Protein AF-A0A952UGC4-F1 (afdb_monomer)

Nearest PDB structures (foldseek):
  3nmz-assembly3_B  TM=2.327E-01  e=3.200E+00  Homo sapiens
  3sf4-assembly1_A  TM=1.596E-01  e=3.804E+00  Homo sapiens
  5a7d-assembly4_D  TM=1.580E-01  e=5.862E+00  Drosophila melanogaster

Radius of gyration: 26.34 Å; Cα contacts (8 Å, |Δi|>4): 628; chains: 1; bounding box: 95×44×67 Å

Mean predicted aligned error: 10.03 Å

Secondary structure (DSSP, 8-state):
---HHHHHHHHHHHHHHHHHHHHHHHHHHHHHHHHHHHTTHHHHHHHS--TTS--SGGGGS-SSPPPTT-BHHHHHHHHHHHHTTS-HHHHHHHHHHHHHHHSSSSS--HHHHHHHHHHHHHHHHHHHHHTSSB------TTS-SS-----HHHHHHHHHHHHHHHHHHHHTT-HHHHHHHHHHHHHHHHHHTTS-SHHHHHHHHHHHHHHHHHHHHHHHHHTTSTTHHHHHHHHHHT------HHHHHHHHHHHHHHHHHSTTGGGSGGG-SS------HHHHHHHHHHHHHHHHHHHHHHHHTTT-HHHHHHHHHHHHHHHHT---GGGHHHHHHHHHHHHHHHHHHHHHHHHHHHHHHHHHHHHHTTTSS--S--TT--PBPTTTSSBPEEEE-SSSEEEE---TT----SS---S---EEEEETTEEEEE--

Solvent-accessible surface area (backbone atoms only — not comparable to full-atom values): 23491 Å² total; per-residue (Å²): 135,84,59,72,69,60,58,52,52,54,50,53,48,49,67,54,46,52,57,50,51,49,52,50,51,50,49,52,52,41,51,52,47,20,50,65,39,23,72,40,25,69,60,34,56,62,58,38,43,41,101,71,28,52,80,51,53,65,78,73,48,75,93,69,78,54,57,92,93,25,38,20,38,64,45,44,55,50,44,49,59,61,54,63,72,46,55,68,71,54,50,54,47,38,43,51,32,22,38,60,45,20,53,93,70,78,84,61,58,69,68,23,52,52,35,36,58,70,47,43,66,50,50,51,40,46,50,55,23,33,69,34,88,38,40,68,40,55,70,67,63,87,59,64,90,72,66,77,68,87,42,70,70,58,48,56,51,49,41,50,42,40,37,19,51,18,39,35,29,40,72,74,66,37,50,72,59,13,55,49,38,35,52,30,43,40,41,45,19,54,37,41,45,58,21,35,31,50,67,22,45,47,50,22,46,48,31,42,49,49,33,49,33,45,47,49,26,48,34,69,74,42,33,92,43,91,66,34,49,58,50,44,50,48,54,65,72,60,57,88,70,78,82,58,62,68,55,15,49,30,37,39,41,26,50,54,34,51,43,36,66,41,84,72,45,41,68,48,77,85,85,45,104,61,79,55,77,66,90,45,68,49,53,36,29,12,24,20,32,44,35,28,58,48,40,50,55,26,50,55,48,24,58,77,43,52,93,39,43,56,54,26,32,53,35,39,54,46,42,49,55,57,58,71,66,52,94,54,68,44,40,57,64,36,47,53,54,51,60,64,42,50,60,55,52,31,35,57,28,39,47,54,50,51,53,51,51,53,52,52,48,54,53,40,53,58,74,15,68,90,68,88,44,77,56,88,63,61,87,88,57,85,61,55,19,90,76,68,72,41,73,53,48,69,46,65,52,99,59,42,37,37,39,33,38,53,34,99,78,72,68,96,59,88,86,72,95,71,95,51,49,44,31,41,39,34,48,83,73,43,46,46,76,46,59,102

Sequence (436 aa):
MITPKKSVLVMVYAVAIVPLVAVVGGSVWLYSDLYATGERFGQAVENGSSDLVPTEPQAFERSDPPEPGQDAAVLFEKAAAEWEQFPEEERTRLVAESRLYALPGDKPDGRFGESFAKCRPFVQSLGQAASLSDSRFQRQWSGDTELLEPHYHTTIQFGRLMTAFALADARDGRFDQAFNRLGQLRRIGWHISRDSGLDGLVTHVNLETQALAAAVEIAFNYGDRPGTIDRYRAFLAERGTRPDLFRNMQGEAMRTIHVLSRPDSFNDRMFSGSRLSINNPMFQRAAAVRMAEFWSSALESSQEDGNDPFASADSYRSAVRDFARLKSPSRIVPLAIADWNLARVGLAASLEARYLLASALAGALEGSHGTASLPESLGTIRELDPYTGEALAYSKTAEGCAIWCAGSDRRMGSGSGDPADVSLSIAGGTASFEGQ

Structure (mmCIF, N/CA/C/O backbone):
data_AF-A0A952UGC4-F1
#
_entry.id   AF-A0A952UGC4-F1
#
loop_
_atom_site.group_PDB
_atom_site.id
_atom_site.type_symbol
_atom_site.label_atom_id
_atom_site.label_alt_id
_atom_site.label_comp_id
_atom_site.label_asym_id
_atom_site.label_entity_id
_atom_site.label_seq_id
_atom_site.pdbx_PDB_ins_code
_atom_site.Cartn_x
_atom_site.Cartn_y
_atom_site.Cartn_z
_atom_site.occupancy
_atom_site.B_iso_or_equiv
_atom_site.auth_seq_id
_atom_site.auth_comp_id
_atom_site.auth_asym_id
_atom_site.auth_atom_id
_atom_site.pdbx_PDB_model_num
ATOM 1 N N . MET A 1 1 ? 71.652 13.538 -15.227 1.00 45.81 1 MET A N 1
ATOM 2 C CA . MET A 1 1 ? 70.879 14.799 -15.174 1.00 45.81 1 MET A CA 1
ATOM 3 C C . MET A 1 1 ? 69.743 14.726 -16.185 1.00 45.81 1 MET A C 1
ATOM 5 O O . MET A 1 1 ? 69.970 14.945 -17.367 1.00 45.81 1 MET A O 1
ATOM 9 N N . ILE A 1 2 ? 68.537 14.355 -15.747 1.00 46.50 2 ILE A N 1
ATOM 10 C CA . ILE A 1 2 ? 67.326 14.502 -16.567 1.00 46.50 2 ILE A CA 1
ATOM 11 C C . ILE A 1 2 ? 66.935 15.974 -16.458 1.00 46.50 2 ILE A C 1
ATOM 13 O O . ILE A 1 2 ? 66.701 16.474 -15.361 1.00 46.50 2 ILE A O 1
ATOM 17 N N . THR A 1 3 ? 66.969 16.699 -17.572 1.00 44.62 3 THR A N 1
ATOM 18 C CA . THR A 1 3 ? 66.657 18.128 -17.597 1.00 44.62 3 THR A CA 1
ATOM 19 C C . THR A 1 3 ? 65.193 18.360 -17.194 1.00 44.62 3 THR A C 1
ATOM 21 O O . THR A 1 3 ? 64.308 17.704 -17.747 1.00 44.62 3 THR A O 1
ATOM 24 N N . PRO A 1 4 ? 64.900 19.320 -16.292 1.00 55.12 4 PRO A N 1
ATOM 25 C CA . PRO A 1 4 ? 63.560 19.542 -15.727 1.00 55.12 4 PRO A CA 1
ATOM 26 C C . PRO A 1 4 ? 62.472 19.843 -16.775 1.00 55.12 4 PRO A C 1
ATOM 28 O O . PRO A 1 4 ? 61.291 19.632 -16.523 1.00 55.12 4 PRO A O 1
ATOM 31 N N . LYS A 1 5 ? 62.854 20.251 -17.994 1.00 49.91 5 LYS A N 1
ATOM 32 C CA . LYS A 1 5 ? 61.929 20.450 -19.123 1.00 49.91 5 LYS A CA 1
ATOM 33 C C . LYS A 1 5 ? 61.316 19.151 -19.671 1.00 49.91 5 LYS A C 1
ATOM 35 O O . LYS A 1 5 ? 60.186 19.191 -20.145 1.00 49.91 5 LYS A O 1
ATOM 40 N N . LYS A 1 6 ? 62.012 18.006 -19.606 1.00 47.84 6 LYS A N 1
ATOM 41 C CA . LYS A 1 6 ? 61.460 16.717 -20.075 1.00 47.84 6 LYS A CA 1
ATOM 42 C C . LYS A 1 6 ? 60.422 16.155 -19.101 1.00 47.84 6 LYS A C 1
ATOM 44 O O . LYS A 1 6 ? 59.421 15.603 -19.541 1.00 47.84 6 LYS A O 1
ATOM 49 N N . SER A 1 7 ? 60.622 16.360 -17.801 1.00 47.56 7 SER A N 1
ATOM 50 C CA . SER A 1 7 ? 59.714 15.905 -16.741 1.00 47.56 7 SER A CA 1
ATOM 51 C C . SER A 1 7 ? 58.361 16.626 -16.788 1.00 47.56 7 SER A C 1
ATOM 53 O O . SER A 1 7 ? 57.321 15.989 -16.664 1.00 47.56 7 SER A O 1
ATOM 55 N N . VAL A 1 8 ? 58.369 17.940 -17.046 1.00 54.09 8 VAL A N 1
ATOM 56 C CA . VAL A 1 8 ? 57.145 18.751 -17.179 1.00 54.09 8 VAL A CA 1
ATOM 57 C C . VAL A 1 8 ? 56.364 18.386 -18.444 1.00 54.09 8 VAL A C 1
ATOM 59 O O . VAL A 1 8 ? 55.145 18.266 -18.390 1.00 54.09 8 VAL A O 1
ATOM 62 N N . LEU A 1 9 ? 57.044 18.135 -19.569 1.00 49.28 9 LEU A N 1
ATOM 63 C CA . LEU A 1 9 ? 56.383 17.738 -20.817 1.00 49.28 9 LEU A CA 1
ATOM 64 C C . LEU A 1 9 ? 55.681 16.374 -20.678 1.00 49.28 9 LEU A C 1
ATOM 66 O O . LEU A 1 9 ? 54.537 16.232 -21.091 1.00 49.28 9 LEU A O 1
ATOM 70 N N . VAL A 1 10 ? 56.337 15.391 -20.049 1.00 56.31 10 VAL A N 1
ATOM 71 C CA . VAL A 1 10 ? 55.753 14.062 -19.788 1.00 56.31 10 VAL A CA 1
ATOM 72 C C . VAL A 1 10 ? 54.563 14.153 -18.831 1.00 56.31 10 VAL A C 1
ATOM 74 O O . VAL A 1 10 ? 53.567 13.469 -19.041 1.00 56.31 10 VAL A O 1
ATOM 77 N N . MET A 1 11 ? 54.623 15.028 -17.825 1.00 47.12 11 MET A N 1
ATOM 78 C CA . MET A 1 11 ? 53.519 15.241 -16.887 1.00 47.12 11 MET A CA 1
ATOM 79 C C . MET A 1 11 ? 52.318 15.931 -17.555 1.00 47.12 11 MET A C 1
ATOM 81 O O . MET A 1 11 ? 51.189 15.506 -17.344 1.00 47.12 11 MET A O 1
ATOM 85 N N . VAL A 1 12 ? 52.539 16.923 -18.426 1.00 56.19 12 VAL A N 1
ATOM 86 C CA . VAL A 1 12 ? 51.468 17.567 -19.214 1.00 56.19 12 VAL A CA 1
ATOM 87 C C . VAL A 1 12 ? 50.839 16.584 -20.208 1.00 56.19 12 VAL A C 1
ATOM 89 O O . VAL A 1 12 ? 49.616 16.529 -20.318 1.00 56.19 12 VAL A O 1
ATOM 92 N N . TYR A 1 13 ? 51.645 15.752 -20.876 1.00 54.03 13 TYR A N 1
ATOM 93 C CA . TYR A 1 13 ? 51.131 14.693 -21.745 1.00 54.03 13 TYR A CA 1
ATOM 94 C C . TYR A 1 13 ? 50.365 13.624 -20.961 1.00 54.03 13 TYR A C 1
ATOM 96 O O . TYR A 1 13 ? 49.295 13.231 -21.399 1.00 54.03 13 TYR A O 1
ATOM 104 N N . ALA A 1 14 ? 50.834 13.190 -19.789 1.00 56.75 14 ALA A N 1
ATOM 105 C CA . ALA A 1 14 ? 50.105 12.234 -18.956 1.00 56.75 14 ALA A CA 1
ATOM 106 C C . ALA A 1 14 ? 48.774 12.813 -18.441 1.00 56.75 14 ALA A C 1
ATOM 108 O O . ALA A 1 14 ? 47.754 12.133 -18.490 1.00 56.75 14 ALA A O 1
ATOM 109 N N . VAL A 1 15 ? 48.754 14.083 -18.021 1.00 56.94 15 VAL A N 1
ATOM 110 C CA . VAL A 1 15 ? 47.544 14.763 -17.526 1.00 56.94 15 VAL A CA 1
ATOM 111 C C . VAL A 1 15 ? 46.524 15.027 -18.640 1.00 56.94 15 VAL A C 1
ATOM 113 O O . VAL A 1 15 ? 45.332 15.017 -18.363 1.00 56.94 15 VAL A O 1
ATOM 116 N N . ALA A 1 16 ? 46.949 15.214 -19.893 1.00 58.03 16 ALA A N 1
ATOM 117 C CA . ALA A 1 16 ? 46.036 15.426 -21.023 1.00 58.03 16 ALA A CA 1
ATOM 118 C C . ALA A 1 16 ? 45.632 14.125 -21.746 1.00 58.03 16 ALA A C 1
ATOM 120 O O . ALA A 1 16 ? 44.479 13.970 -22.146 1.00 58.03 16 ALA A O 1
ATOM 121 N N . ILE A 1 17 ? 46.558 13.172 -21.907 1.00 67.31 17 ILE A N 1
ATOM 122 C CA . ILE A 1 17 ? 46.328 11.920 -22.643 1.00 67.31 17 ILE A CA 1
ATOM 123 C C . ILE A 1 17 ? 45.524 10.928 -21.807 1.00 67.31 17 ILE A C 1
ATOM 125 O O . ILE A 1 17 ? 44.652 10.270 -22.361 1.00 67.31 17 ILE A O 1
ATOM 129 N N . VAL A 1 18 ? 45.770 10.807 -20.497 1.00 66.06 18 VAL A N 1
ATOM 130 C CA . VAL A 1 18 ? 45.056 9.818 -19.669 1.00 66.06 18 VAL A CA 1
ATOM 131 C C . VAL A 1 18 ? 43.544 10.083 -19.641 1.00 66.06 18 VAL A C 1
ATOM 133 O O . VAL A 1 18 ? 42.797 9.142 -19.908 1.00 66.06 18 VAL A O 1
ATOM 136 N N . PRO A 1 19 ? 43.053 11.323 -19.431 1.00 69.31 19 PRO A N 1
ATOM 137 C CA . PRO A 1 19 ? 41.625 11.613 -19.539 1.00 69.31 19 PRO A CA 1
ATOM 138 C C . PRO A 1 19 ? 41.081 11.394 -20.952 1.00 69.31 19 PRO A C 1
ATOM 140 O O . PRO A 1 19 ? 39.993 10.851 -21.098 1.00 69.31 19 PRO A O 1
ATOM 143 N N . LEU A 1 20 ? 41.834 11.756 -21.998 1.00 68.06 20 LEU A N 1
ATOM 144 C CA . LEU A 1 20 ? 41.403 11.562 -23.385 1.00 68.06 20 LEU A CA 1
ATOM 145 C C . LEU A 1 20 ? 41.257 10.072 -23.730 1.00 68.06 20 LEU A C 1
ATOM 147 O O . LEU A 1 20 ? 40.239 9.662 -24.277 1.00 68.06 20 LEU A O 1
ATOM 151 N N . VAL A 1 21 ? 42.245 9.249 -23.373 1.00 68.94 21 VAL A N 1
ATOM 152 C CA . VAL A 1 21 ? 42.217 7.792 -23.568 1.00 68.94 21 VAL A CA 1
ATOM 153 C C . VAL A 1 21 ? 41.118 7.156 -22.721 1.00 68.94 21 VAL A C 1
ATOM 155 O O . VAL A 1 21 ? 40.449 6.247 -23.201 1.00 68.94 21 VAL A O 1
ATOM 158 N N . ALA A 1 22 ? 40.871 7.651 -21.506 1.00 66.88 22 ALA A N 1
ATOM 159 C CA . ALA A 1 22 ? 39.760 7.193 -20.676 1.00 66.88 22 ALA A CA 1
ATOM 160 C C . ALA A 1 22 ? 38.392 7.541 -21.292 1.00 66.88 22 ALA A C 1
ATOM 162 O O . ALA A 1 22 ? 37.509 6.689 -21.328 1.00 66.88 22 ALA A O 1
ATOM 163 N N . VAL A 1 23 ? 38.224 8.751 -21.837 1.00 71.00 23 VAL A N 1
ATOM 164 C CA . VAL A 1 23 ? 36.990 9.180 -22.518 1.00 71.00 23 VAL A CA 1
ATOM 165 C C . VAL A 1 23 ? 36.768 8.387 -23.805 1.00 71.00 23 VAL A C 1
ATOM 167 O O . VAL A 1 23 ? 35.664 7.898 -24.036 1.00 71.00 23 VAL A O 1
ATOM 170 N N . VAL A 1 24 ? 37.803 8.213 -24.631 1.00 74.44 24 VAL A N 1
ATOM 171 C CA . VAL A 1 24 ? 37.716 7.439 -25.878 1.00 74.44 24 VAL A CA 1
ATOM 172 C C . VAL A 1 24 ? 37.474 5.962 -25.576 1.00 74.44 24 VAL A C 1
ATOM 174 O O . VAL A 1 24 ? 36.564 5.373 -26.150 1.00 74.44 24 VAL A O 1
ATOM 177 N N . GLY A 1 25 ? 38.223 5.373 -24.641 1.00 73.50 25 GLY A N 1
ATOM 178 C CA . GLY A 1 25 ? 38.041 3.986 -24.214 1.00 73.50 25 GLY A CA 1
ATOM 179 C C . GLY A 1 25 ? 36.653 3.737 -23.624 1.00 73.50 25 GLY A C 1
ATOM 180 O O . GLY A 1 25 ? 35.993 2.773 -24.003 1.00 73.50 25 GLY A O 1
ATOM 181 N N . GLY A 1 26 ? 36.167 4.646 -22.774 1.00 75.12 26 GLY A N 1
ATOM 182 C CA . GLY A 1 26 ? 34.812 4.602 -22.227 1.00 75.12 26 GLY A CA 1
ATOM 183 C C . GLY A 1 26 ? 33.733 4.753 -23.300 1.00 75.12 26 GLY A C 1
ATOM 184 O O . GLY A 1 26 ? 32.744 4.029 -23.273 1.00 75.12 26 GLY A O 1
ATOM 185 N N . SER A 1 27 ? 33.948 5.625 -24.288 1.00 74.94 27 SER A N 1
ATOM 186 C CA . SER A 1 27 ? 33.024 5.805 -25.414 1.00 74.94 27 SER A CA 1
ATOM 187 C C . SER A 1 27 ? 32.979 4.565 -26.307 1.00 74.94 27 SER A C 1
ATOM 189 O O . SER A 1 27 ? 31.898 4.102 -26.648 1.00 74.94 27 SER A O 1
ATOM 191 N N . VAL A 1 28 ? 34.130 3.982 -26.656 1.00 80.19 28 VAL A N 1
ATOM 192 C CA . VAL A 1 28 ? 34.200 2.744 -27.453 1.00 80.19 28 VAL A CA 1
ATOM 193 C C . VAL A 1 28 ? 33.540 1.585 -26.710 1.00 80.19 28 VAL A C 1
ATOM 195 O O . VAL A 1 28 ? 32.773 0.833 -27.307 1.00 80.19 28 VAL A O 1
ATOM 198 N N . TRP A 1 29 ? 33.784 1.458 -25.405 1.00 82.25 29 TRP A N 1
ATOM 199 C CA . TRP A 1 29 ? 33.130 0.452 -24.571 1.00 82.25 29 TRP A CA 1
ATOM 200 C C . TRP A 1 29 ? 31.607 0.644 -24.519 1.00 82.25 29 TRP A C 1
ATOM 202 O O . TRP A 1 29 ? 30.870 -0.312 -24.738 1.00 82.25 29 TRP A O 1
ATOM 212 N N . LEU A 1 30 ? 31.135 1.880 -24.332 1.00 81.06 30 LEU A N 1
ATOM 213 C CA . LEU A 1 30 ? 29.714 2.230 -24.386 1.00 81.06 30 LEU A CA 1
ATOM 214 C C . LEU A 1 30 ? 29.095 1.859 -25.735 1.00 81.06 30 LEU A C 1
ATOM 216 O O . LEU A 1 30 ? 28.133 1.103 -25.771 1.00 81.06 30 LEU A O 1
ATOM 220 N N . TYR A 1 31 ? 29.648 2.344 -26.846 1.00 80.75 31 TYR A N 1
ATOM 221 C CA . TYR A 1 31 ? 29.088 2.061 -28.165 1.00 80.75 31 TYR A CA 1
ATOM 222 C C . TYR A 1 31 ? 29.130 0.564 -28.492 1.00 80.75 31 TYR A C 1
ATOM 224 O O . TYR A 1 31 ? 28.123 0.028 -28.939 1.00 80.75 31 TYR A O 1
ATOM 232 N N . SER A 1 32 ? 30.238 -0.133 -28.228 1.00 84.31 32 SER A N 1
ATOM 233 C CA . SER A 1 32 ? 30.325 -1.578 -28.496 1.00 84.31 32 SER A CA 1
ATOM 234 C C . SER A 1 32 ? 29.301 -2.393 -27.700 1.00 84.31 32 SER A C 1
ATOM 236 O O . SER A 1 32 ? 28.643 -3.248 -28.287 1.00 84.31 32 SER A O 1
ATOM 238 N N . ASP A 1 33 ? 29.094 -2.094 -26.412 1.00 87.25 33 ASP A N 1
ATOM 239 C CA . ASP A 1 33 ? 28.050 -2.740 -25.605 1.00 87.25 33 ASP A CA 1
ATOM 240 C C . ASP A 1 33 ? 26.639 -2.421 -26.117 1.00 87.25 33 ASP A C 1
ATOM 242 O O . ASP A 1 33 ? 25.814 -3.329 -26.227 1.00 87.25 33 ASP A O 1
ATOM 246 N N . LEU A 1 34 ? 26.365 -1.160 -26.469 1.00 85.44 34 LEU A N 1
ATOM 247 C CA . LEU A 1 34 ? 25.059 -0.737 -26.981 1.00 85.44 34 LEU A CA 1
ATOM 248 C C . LEU A 1 34 ? 24.711 -1.421 -28.303 1.00 85.44 34 LEU A C 1
ATOM 250 O O . LEU A 1 34 ? 23.587 -1.892 -28.460 1.00 85.44 34 LEU A O 1
ATOM 254 N N . TYR A 1 35 ? 25.657 -1.499 -29.242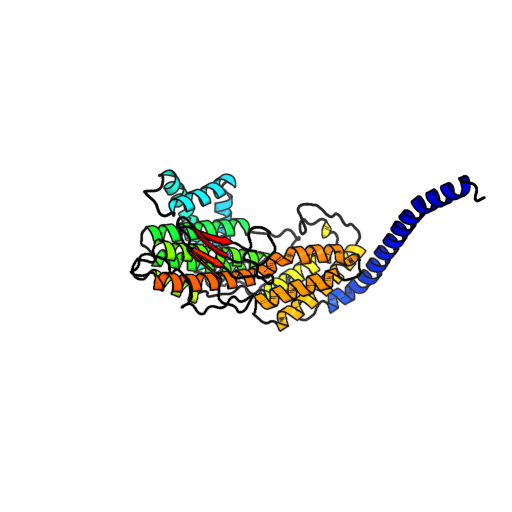 1.00 84.94 35 TYR A N 1
ATOM 255 C CA . TYR A 1 35 ? 25.427 -2.163 -30.524 1.00 84.94 35 TYR A CA 1
ATOM 256 C C . TYR A 1 35 ? 25.281 -3.676 -30.347 1.00 84.94 35 TYR A C 1
ATOM 258 O O . TYR A 1 35 ? 24.265 -4.225 -30.763 1.00 84.94 35 TYR A O 1
ATOM 266 N N . ALA A 1 36 ? 26.206 -4.332 -29.639 1.00 86.50 36 ALA A N 1
ATOM 267 C CA . ALA A 1 36 ? 26.137 -5.776 -29.405 1.00 86.50 36 ALA A CA 1
ATOM 268 C C . ALA A 1 36 ? 24.870 -6.195 -28.635 1.00 86.50 36 ALA A C 1
ATOM 270 O O . ALA A 1 36 ? 24.303 -7.260 -28.872 1.00 86.50 36 ALA A O 1
ATOM 271 N N . THR A 1 37 ? 24.401 -5.363 -27.701 1.00 84.56 37 THR A N 1
ATOM 272 C CA . THR A 1 37 ? 23.166 -5.627 -26.951 1.00 84.56 37 THR A CA 1
ATOM 273 C C . THR A 1 37 ? 21.929 -5.309 -27.786 1.00 84.56 37 THR A C 1
ATOM 275 O O . THR A 1 37 ? 21.011 -6.120 -27.836 1.00 84.56 37 THR A O 1
ATOM 278 N N . GLY A 1 38 ? 21.900 -4.165 -28.471 1.00 78.31 38 GLY A N 1
ATOM 279 C CA . GLY A 1 38 ? 20.756 -3.743 -29.278 1.00 78.31 38 GLY A CA 1
ATOM 280 C C . GLY A 1 38 ? 20.536 -4.584 -30.540 1.00 78.31 38 GLY A C 1
ATOM 281 O O . GLY A 1 38 ? 19.402 -4.696 -30.992 1.00 78.31 38 GLY A O 1
ATOM 282 N N . GLU A 1 39 ? 21.572 -5.224 -31.090 1.00 84.44 39 GLU A N 1
ATOM 283 C CA . GLU A 1 39 ? 21.432 -6.201 -32.183 1.00 84.44 39 GLU A CA 1
ATOM 284 C C . GLU A 1 39 ? 20.640 -7.443 -31.758 1.00 84.44 39 GLU A C 1
ATOM 286 O O . GLU A 1 39 ? 19.928 -8.029 -32.572 1.00 84.44 39 GLU A O 1
ATOM 291 N N . ARG A 1 40 ? 20.681 -7.798 -30.466 1.00 81.38 40 ARG A N 1
ATOM 292 C CA . ARG A 1 40 ? 19.885 -8.896 -29.902 1.00 81.38 40 ARG A CA 1
ATOM 293 C C . ARG A 1 40 ? 18.417 -8.526 -29.707 1.00 81.38 40 ARG A C 1
ATOM 295 O O . ARG A 1 40 ? 17.655 -9.390 -29.309 1.00 81.38 40 ARG A O 1
ATOM 302 N N . PHE A 1 41 ? 18.001 -7.287 -29.975 1.00 75.12 41 PHE A N 1
ATOM 303 C CA . PHE A 1 41 ? 16.673 -6.785 -29.613 1.00 75.12 41 PHE A CA 1
ATOM 304 C C . PHE A 1 41 ? 15.513 -7.638 -30.125 1.00 75.12 41 PHE A C 1
ATOM 306 O O . PHE A 1 41 ? 14.685 -8.026 -29.315 1.00 75.12 41 PHE A O 1
ATOM 313 N N . GLY A 1 42 ? 15.475 -7.982 -31.418 1.00 69.00 42 GLY A N 1
ATOM 314 C CA . GLY A 1 42 ? 14.395 -8.823 -31.957 1.00 69.00 42 GLY A CA 1
ATOM 315 C C . GLY A 1 42 ? 14.315 -10.168 -31.232 1.00 69.00 42 GLY A C 1
ATOM 316 O O . GLY A 1 42 ? 13.295 -10.496 -30.642 1.00 69.00 42 GLY A O 1
ATOM 317 N N . GLN A 1 43 ? 15.449 -10.868 -31.152 1.00 69.75 43 GLN A N 1
ATOM 318 C CA . GLN A 1 43 ? 15.546 -12.164 -30.487 1.00 69.75 43 GLN A CA 1
ATOM 319 C C . GLN A 1 43 ? 15.317 -12.088 -28.972 1.00 69.75 43 GLN A C 1
ATOM 321 O O . GLN A 1 43 ? 14.803 -13.029 -28.402 1.00 69.75 43 GLN A O 1
ATOM 326 N N . ALA A 1 44 ? 15.715 -11.021 -28.284 1.00 66.31 44 ALA A N 1
ATOM 327 C CA . ALA A 1 44 ? 15.603 -10.903 -26.831 1.00 66.31 44 ALA A CA 1
ATOM 328 C C . ALA A 1 44 ? 14.245 -10.357 -26.382 1.00 66.31 44 ALA A C 1
ATOM 330 O O . ALA A 1 44 ? 13.827 -10.662 -25.274 1.00 66.31 44 ALA A O 1
ATOM 331 N N . VAL A 1 45 ? 13.538 -9.601 -27.223 1.00 64.19 45 VAL A N 1
ATOM 332 C CA . VAL A 1 45 ? 12.118 -9.310 -26.998 1.00 64.19 45 VAL A CA 1
ATOM 333 C C . VAL A 1 45 ? 11.300 -10.579 -27.251 1.00 64.19 45 VAL A C 1
ATOM 335 O O . VAL A 1 45 ? 10.473 -10.914 -26.415 1.00 64.19 45 VAL A O 1
ATOM 338 N N . GLU A 1 46 ? 11.608 -11.348 -28.304 1.00 60.69 46 GLU A N 1
ATOM 339 C CA . GLU A 1 46 ? 10.973 -12.647 -28.603 1.00 60.69 46 GLU A CA 1
ATOM 340 C C . GLU A 1 46 ? 11.364 -13.786 -27.631 1.00 60.69 46 GLU A C 1
ATOM 342 O O . GLU A 1 46 ? 10.550 -14.656 -27.363 1.00 60.69 46 GLU A O 1
ATOM 347 N N . ASN A 1 47 ? 12.578 -13.801 -27.067 1.00 54.44 47 ASN A N 1
ATOM 348 C CA . ASN A 1 47 ? 13.040 -14.838 -26.121 1.00 54.44 47 ASN A CA 1
ATOM 349 C C . ASN A 1 47 ? 12.886 -14.426 -24.653 1.00 54.44 47 ASN A C 1
ATOM 351 O O . ASN A 1 47 ? 12.746 -15.283 -23.790 1.00 54.44 47 ASN A O 1
ATOM 355 N N . GLY A 1 48 ? 12.930 -13.123 -24.361 1.00 49.31 48 GLY A N 1
ATOM 356 C CA . GLY A 1 48 ? 12.460 -12.554 -23.097 1.00 49.31 48 GLY A CA 1
ATOM 357 C C . GLY A 1 48 ? 10.935 -12.610 -22.983 1.00 49.31 48 GLY A C 1
ATOM 358 O O . GLY A 1 48 ? 10.409 -12.322 -21.918 1.00 49.31 48 GLY A O 1
ATOM 359 N N . SER A 1 49 ? 10.249 -13.044 -24.050 1.00 51.91 49 SER A N 1
ATOM 360 C CA . SER A 1 49 ? 8.911 -13.645 -24.013 1.00 51.91 49 SER A CA 1
ATOM 361 C C . SER A 1 49 ? 8.968 -15.043 -23.378 1.00 51.91 49 SER A C 1
ATOM 363 O O . SER A 1 49 ? 8.561 -16.034 -23.986 1.00 51.91 49 SER A O 1
ATOM 365 N N . SER A 1 50 ? 9.530 -15.176 -22.177 1.00 53.97 50 SER A N 1
ATOM 366 C CA . SER A 1 50 ? 9.278 -16.398 -21.414 1.00 53.97 50 SER A CA 1
ATOM 367 C C . SER A 1 50 ? 7.778 -16.469 -21.103 1.00 53.97 50 SER A C 1
ATOM 369 O O . SER A 1 50 ? 7.098 -15.439 -21.098 1.00 53.97 50 SER A O 1
ATOM 371 N N . ASP A 1 51 ? 7.251 -17.652 -20.773 1.00 58.28 51 ASP A N 1
ATOM 372 C CA . ASP A 1 51 ? 5.859 -17.800 -20.304 1.00 58.28 51 ASP A CA 1
ATOM 373 C C . ASP A 1 51 ? 5.525 -16.860 -19.115 1.00 58.28 51 ASP A C 1
ATOM 375 O O . ASP A 1 51 ? 4.358 -16.656 -18.779 1.00 58.28 51 ASP A O 1
ATOM 379 N N . LEU A 1 52 ? 6.545 -16.275 -18.469 1.00 61.84 52 LEU A N 1
ATOM 380 C CA . LEU A 1 52 ? 6.439 -15.428 -17.285 1.00 61.84 52 LEU A CA 1
ATOM 381 C C . LEU A 1 52 ? 6.377 -13.925 -17.585 1.00 61.84 52 LEU A C 1
ATOM 383 O O . LEU A 1 52 ? 5.853 -13.189 -16.749 1.00 61.84 52 LEU A O 1
ATOM 387 N N . VAL A 1 53 ? 6.882 -13.457 -18.731 1.00 67.88 53 VAL A N 1
ATOM 388 C CA . VAL A 1 53 ? 6.892 -12.033 -19.111 1.00 67.88 53 VAL A CA 1
ATOM 389 C C . VAL A 1 53 ? 6.045 -11.849 -20.367 1.00 67.88 53 VAL A C 1
ATOM 391 O O . VAL A 1 53 ? 6.527 -12.065 -21.481 1.00 67.88 53 VAL A O 1
ATOM 394 N N . PRO A 1 54 ? 4.779 -11.425 -20.231 1.00 65.31 54 PRO A N 1
ATOM 395 C CA . PRO A 1 54 ? 3.955 -11.204 -21.404 1.00 65.31 54 PRO A CA 1
ATOM 396 C C . PRO A 1 54 ? 4.487 -10.020 -22.213 1.00 65.31 54 PRO A C 1
ATOM 398 O O . PRO A 1 54 ? 4.887 -8.998 -21.654 1.00 65.31 54 PRO A O 1
ATOM 401 N N . THR A 1 55 ? 4.488 -10.152 -23.535 1.00 60.78 55 THR A N 1
ATOM 402 C CA . THR A 1 55 ? 5.021 -9.134 -24.455 1.00 60.78 55 THR A CA 1
ATOM 403 C C . THR A 1 55 ? 3.966 -8.200 -25.020 1.00 60.78 55 THR A C 1
ATOM 405 O O . THR A 1 55 ? 4.298 -7.122 -25.516 1.00 60.78 55 THR A O 1
ATOM 408 N N . GLU A 1 56 ? 2.697 -8.583 -24.908 1.00 65.50 56 GLU A N 1
ATOM 409 C CA . GLU A 1 56 ? 1.577 -7.816 -25.425 1.00 65.50 56 GLU A CA 1
ATOM 410 C C . GLU A 1 56 ? 0.726 -7.225 -24.287 1.00 65.50 56 GLU A C 1
ATOM 412 O O . GLU A 1 56 ? 0.330 -7.958 -23.375 1.00 65.50 56 GLU A O 1
ATOM 417 N N . PRO A 1 57 ? 0.392 -5.919 -24.352 1.00 64.62 57 PRO A N 1
ATOM 418 C CA . PRO A 1 57 ? -0.646 -5.271 -23.546 1.00 64.62 57 PRO A CA 1
ATOM 419 C C . PRO A 1 57 ? -1.896 -6.127 -23.301 1.00 64.62 57 PRO A C 1
ATOM 421 O O . PRO A 1 57 ? -2.399 -6.209 -22.179 1.00 64.62 57 PRO A O 1
ATOM 424 N N . GLN A 1 58 ? -2.351 -6.814 -24.349 1.00 66.62 58 GLN A N 1
ATOM 425 C CA . GLN A 1 58 ? -3.556 -7.635 -24.383 1.00 66.62 58 GLN A CA 1
ATOM 426 C C . GLN A 1 58 ? -3.497 -8.833 -23.430 1.00 66.62 58 GLN A C 1
ATOM 428 O O . GLN A 1 58 ? -4.537 -9.291 -22.971 1.00 66.62 58 GLN A O 1
ATOM 433 N N . ALA A 1 59 ? -2.304 -9.314 -23.064 1.00 63.09 59 ALA A N 1
ATOM 434 C CA . ALA A 1 59 ? -2.157 -10.397 -22.092 1.00 63.09 59 ALA A CA 1
ATOM 435 C C . ALA A 1 59 ? -2.616 -10.001 -20.674 1.00 63.09 59 ALA A C 1
ATOM 437 O O . ALA A 1 59 ? -2.892 -10.869 -19.846 1.00 63.09 59 ALA A O 1
ATOM 438 N N . PHE A 1 60 ? -2.719 -8.697 -20.400 1.00 64.94 60 PHE A N 1
ATOM 439 C CA . PHE A 1 60 ? -3.262 -8.150 -19.156 1.00 64.94 60 PHE A CA 1
ATOM 440 C C . PHE A 1 60 ? -4.611 -7.450 -19.343 1.00 64.94 60 PHE A C 1
ATOM 442 O O . PHE A 1 60 ? -5.198 -6.997 -18.357 1.00 64.94 60 PHE A O 1
ATOM 449 N N . GLU A 1 61 ? -5.122 -7.365 -20.575 1.00 63.38 61 GLU A N 1
ATOM 450 C CA . GLU A 1 61 ? -6.500 -6.953 -20.814 1.00 63.38 61 GLU A CA 1
ATOM 451 C C . GLU A 1 61 ? -7.438 -8.062 -20.329 1.00 63.38 61 GLU A C 1
ATOM 453 O O . GLU A 1 61 ? -7.256 -9.244 -20.625 1.00 63.38 61 GLU A O 1
ATOM 458 N N . ARG A 1 62 ? -8.463 -7.698 -19.551 1.00 59.12 62 ARG A N 1
ATOM 459 C CA . ARG A 1 62 ? -9.516 -8.655 -19.204 1.00 59.12 62 ARG A CA 1
ATOM 460 C C . ARG A 1 62 ? -10.202 -9.153 -20.477 1.00 59.12 62 ARG A C 1
ATOM 462 O O . ARG A 1 62 ? -10.709 -8.349 -21.254 1.00 59.12 62 ARG A O 1
ATOM 469 N N . SER A 1 63 ? -10.301 -10.474 -20.616 1.00 52.81 63 SER A N 1
ATOM 470 C CA . SER A 1 63 ? -11.093 -11.124 -21.664 1.00 52.81 63 SER A CA 1
ATOM 471 C C . SER A 1 63 ? -12.590 -10.845 -21.520 1.00 52.81 63 SER A C 1
ATOM 473 O O . SER A 1 63 ? -13.285 -10.734 -22.527 1.00 52.81 63 SER A O 1
ATOM 475 N N . ASP A 1 64 ? -13.072 -10.681 -20.280 1.00 63.47 64 ASP A N 1
ATOM 476 C CA . ASP A 1 64 ? -14.500 -10.568 -19.982 1.00 63.47 64 ASP A CA 1
ATOM 477 C C . ASP A 1 64 ? -14.821 -9.290 -19.183 1.00 63.47 64 ASP A C 1
ATOM 479 O O . ASP A 1 64 ? -14.305 -9.108 -18.063 1.00 63.47 64 ASP A O 1
ATOM 483 N N . PRO A 1 65 ? -15.668 -8.392 -19.730 1.00 71.38 65 PRO A N 1
ATOM 484 C CA . PRO A 1 65 ? -16.139 -7.222 -19.004 1.00 71.38 65 PRO A CA 1
ATOM 485 C C . PRO A 1 65 ? -17.034 -7.649 -17.829 1.00 71.38 65 PRO A C 1
ATOM 487 O O . PRO A 1 65 ? -17.732 -8.662 -17.932 1.00 71.38 65 PRO A O 1
ATOM 490 N N . PRO A 1 66 ? -17.060 -6.883 -16.721 1.00 80.12 66 PRO A N 1
ATOM 491 C CA . PRO A 1 66 ? -18.024 -7.116 -15.653 1.00 80.12 66 PRO A CA 1
ATOM 492 C C . PRO A 1 66 ? -19.462 -7.121 -16.186 1.00 80.12 66 PRO A C 1
ATOM 494 O O . PRO A 1 66 ? -19.797 -6.371 -17.109 1.00 80.12 66 PRO A O 1
ATOM 497 N N . GLU A 1 67 ? -20.331 -7.927 -15.574 1.00 85.06 67 GLU A N 1
ATOM 498 C CA . GLU A 1 67 ? -21.756 -7.919 -15.907 1.00 85.06 67 GLU A CA 1
ATOM 499 C C . GLU A 1 67 ? -22.369 -6.515 -15.714 1.00 85.06 67 GLU A C 1
ATOM 501 O O . GLU A 1 67 ? -21.941 -5.758 -14.830 1.00 85.06 67 GLU A O 1
ATOM 506 N N . PRO A 1 68 ? -23.403 -6.140 -16.495 1.00 81.56 68 PRO A N 1
ATOM 507 C CA . PRO A 1 68 ? -24.081 -4.860 -16.326 1.00 81.56 68 PRO A CA 1
ATOM 508 C C . PRO A 1 68 ? -24.537 -4.634 -14.878 1.00 81.56 68 PRO A C 1
ATOM 510 O O . PRO A 1 68 ? -25.274 -5.434 -14.306 1.00 81.56 68 PRO A O 1
ATOM 513 N N . GLY A 1 69 ? -24.107 -3.520 -14.283 1.00 84.50 69 GLY A 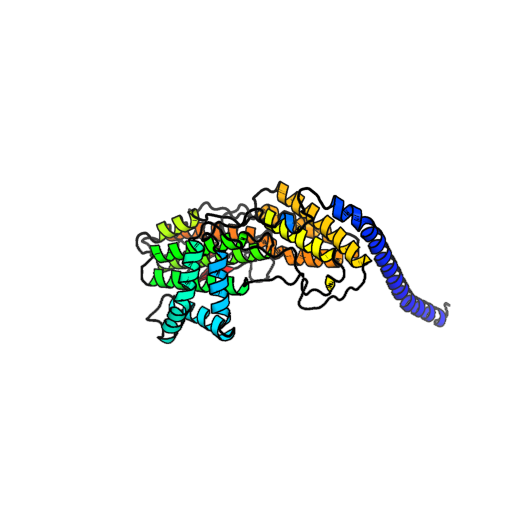N 1
ATOM 514 C CA . GLY A 1 69 ? -24.440 -3.166 -12.899 1.00 84.50 69 GLY A CA 1
ATOM 515 C C . GLY A 1 69 ? -23.590 -3.853 -11.823 1.00 84.50 69 GLY A C 1
ATOM 516 O O . GLY A 1 69 ? -23.793 -3.561 -10.651 1.00 84.50 69 GLY A O 1
ATOM 517 N N . GLN A 1 70 ? -22.632 -4.709 -12.195 1.00 88.75 70 GLN A N 1
ATOM 518 C CA . GLN A 1 70 ? -21.667 -5.331 -11.276 1.00 88.75 70 GLN A CA 1
ATOM 519 C C . GLN A 1 70 ? -20.301 -4.638 -11.266 1.00 88.75 70 GLN A C 1
ATOM 521 O O . GLN A 1 70 ? -19.397 -5.078 -10.564 1.00 88.75 70 GLN A O 1
ATOM 526 N N . ASP A 1 71 ? -20.143 -3.565 -12.040 1.00 88.12 71 ASP A N 1
ATOM 527 C CA . ASP A 1 71 ? -18.872 -2.873 -12.216 1.00 88.12 71 ASP A CA 1
ATOM 528 C C . ASP A 1 71 ? -18.654 -1.762 -11.177 1.00 88.12 71 ASP A C 1
ATOM 530 O O . ASP A 1 71 ? -19.199 -0.659 -11.295 1.00 88.12 71 ASP A O 1
ATOM 534 N N . ALA A 1 72 ? -17.817 -2.035 -10.170 1.00 88.50 72 ALA A N 1
ATOM 535 C CA . ALA A 1 72 ? -17.445 -1.056 -9.148 1.00 88.50 72 ALA A CA 1
ATOM 536 C C . ALA A 1 72 ? -16.740 0.188 -9.704 1.00 88.50 72 ALA A C 1
ATOM 538 O O . ALA A 1 72 ? -16.848 1.258 -9.094 1.00 88.50 72 ALA A O 1
ATOM 539 N N . ALA A 1 73 ? -16.068 0.087 -10.858 1.00 85.06 73 ALA A N 1
ATOM 540 C CA . ALA A 1 73 ? -15.355 1.220 -11.438 1.00 85.06 73 ALA A CA 1
ATOM 541 C C . ALA A 1 73 ? -16.306 2.372 -11.778 1.00 85.06 73 ALA A C 1
ATOM 543 O O . ALA A 1 73 ? -15.969 3.520 -11.528 1.00 85.06 73 ALA A O 1
ATOM 544 N N . VAL A 1 74 ? -17.524 2.087 -12.253 1.00 85.56 74 VAL A N 1
ATOM 545 C CA . VAL A 1 74 ? -18.500 3.124 -12.640 1.00 85.56 74 VAL A CA 1
ATOM 546 C C . VAL A 1 74 ? -18.860 4.032 -11.460 1.00 85.56 74 VAL A C 1
ATOM 548 O O . VAL A 1 74 ? -18.902 5.257 -11.592 1.00 85.56 74 VAL A O 1
ATOM 551 N N . LEU A 1 75 ? -19.119 3.444 -10.290 1.00 88.69 75 LEU A N 1
ATOM 552 C CA . LEU A 1 75 ? -19.474 4.199 -9.083 1.00 88.69 75 LEU A CA 1
ATOM 553 C C . LEU A 1 75 ? -18.284 4.982 -8.530 1.00 88.69 75 LEU A C 1
ATOM 555 O O . LEU A 1 75 ? -18.446 6.094 -8.019 1.00 88.69 75 LEU A O 1
ATOM 559 N N . PHE A 1 76 ? -17.091 4.410 -8.646 1.00 85.88 76 PHE A N 1
ATOM 560 C CA . PHE A 1 76 ? -15.876 5.059 -8.200 1.00 85.88 76 PHE A CA 1
ATOM 561 C C . PHE A 1 76 ? -15.448 6.207 -9.115 1.00 85.88 76 PHE A C 1
ATOM 563 O O . PHE A 1 76 ? -15.176 7.290 -8.612 1.00 85.88 76 PHE A O 1
ATOM 570 N N . GLU A 1 77 ? -15.423 6.007 -10.435 1.00 84.88 77 GLU A N 1
ATOM 571 C CA . GLU A 1 77 ? -15.103 7.035 -11.437 1.00 84.88 77 GLU A CA 1
ATOM 572 C C . GLU A 1 77 ? -16.031 8.240 -11.269 1.00 84.88 77 GLU A C 1
ATOM 574 O O . GLU A 1 77 ? -15.581 9.384 -11.267 1.00 84.88 77 GLU A O 1
ATOM 579 N N . LYS A 1 78 ? -17.323 7.989 -11.019 1.00 88.00 78 LYS A N 1
ATOM 580 C CA . LYS A 1 78 ? -18.283 9.042 -10.686 1.00 88.00 78 LYS A CA 1
ATOM 581 C C . LYS A 1 78 ? -17.910 9.781 -9.396 1.00 88.00 78 LYS A C 1
ATOM 583 O O . LYS A 1 78 ? -17.869 11.009 -9.394 1.00 88.00 78 LYS A O 1
ATOM 588 N N . ALA A 1 79 ? -17.642 9.054 -8.309 1.00 90.31 79 ALA A N 1
ATOM 589 C CA . ALA A 1 79 ? -17.274 9.661 -7.030 1.00 90.31 79 ALA A CA 1
ATOM 590 C C . ALA A 1 79 ? -15.976 10.476 -7.139 1.00 90.31 79 ALA A C 1
ATOM 592 O O . ALA A 1 79 ? -15.883 11.561 -6.573 1.00 90.31 79 ALA A O 1
ATOM 593 N N . ALA A 1 80 ? -14.992 9.976 -7.884 1.00 88.44 80 ALA A N 1
ATOM 594 C CA . ALA A 1 80 ? -13.729 10.652 -8.120 1.00 88.44 80 ALA A CA 1
ATOM 595 C C . ALA A 1 80 ? -13.908 11.916 -8.969 1.00 88.44 80 ALA A C 1
ATOM 597 O O . ALA A 1 80 ? -13.417 12.971 -8.579 1.00 88.44 80 ALA A O 1
ATOM 598 N N . ALA A 1 81 ? -14.691 11.856 -10.049 1.00 88.56 81 ALA A N 1
ATOM 599 C CA . ALA A 1 81 ? -14.998 13.026 -10.869 1.00 88.56 81 ALA A CA 1
ATOM 600 C C . ALA A 1 81 ? -15.722 14.127 -10.074 1.00 88.56 81 ALA A C 1
ATOM 602 O O . ALA A 1 81 ? -15.443 15.308 -10.257 1.00 88.56 81 ALA A O 1
ATOM 603 N N . GLU A 1 82 ? -16.638 13.760 -9.174 1.00 92.31 82 GLU A N 1
ATOM 604 C CA . GLU A 1 82 ? -17.296 14.707 -8.264 1.00 92.31 82 GLU A CA 1
ATOM 605 C C . GLU A 1 82 ? -16.322 15.261 -7.210 1.00 92.31 82 GLU A C 1
ATOM 607 O O . GLU A 1 82 ? -16.355 16.450 -6.896 1.00 92.31 82 GLU A O 1
ATOM 612 N N . TRP A 1 83 ? -15.426 14.424 -6.682 1.00 92.12 83 TRP A N 1
ATOM 613 C CA . TRP A 1 83 ? -14.424 14.822 -5.692 1.00 92.12 83 TRP A CA 1
ATOM 614 C C . TRP A 1 83 ? -13.405 15.804 -6.274 1.00 92.12 83 TRP A C 1
ATOM 616 O O . TRP A 1 83 ? -13.017 16.771 -5.622 1.00 92.12 83 TRP A O 1
ATOM 626 N N . GLU A 1 84 ? -13.007 15.603 -7.526 1.00 90.06 84 GLU A N 1
ATOM 627 C CA . GLU A 1 84 ? -12.010 16.431 -8.201 1.00 90.06 84 GLU A CA 1
ATOM 628 C C . GLU A 1 84 ? -12.516 17.810 -8.624 1.00 90.06 84 GLU A C 1
ATOM 630 O O . GLU A 1 84 ? -11.703 18.681 -8.932 1.00 90.06 84 GLU A O 1
ATOM 635 N N . GLN A 1 85 ? -13.827 18.059 -8.538 1.00 92.12 85 GLN A N 1
ATOM 636 C CA . GLN A 1 85 ? -14.392 19.405 -8.680 1.00 92.12 85 GLN A CA 1
ATOM 637 C C . GLN A 1 85 ? -13.972 20.339 -7.536 1.00 92.12 85 GLN A C 1
ATOM 639 O O . GLN A 1 85 ? -13.969 21.558 -7.713 1.00 92.12 85 GLN A O 1
ATOM 644 N N . PHE A 1 86 ? -13.606 19.796 -6.369 1.00 92.31 86 PHE A N 1
ATOM 645 C CA . PHE A 1 86 ? -13.034 20.593 -5.286 1.00 92.31 86 PHE A CA 1
ATOM 646 C C . PHE A 1 86 ? -11.563 20.915 -5.568 1.00 92.31 86 PHE A C 1
ATOM 648 O O . PHE A 1 86 ? -10.830 20.021 -5.991 1.00 92.31 86 PHE A O 1
ATOM 655 N N . PRO A 1 87 ? -11.074 22.131 -5.264 1.00 93.44 87 PRO A N 1
ATOM 656 C CA . PRO A 1 87 ? -9.643 22.432 -5.270 1.00 93.44 87 PRO A CA 1
ATOM 657 C C . PRO A 1 87 ? -8.845 21.471 -4.375 1.00 93.44 87 PRO A C 1
ATOM 659 O O . PRO A 1 87 ? -9.336 21.024 -3.339 1.00 93.44 87 PRO A O 1
ATOM 662 N N . GLU A 1 88 ? -7.590 21.182 -4.729 1.00 89.38 88 GLU A N 1
ATOM 663 C CA . GLU A 1 88 ? -6.744 20.233 -3.982 1.00 89.38 88 GLU A CA 1
ATOM 664 C C . GLU A 1 88 ? -6.573 20.599 -2.499 1.00 89.38 88 GLU A C 1
ATOM 666 O O . GLU A 1 88 ? -6.648 19.728 -1.626 1.00 89.38 88 GLU A O 1
ATOM 671 N N . GLU A 1 89 ? -6.418 21.892 -2.205 1.00 93.38 89 GLU A N 1
ATOM 672 C CA . GLU A 1 89 ? -6.360 22.415 -0.836 1.00 93.38 89 GLU A CA 1
ATOM 673 C C . GLU A 1 89 ? -7.645 22.104 -0.058 1.00 93.38 89 GLU A C 1
ATOM 675 O O . GLU A 1 89 ? -7.597 21.704 1.108 1.00 93.38 89 GLU A O 1
ATOM 680 N N . GLU A 1 90 ? -8.804 22.224 -0.712 1.00 94.81 90 GLU A N 1
ATOM 681 C CA . GLU A 1 90 ? -10.090 21.911 -0.102 1.00 94.81 90 GLU A CA 1
ATOM 682 C C . GLU A 1 90 ? -10.231 20.409 0.153 1.00 94.81 90 GLU A C 1
ATOM 684 O O . GLU A 1 90 ? -10.614 20.024 1.255 1.00 94.81 90 GLU A O 1
ATOM 689 N N . ARG A 1 91 ? -9.859 19.553 -0.807 1.00 93.69 91 ARG A N 1
ATOM 690 C CA . ARG A 1 91 ? -9.875 18.087 -0.636 1.00 93.69 91 ARG A CA 1
ATOM 691 C C . ARG A 1 91 ? -9.008 17.654 0.544 1.00 93.69 91 ARG A C 1
ATOM 693 O O . ARG A 1 91 ? -9.455 16.896 1.404 1.00 93.69 91 ARG A O 1
ATOM 700 N N . THR A 1 92 ? -7.794 18.195 0.628 1.00 92.31 92 THR A N 1
ATOM 701 C CA . THR A 1 92 ? -6.855 17.919 1.725 1.00 92.31 92 THR A CA 1
ATOM 702 C C . THR A 1 92 ? -7.431 18.357 3.071 1.00 92.31 92 THR A C 1
ATOM 704 O O . THR A 1 92 ? -7.399 17.593 4.040 1.00 92.31 92 THR A O 1
ATOM 707 N N . ARG A 1 93 ? -8.021 19.558 3.126 1.00 94.69 93 ARG A N 1
ATOM 708 C CA . ARG A 1 93 ? -8.688 20.079 4.324 1.00 94.69 93 ARG A CA 1
ATOM 709 C C . ARG A 1 93 ? -9.871 19.208 4.745 1.00 94.69 93 ARG A C 1
ATOM 711 O O . ARG A 1 93 ? -9.975 18.875 5.920 1.00 94.69 93 ARG A O 1
ATOM 718 N N . LEU A 1 94 ? -10.728 18.801 3.808 1.00 95.62 94 LEU A N 1
ATOM 719 C CA . LEU A 1 94 ? -11.891 17.949 4.078 1.00 95.62 94 LEU A CA 1
ATOM 720 C C . LEU A 1 94 ? -11.487 16.599 4.679 1.00 95.62 94 LEU A C 1
ATOM 722 O O . LEU A 1 94 ? -12.112 16.148 5.640 1.00 95.62 94 LEU A O 1
ATOM 726 N N . VAL A 1 95 ? -10.422 15.979 4.161 1.00 93.75 95 VAL A N 1
ATOM 727 C CA . VAL A 1 95 ? -9.867 14.733 4.713 1.00 93.75 95 VAL A CA 1
ATOM 728 C C . VAL A 1 95 ? -9.351 14.946 6.138 1.00 93.75 95 VAL A C 1
ATOM 730 O O . VAL A 1 95 ? -9.704 14.182 7.038 1.00 93.75 95 VAL A O 1
ATOM 733 N N . ALA A 1 96 ? -8.554 15.994 6.364 1.00 93.06 96 ALA A N 1
ATOM 734 C CA . ALA A 1 96 ? -7.984 16.294 7.677 1.00 93.06 96 ALA A CA 1
ATOM 735 C C . ALA A 1 96 ? -9.064 16.620 8.724 1.00 93.06 96 ALA A C 1
ATOM 737 O O . ALA A 1 96 ? -9.060 16.062 9.819 1.00 93.06 96 ALA A O 1
ATOM 738 N N . GLU A 1 97 ? -10.029 17.474 8.384 1.00 94.56 97 GLU A N 1
ATOM 739 C CA . GLU A 1 97 ? -11.126 17.856 9.279 1.00 94.56 97 GLU A CA 1
ATOM 740 C C . GLU A 1 97 ? -12.076 16.683 9.559 1.00 94.56 97 GLU A C 1
ATOM 742 O O . GLU A 1 97 ? -12.526 16.524 10.694 1.00 94.56 97 GLU A O 1
ATOM 747 N N . SER A 1 98 ? -12.325 15.807 8.576 1.00 94.19 98 SER A N 1
ATOM 748 C CA . SER A 1 98 ? -13.088 14.568 8.797 1.00 94.19 98 SER A CA 1
ATOM 749 C C . SER A 1 98 ? -12.372 13.630 9.766 1.00 94.19 98 SER A C 1
ATOM 751 O O . SER A 1 98 ? -13.017 12.999 10.603 1.00 94.19 98 SER A O 1
ATOM 753 N N . ARG A 1 99 ? -11.037 13.556 9.692 1.00 92.44 99 ARG A N 1
ATOM 754 C CA . ARG A 1 99 ? -10.237 12.784 10.645 1.00 92.44 99 ARG A CA 1
ATOM 755 C C . ARG A 1 99 ? -10.299 13.384 12.049 1.00 92.44 99 ARG A C 1
ATOM 757 O O . ARG A 1 99 ? -10.526 12.639 12.995 1.00 92.44 99 ARG A O 1
ATOM 764 N N . LEU A 1 100 ? -10.163 14.704 12.188 1.00 90.94 100 LEU A N 1
ATOM 765 C CA . LEU A 1 100 ? -10.290 15.398 13.479 1.00 90.94 100 LEU A CA 1
ATOM 766 C C . LEU A 1 100 ? -11.677 15.210 14.100 1.00 90.94 100 LEU A C 1
ATOM 768 O O . LEU A 1 100 ? -11.783 15.019 15.308 1.00 90.94 100 LEU A O 1
ATOM 772 N N . TYR A 1 101 ? -12.734 15.201 13.281 1.00 91.25 101 TYR A N 1
ATOM 773 C CA . TYR A 1 101 ? -14.081 14.878 13.746 1.00 91.25 101 TYR A CA 1
ATOM 774 C C . TYR A 1 101 ? -14.166 13.478 14.363 1.00 91.25 101 TYR A C 1
ATOM 776 O O . TYR A 1 101 ? -14.981 13.272 15.255 1.00 91.25 101 TYR A O 1
ATOM 784 N N . ALA A 1 102 ? -13.371 12.519 13.889 1.00 88.81 102 ALA A N 1
ATOM 785 C CA . ALA A 1 102 ? -13.451 11.118 14.284 1.00 88.81 102 ALA A CA 1
ATOM 786 C C . ALA A 1 102 ? -12.624 10.755 15.530 1.00 88.81 102 ALA A C 1
ATOM 788 O O . ALA A 1 102 ? -12.843 9.685 16.096 1.00 88.81 102 ALA A O 1
ATOM 789 N N . LEU A 1 103 ? -11.693 11.619 15.955 1.00 83.94 103 LEU A N 1
ATOM 790 C CA . LEU A 1 103 ? -10.806 11.339 17.085 1.00 83.94 103 LEU A CA 1
ATOM 791 C C . LEU A 1 103 ? -11.572 11.228 18.423 1.00 83.94 103 LEU A C 1
ATOM 793 O O . LEU A 1 103 ? -12.611 11.879 18.604 1.00 83.94 103 LEU A O 1
ATOM 797 N N . PRO A 1 104 ? -11.057 10.439 19.387 1.00 70.38 104 PRO A N 1
ATOM 798 C CA . PRO A 1 104 ? -11.575 10.414 20.751 1.00 70.38 104 PRO A CA 1
ATOM 799 C C . PRO A 1 104 ? -11.365 11.780 21.432 1.00 70.38 104 PRO A C 1
ATOM 801 O O . PRO A 1 104 ? -10.242 12.270 21.508 1.00 70.38 104 PRO A O 1
ATOM 804 N N . GLY A 1 105 ? -12.431 12.412 21.932 1.00 70.06 105 GLY A N 1
ATOM 805 C CA . GLY A 1 105 ? -12.351 13.708 22.619 1.00 70.06 105 GLY A CA 1
ATOM 806 C C . GLY A 1 105 ? -13.716 14.362 22.852 1.00 70.06 105 GLY A C 1
ATOM 807 O O . GLY A 1 105 ? -14.740 13.861 22.375 1.00 70.06 105 GLY A O 1
ATOM 808 N N . ASP A 1 106 ? -13.733 15.477 23.593 1.00 55.97 106 ASP A N 1
ATOM 809 C CA . ASP A 1 106 ? -14.934 16.306 23.765 1.00 55.97 106 ASP A CA 1
ATOM 810 C C . ASP A 1 106 ? -15.425 16.853 22.416 1.00 55.97 106 ASP A C 1
ATOM 812 O O . ASP A 1 106 ? -14.645 17.008 21.476 1.00 55.97 106 ASP A O 1
ATOM 816 N N . LYS A 1 107 ? -16.743 17.100 22.326 1.00 58.91 107 LYS A N 1
ATOM 817 C CA . LYS A 1 107 ? -17.495 17.369 21.085 1.00 58.91 107 LYS A CA 1
ATOM 818 C C . LYS A 1 107 ? -16.669 18.128 20.030 1.00 58.91 107 LYS A C 1
ATOM 820 O O . LYS A 1 107 ? -16.237 19.248 20.306 1.00 58.91 107 LYS A O 1
ATOM 825 N N . PRO A 1 108 ? -16.512 17.569 18.817 1.00 66.94 108 PRO A N 1
ATOM 826 C CA . PRO A 1 108 ? -15.724 18.206 17.775 1.00 66.94 108 PRO A CA 1
ATOM 827 C C . PRO A 1 108 ? -16.328 19.562 17.400 1.00 66.94 108 PRO A C 1
ATOM 829 O O . PRO A 1 108 ? -17.550 19.730 17.384 1.00 66.94 108 PRO A O 1
ATOM 832 N N . ASP A 1 109 ? -15.451 20.516 17.091 1.00 74.50 109 ASP A N 1
ATOM 833 C CA . ASP A 1 109 ? -15.795 21.829 16.548 1.00 74.50 109 ASP A CA 1
ATOM 834 C C . ASP A 1 109 ? -16.837 21.691 15.418 1.00 74.50 109 ASP A C 1
ATOM 836 O O . ASP A 1 109 ? -16.731 20.795 14.573 1.00 74.50 109 ASP A O 1
ATOM 840 N N . GLY A 1 110 ? -17.848 22.567 15.397 1.00 79.88 110 GLY A N 1
ATOM 841 C CA . GLY A 1 110 ? -18.955 22.511 14.436 1.00 79.88 110 GLY A CA 1
ATOM 842 C C . GLY A 1 110 ? -18.477 22.450 12.983 1.00 79.88 110 GLY A C 1
ATOM 843 O O . GLY A 1 110 ? -19.038 21.693 12.189 1.00 79.88 110 GLY A O 1
ATOM 844 N N . ARG A 1 111 ? -17.362 23.127 12.667 1.00 84.44 111 ARG A N 1
ATOM 845 C CA . ARG A 1 111 ? -16.743 23.090 11.330 1.00 84.44 111 ARG A CA 1
ATOM 846 C C . ARG A 1 111 ? -16.278 21.689 10.914 1.00 84.44 111 ARG A C 1
ATOM 848 O O . ARG A 1 111 ? -16.398 21.324 9.749 1.00 84.44 111 ARG A O 1
ATOM 855 N N . PHE A 1 112 ? -15.782 20.874 11.851 1.00 89.88 112 PHE A N 1
ATOM 856 C CA . PHE A 1 112 ? -15.348 19.506 11.550 1.00 89.88 112 PHE A CA 1
ATOM 857 C C . PHE A 1 112 ? -16.553 18.620 11.224 1.00 89.88 112 PHE A C 1
ATOM 859 O O . PHE A 1 112 ? -16.486 17.787 10.322 1.00 89.88 112 PHE A O 1
ATOM 866 N N . GLY A 1 113 ? -17.679 18.843 11.912 1.00 88.88 113 GLY A N 1
ATOM 867 C CA . GLY A 1 113 ? -18.946 18.176 11.617 1.00 88.88 113 GLY A CA 1
ATOM 868 C C . GLY A 1 113 ? -19.498 18.519 10.231 1.00 88.88 113 GLY A C 1
ATOM 869 O O . GLY A 1 113 ? -19.995 17.629 9.542 1.00 88.88 113 GLY A O 1
ATOM 870 N N . GLU A 1 114 ? -19.370 19.773 9.793 1.00 92.44 114 GLU A N 1
ATOM 871 C CA . GLU A 1 114 ? -19.769 20.208 8.446 1.00 92.44 114 GLU A CA 1
ATOM 872 C C . GLU A 1 114 ? -18.931 19.534 7.353 1.00 92.44 114 GLU A C 1
ATOM 874 O O . GLU A 1 114 ? -19.488 18.964 6.412 1.00 92.44 114 GLU A O 1
ATOM 879 N N . SER A 1 115 ? -17.603 19.524 7.499 1.00 93.94 115 SER A N 1
ATOM 880 C CA . SER A 1 115 ? -16.701 18.848 6.556 1.00 93.94 115 SER A CA 1
ATOM 881 C C . SER A 1 115 ? -16.931 17.339 6.512 1.00 93.94 115 SER A C 1
ATOM 883 O O . SER A 1 115 ? -17.012 16.757 5.427 1.00 93.94 115 SER A O 1
ATOM 885 N N . PHE A 1 116 ? -17.143 16.712 7.673 1.00 94.12 116 PHE A N 1
ATOM 886 C CA . PHE A 1 116 ? -17.516 15.302 7.757 1.00 94.12 116 PHE A CA 1
ATOM 887 C C . PHE A 1 116 ? -18.855 15.034 7.050 1.00 94.12 116 PHE A C 1
ATOM 889 O O . PHE A 1 116 ? -18.977 14.090 6.271 1.00 94.12 116 PHE A O 1
ATOM 896 N N . ALA A 1 117 ? -19.867 15.885 7.247 1.00 94.50 117 ALA A N 1
ATOM 897 C CA . ALA A 1 117 ? -21.149 15.762 6.555 1.00 94.50 117 ALA A CA 1
ATOM 898 C C . ALA A 1 117 ? -21.007 15.922 5.032 1.00 94.50 117 ALA A C 1
ATOM 900 O O . ALA A 1 117 ? -21.604 15.142 4.287 1.00 94.50 117 ALA A O 1
ATOM 901 N N . LYS A 1 118 ? -20.172 16.862 4.572 1.00 95.94 118 LYS A N 1
ATOM 902 C CA . LYS A 1 118 ? -19.883 17.093 3.149 1.00 95.94 118 LYS A CA 1
ATOM 903 C C . LYS A 1 118 ? -19.222 15.887 2.475 1.00 95.94 118 LYS A C 1
ATOM 905 O O . LYS A 1 118 ? -19.491 15.624 1.309 1.00 95.94 118 LYS A O 1
ATOM 910 N N . CYS A 1 119 ? -18.419 15.116 3.210 1.00 96.31 119 CYS A N 1
ATOM 911 C CA . CYS A 1 119 ? -17.759 13.911 2.695 1.00 96.31 119 CYS A CA 1
ATOM 912 C C . CYS A 1 119 ? -18.671 12.670 2.638 1.00 96.31 119 CYS A C 1
ATOM 914 O O . CYS A 1 119 ? -18.334 11.675 1.994 1.00 96.31 119 CYS A O 1
ATOM 916 N N . ARG A 1 120 ? -19.837 12.701 3.297 1.00 95.44 120 ARG A N 1
ATOM 917 C CA . ARG A 1 120 ? -20.734 11.541 3.432 1.00 95.44 120 ARG A CA 1
ATOM 918 C C . ARG A 1 120 ? -21.207 10.940 2.099 1.00 95.44 120 ARG A C 1
ATOM 920 O O . ARG A 1 120 ? -21.212 9.710 2.020 1.00 95.44 120 ARG A O 1
ATOM 927 N N . PRO A 1 121 ? -21.584 11.721 1.067 1.00 95.56 121 PRO A N 1
ATOM 928 C CA . PRO A 1 121 ? -22.024 11.156 -0.210 1.00 95.56 121 PRO A CA 1
ATOM 929 C C . PRO A 1 121 ? -20.940 10.310 -0.892 1.00 95.56 121 PRO A C 1
ATOM 931 O O . PRO A 1 121 ? -21.238 9.238 -1.415 1.00 95.56 121 PRO A O 1
ATOM 934 N N . PHE A 1 122 ? -19.673 10.728 -0.804 1.00 94.62 122 PHE A N 1
ATOM 935 C CA . PHE A 1 122 ? -18.537 9.983 -1.358 1.00 94.62 122 PHE A CA 1
ATOM 936 C C . PHE A 1 122 ? -18.365 8.638 -0.657 1.00 94.62 122 PHE A C 1
ATOM 938 O O . PHE A 1 122 ? -18.306 7.601 -1.310 1.00 94.62 122 PHE A O 1
ATOM 945 N N . VAL A 1 123 ? -18.387 8.628 0.680 1.00 95.06 123 VAL A N 1
ATOM 946 C CA . VAL A 1 123 ? -18.289 7.390 1.474 1.00 95.06 123 VAL A CA 1
ATOM 947 C C . VAL A 1 123 ? -19.463 6.445 1.199 1.00 95.06 123 VAL A C 1
ATOM 949 O O . VAL A 1 123 ? -19.278 5.230 1.171 1.00 95.06 123 VAL A O 1
ATOM 952 N N . GLN A 1 124 ? -20.666 6.973 0.955 1.00 94.94 124 GLN A N 1
ATOM 953 C CA . GLN A 1 124 ? -21.817 6.159 0.553 1.00 94.94 124 GLN A CA 1
ATOM 954 C C . GLN A 1 124 ? -21.632 5.539 -0.836 1.00 94.94 124 GLN A C 1
ATOM 956 O O . GLN A 1 124 ? -21.878 4.344 -0.987 1.00 94.94 124 GLN A O 1
ATOM 961 N N . SER A 1 125 ? -21.163 6.315 -1.819 1.00 93.94 125 SER A N 1
ATOM 962 C CA . SER A 1 125 ? -20.865 5.805 -3.166 1.00 93.94 125 SER A CA 1
ATOM 963 C C . SER A 1 125 ? -19.794 4.711 -3.127 1.00 93.94 125 SER A C 1
ATOM 965 O O . SER A 1 125 ? -19.958 3.652 -3.727 1.00 93.94 125 SER A O 1
ATOM 967 N N . LEU A 1 126 ? -18.735 4.909 -2.336 1.00 93.44 126 LEU A N 1
ATOM 968 C CA . LEU A 1 126 ? -17.675 3.916 -2.140 1.00 93.44 126 LEU A CA 1
ATOM 969 C C . LEU A 1 126 ? -18.190 2.650 -1.447 1.00 93.44 126 LEU A C 1
ATOM 971 O O . LEU A 1 126 ? -17.822 1.547 -1.835 1.00 93.44 126 LEU A O 1
ATOM 975 N N . GLY A 1 127 ? -19.084 2.784 -0.465 1.00 94.50 127 GLY A N 1
ATOM 976 C CA . GLY A 1 127 ? -19.739 1.637 0.165 1.00 94.50 127 GLY A CA 1
ATOM 977 C C . GLY A 1 127 ? -20.604 0.831 -0.812 1.00 94.50 127 GLY A C 1
ATOM 978 O O . GLY A 1 127 ? -20.637 -0.395 -0.727 1.00 94.50 127 GLY A O 1
ATOM 979 N N . GLN A 1 128 ? -21.266 1.499 -1.764 1.00 94.75 128 GLN A N 1
ATOM 980 C CA . GLN A 1 128 ? -21.995 0.835 -2.850 1.00 94.75 128 GLN A CA 1
ATOM 981 C C . GLN A 1 128 ? -21.034 0.151 -3.827 1.00 94.75 128 GLN A C 1
ATOM 983 O O . GLN A 1 128 ? -21.243 -1.015 -4.148 1.00 94.75 128 GLN A O 1
ATOM 988 N N . ALA A 1 129 ? -19.954 0.823 -4.235 1.00 91.88 129 ALA A N 1
ATOM 989 C CA . ALA A 1 129 ? -18.923 0.242 -5.094 1.00 91.88 129 ALA A CA 1
ATOM 990 C C . ALA A 1 129 ? -18.315 -1.024 -4.472 1.00 91.88 129 ALA A C 1
ATOM 992 O O . ALA A 1 129 ? -18.231 -2.051 -5.134 1.00 91.88 129 ALA A O 1
ATOM 993 N N . ALA A 1 130 ? -17.999 -0.989 -3.176 1.00 92.88 130 ALA A N 1
ATOM 994 C CA . ALA A 1 130 ? -17.486 -2.136 -2.431 1.00 92.88 130 ALA A CA 1
ATOM 995 C C . ALA A 1 130 ? -18.471 -3.316 -2.361 1.00 92.88 130 ALA A C 1
ATOM 997 O O . ALA A 1 130 ? -18.053 -4.450 -2.153 1.00 92.88 130 ALA A O 1
ATOM 998 N N . SER A 1 131 ? -19.777 -3.077 -2.502 1.00 92.88 131 SER A N 1
ATOM 999 C CA . SER A 1 131 ? -20.777 -4.153 -2.494 1.00 92.88 131 SER A CA 1
ATOM 1000 C C . SER A 1 131 ? -20.897 -4.891 -3.830 1.00 92.88 131 SER A C 1
ATOM 1002 O O . SER A 1 131 ? -21.553 -5.930 -3.892 1.00 92.88 131 SER A O 1
ATOM 1004 N N . LEU A 1 132 ? -20.277 -4.370 -4.892 1.00 92.69 132 LEU A N 1
ATOM 1005 C CA . LEU A 1 132 ? -20.319 -4.986 -6.208 1.00 92.69 132 LEU A CA 1
ATOM 1006 C C . LEU A 1 132 ? -19.344 -6.165 -6.299 1.00 92.69 132 LEU A C 1
ATOM 1008 O O . LEU A 1 132 ? -18.315 -6.245 -5.618 1.00 92.69 132 LEU A O 1
ATOM 1012 N N . SER A 1 133 ? -19.706 -7.144 -7.124 1.00 88.12 133 SER A N 1
ATOM 1013 C CA . SER A 1 133 ? -18.951 -8.395 -7.212 1.00 88.12 133 SER A CA 1
ATOM 1014 C C . SER A 1 133 ? -17.628 -8.237 -7.962 1.00 88.12 133 SER A C 1
ATOM 1016 O O . SER A 1 133 ? -16.694 -8.999 -7.697 1.00 88.12 133 SER A O 1
ATOM 1018 N N . ASP A 1 134 ? -17.511 -7.231 -8.833 1.00 85.44 134 ASP A N 1
ATOM 1019 C CA . ASP A 1 134 ? -16.391 -7.098 -9.754 1.00 85.44 134 ASP A CA 1
ATOM 1020 C C . ASP A 1 134 ? -16.030 -5.633 -10.073 1.00 85.44 134 ASP A C 1
ATOM 1022 O O . ASP A 1 134 ? -16.676 -4.693 -9.618 1.00 85.44 134 ASP A O 1
ATOM 1026 N N . SER A 1 135 ? -14.933 -5.418 -10.800 1.00 82.25 135 SER A N 1
ATOM 1027 C CA . SER A 1 135 ? -14.532 -4.093 -11.279 1.00 82.25 135 SER A CA 1
ATOM 1028 C C . SER A 1 135 ? -13.701 -4.166 -12.552 1.00 82.25 135 SER A C 1
ATOM 1030 O O . SER A 1 135 ? -12.805 -5.008 -12.663 1.00 82.25 135 SER A O 1
ATOM 1032 N N . ARG A 1 136 ? -13.936 -3.236 -13.482 1.00 79.19 136 ARG A N 1
ATOM 1033 C CA . ARG A 1 136 ? -13.077 -3.034 -14.656 1.00 79.19 136 ARG A CA 1
ATOM 1034 C C . ARG A 1 136 ? -11.854 -2.155 -14.389 1.00 79.19 136 ARG A C 1
ATOM 1036 O O . ARG A 1 136 ? -11.244 -1.733 -15.363 1.00 79.19 136 ARG A O 1
ATOM 1043 N N . PHE A 1 137 ? -11.510 -1.834 -13.135 1.00 71.44 137 PHE A N 1
ATOM 1044 C CA . PHE A 1 137 ? -10.274 -1.099 -12.839 1.00 71.44 137 PHE A CA 1
ATOM 1045 C C . PHE A 1 137 ? -9.079 -1.808 -13.463 1.00 71.44 137 PHE A C 1
ATOM 1047 O O . PHE A 1 137 ? -8.578 -2.804 -12.947 1.00 71.44 137 PHE A O 1
ATOM 1054 N N . GLN A 1 138 ? -8.645 -1.290 -14.597 1.00 64.50 138 GLN A N 1
ATOM 1055 C CA . GLN A 1 138 ? -7.490 -1.771 -15.309 1.00 64.50 138 GLN A CA 1
ATOM 1056 C C . GLN A 1 138 ? -6.891 -0.596 -16.053 1.00 64.50 138 GLN A C 1
ATOM 1058 O O . GLN A 1 138 ? -7.588 0.301 -16.538 1.00 64.50 138 GLN A O 1
ATOM 1063 N N . ARG A 1 139 ? -5.571 -0.619 -16.139 1.00 64.25 139 ARG A N 1
ATOM 1064 C CA . ARG A 1 139 ? -4.818 0.302 -16.967 1.00 64.25 139 ARG A CA 1
ATOM 1065 C C . ARG A 1 139 ? -5.213 0.117 -18.434 1.00 64.25 139 ARG A C 1
ATOM 1067 O O . ARG A 1 139 ? -5.412 -1.007 -18.890 1.00 64.25 139 ARG A O 1
ATOM 1074 N N . GLN A 1 140 ? -5.293 1.214 -19.186 1.00 62.22 140 GLN A N 1
ATOM 1075 C CA . GLN A 1 140 ? -5.332 1.129 -20.646 1.00 62.22 140 GLN A CA 1
ATOM 1076 C C . GLN A 1 140 ? -3.922 0.837 -21.155 1.00 62.22 140 GLN A C 1
ATOM 1078 O O . GLN A 1 140 ? -3.073 1.723 -21.211 1.00 62.22 140 GLN A O 1
ATOM 1083 N N . TRP A 1 141 ? -3.663 -0.427 -21.477 1.00 60.53 141 TRP A N 1
ATOM 1084 C CA . TRP A 1 141 ? -2.338 -0.892 -21.880 1.00 60.53 141 TRP A CA 1
ATOM 1085 C C . TRP A 1 141 ? -1.984 -0.543 -23.337 1.00 60.53 141 TRP A C 1
ATOM 1087 O O . TRP A 1 141 ? -0.808 -0.516 -23.688 1.00 60.53 141 TRP A O 1
ATOM 1097 N N . SER A 1 142 ? -2.984 -0.239 -24.173 1.00 54.62 142 SER A N 1
ATOM 1098 C CA . SER A 1 142 ? -2.840 0.039 -25.610 1.00 54.62 142 SER A CA 1
ATOM 1099 C C . SER A 1 142 ? -2.649 1.525 -25.978 1.00 54.62 142 SER A C 1
ATOM 1101 O O . SER A 1 142 ? -2.549 1.843 -27.163 1.00 54.62 142 SER A O 1
ATOM 1103 N N . GLY A 1 143 ? -2.670 2.444 -25.004 1.00 52.41 143 GLY A N 1
ATOM 1104 C CA . GLY A 1 143 ? -2.619 3.899 -25.223 1.00 52.41 143 GLY A CA 1
ATOM 1105 C C . GLY A 1 143 ? -1.208 4.492 -25.351 1.00 52.41 143 GLY A C 1
ATOM 1106 O O . GLY A 1 143 ? -0.199 3.778 -25.348 1.00 52.41 143 GLY A O 1
ATOM 1107 N N . ASP A 1 144 ? -1.126 5.823 -25.460 1.00 47.56 144 ASP A N 1
ATOM 1108 C CA . ASP A 1 144 ? 0.103 6.548 -25.115 1.00 47.56 144 ASP A CA 1
ATOM 1109 C C . ASP A 1 144 ? 0.426 6.275 -23.638 1.00 47.56 144 ASP A C 1
ATOM 1111 O O . ASP A 1 144 ? -0.456 5.994 -22.831 1.00 47.56 144 ASP A O 1
ATOM 1115 N N . THR A 1 145 ? 1.704 6.303 -23.274 1.00 41.28 145 THR A N 1
ATOM 1116 C CA . THR A 1 145 ? 2.179 5.968 -21.917 1.00 41.28 145 THR A CA 1
ATOM 1117 C C . THR A 1 145 ? 1.670 6.927 -20.834 1.00 41.28 145 THR A C 1
ATOM 1119 O O . THR A 1 145 ? 1.878 6.674 -19.642 1.00 41.28 145 THR A O 1
ATOM 1122 N N . GLU A 1 146 ? 0.967 7.995 -21.235 1.00 39.78 146 GLU A N 1
ATOM 1123 C CA . GLU A 1 146 ? -0.050 8.647 -20.420 1.00 39.78 146 GLU A CA 1
ATOM 1124 C C . GLU A 1 146 ? -1.139 7.629 -20.085 1.00 39.78 146 GLU A C 1
ATOM 1126 O O . GLU A 1 146 ? -2.178 7.505 -20.728 1.00 39.78 146 GLU A O 1
ATOM 1131 N N . LEU A 1 147 ? -0.858 6.892 -19.015 1.00 41.81 147 LEU A N 1
ATOM 1132 C CA . LEU A 1 147 ? -1.824 6.534 -18.001 1.00 41.81 147 LEU A CA 1
ATOM 1133 C C . LEU A 1 147 ? -3.044 7.462 -18.082 1.00 41.81 147 LEU A C 1
ATOM 1135 O O . LEU A 1 147 ? -3.034 8.576 -17.559 1.00 41.81 147 LEU A O 1
ATOM 1139 N N . LEU A 1 148 ? -4.123 6.985 -18.702 1.00 38.53 148 LEU A N 1
ATOM 1140 C CA . LEU A 1 148 ? -5.456 7.344 -18.247 1.00 38.53 148 LEU A CA 1
ATOM 1141 C C . LEU A 1 148 ? -5.516 6.778 -16.832 1.00 38.53 148 LEU A C 1
ATOM 1143 O O . LEU A 1 148 ? -5.842 5.614 -16.638 1.00 38.53 148 LEU A O 1
ATOM 1147 N N . GLU A 1 149 ? -4.998 7.570 -15.896 1.00 53.06 149 GLU A N 1
ATOM 1148 C CA . GLU A 1 149 ? -4.838 7.329 -14.471 1.00 53.06 149 GLU A CA 1
ATOM 1149 C C . GLU A 1 149 ? -6.068 7.951 -13.815 1.00 53.06 149 GLU A C 1
ATOM 1151 O O . GLU A 1 149 ? -6.044 9.136 -13.469 1.00 53.06 149 GLU A O 1
ATOM 1156 N N . PRO A 1 150 ? -7.194 7.242 -13.639 1.00 48.53 150 PRO A N 1
ATOM 1157 C CA . PRO A 1 150 ? -8.226 7.778 -12.801 1.00 48.53 150 PRO A CA 1
ATOM 1158 C C . PRO A 1 150 ? -7.784 7.399 -11.385 1.00 48.53 150 PRO A C 1
ATOM 1160 O O . PRO A 1 150 ? -8.092 6.325 -10.874 1.00 48.53 150 PRO A O 1
ATOM 1163 N N . HIS A 1 151 ? -7.078 8.326 -10.732 1.00 63.31 151 HIS A N 1
ATOM 1164 C CA . HIS A 1 151 ? -7.328 8.609 -9.319 1.00 63.31 151 HIS A CA 1
ATOM 1165 C C . HIS A 1 151 ? -6.613 7.733 -8.268 1.00 63.31 151 HIS A C 1
ATOM 1167 O O . HIS A 1 151 ? -7.163 7.600 -7.182 1.00 63.31 151 HIS A O 1
ATOM 1173 N N . TYR A 1 152 ? -5.391 7.202 -8.455 1.00 76.94 152 TYR A N 1
ATOM 1174 C CA . TYR A 1 152 ? -4.670 6.530 -7.340 1.00 76.94 152 TYR A CA 1
ATOM 1175 C C . TYR A 1 152 ? -4.516 7.434 -6.110 1.00 76.94 152 TYR A C 1
ATOM 1177 O O . TYR A 1 152 ? -4.840 7.046 -4.986 1.00 76.94 152 TYR A O 1
ATOM 1185 N N . HIS A 1 153 ? -4.123 8.690 -6.329 1.00 78.19 153 HIS A N 1
ATOM 1186 C CA . HIS A 1 153 ? -4.053 9.689 -5.265 1.00 78.19 153 HIS A CA 1
ATOM 1187 C C . HIS A 1 153 ? -5.421 9.937 -4.609 1.00 78.19 153 HIS A C 1
ATOM 1189 O O . HIS A 1 153 ? -5.556 9.899 -3.386 1.00 78.19 153 HIS A O 1
ATOM 1195 N N . THR A 1 154 ? -6.455 10.142 -5.421 1.00 86.31 154 THR A N 1
ATOM 1196 C CA . THR A 1 154 ? -7.836 10.343 -4.962 1.00 86.31 154 THR A CA 1
ATOM 1197 C C . THR A 1 154 ? -8.378 9.098 -4.237 1.00 86.31 154 THR A C 1
ATOM 1199 O O . THR A 1 154 ? -9.057 9.227 -3.223 1.00 86.31 154 THR A O 1
ATOM 1202 N N . THR A 1 155 ? -7.984 7.890 -4.641 1.00 87.94 155 THR A N 1
ATOM 1203 C CA . THR A 1 155 ? -8.297 6.638 -3.943 1.00 87.94 155 THR A CA 1
ATOM 1204 C C . THR A 1 155 ? -7.692 6.635 -2.546 1.00 87.94 155 THR A C 1
ATOM 1206 O O . THR A 1 155 ? -8.366 6.317 -1.569 1.00 87.94 155 THR A O 1
ATOM 1209 N N . ILE A 1 156 ? -6.419 7.013 -2.424 1.00 89.69 156 ILE A N 1
ATOM 1210 C CA . ILE A 1 156 ? -5.745 7.096 -1.126 1.00 89.69 156 ILE A CA 1
ATOM 1211 C C . ILE A 1 156 ? -6.479 8.092 -0.216 1.00 89.69 156 ILE A C 1
ATOM 1213 O O . ILE A 1 156 ? -6.654 7.816 0.973 1.00 89.69 156 ILE A O 1
ATOM 1217 N N . GLN A 1 157 ? -6.960 9.218 -0.759 1.00 91.62 157 GLN A N 1
ATOM 1218 C CA . GLN A 1 157 ? -7.799 10.167 -0.017 1.00 91.62 157 GLN A CA 1
ATOM 1219 C C . GLN A 1 157 ? -9.142 9.550 0.400 1.00 91.62 157 GLN A C 1
ATOM 1221 O O . GLN A 1 157 ? -9.560 9.712 1.546 1.00 91.62 157 GLN A O 1
ATOM 1226 N N . PHE A 1 158 ? -9.792 8.791 -0.480 1.00 93.31 158 PHE 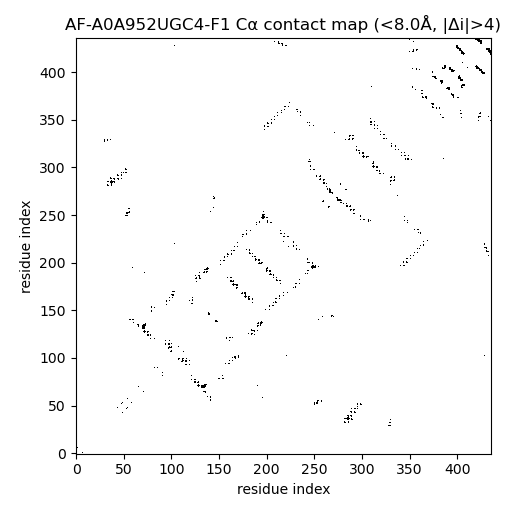A N 1
ATOM 1227 C CA . PHE A 1 158 ? -11.014 8.054 -0.164 1.00 93.31 158 PHE A CA 1
ATOM 1228 C C . PHE A 1 158 ? -10.817 7.011 0.934 1.00 93.31 158 PHE A C 1
ATOM 1230 O O . PHE A 1 158 ? -11.660 6.920 1.826 1.00 93.31 158 PHE A O 1
ATOM 1237 N N . GLY A 1 159 ? -9.684 6.306 0.958 1.00 94.81 159 GLY A N 1
ATOM 1238 C CA . GLY A 1 159 ? -9.323 5.444 2.083 1.00 94.81 159 GLY A CA 1
ATOM 1239 C C . GLY A 1 159 ? -9.282 6.207 3.407 1.00 94.81 159 GLY A C 1
ATOM 1240 O O . GLY A 1 159 ? -9.859 5.768 4.407 1.00 94.81 159 GLY A O 1
ATOM 1241 N N . ARG A 1 160 ? -8.694 7.410 3.401 1.00 95.38 160 ARG A N 1
ATOM 1242 C CA . ARG A 1 160 ? -8.598 8.255 4.602 1.00 95.38 160 ARG A CA 1
ATOM 1243 C C . ARG A 1 160 ? -9.976 8.722 5.067 1.00 95.38 160 ARG A C 1
ATOM 1245 O O . ARG A 1 160 ? -10.234 8.786 6.266 1.00 95.38 160 ARG A O 1
ATOM 1252 N N . LEU A 1 161 ? -10.886 9.005 4.135 1.00 95.94 161 LEU A N 1
ATOM 1253 C CA . LEU A 1 161 ? -12.276 9.322 4.466 1.00 95.94 161 LEU A CA 1
ATOM 1254 C C . LEU A 1 161 ? -13.012 8.108 5.038 1.00 95.94 161 LEU A C 1
ATOM 1256 O O . LEU A 1 161 ? -13.654 8.224 6.079 1.00 95.94 161 LEU A O 1
ATOM 1260 N N . MET A 1 162 ? -12.907 6.934 4.411 1.00 96.69 162 MET A N 1
ATOM 1261 C CA . MET A 1 162 ? -13.578 5.724 4.896 1.00 96.69 162 MET A CA 1
ATOM 1262 C C . MET A 1 162 ? -13.106 5.327 6.299 1.00 96.69 162 MET A C 1
ATOM 1264 O O . MET A 1 162 ? -13.936 4.986 7.144 1.00 96.69 162 MET A O 1
ATOM 1268 N N . THR A 1 163 ? -11.805 5.441 6.582 1.00 97.06 163 THR A N 1
ATOM 1269 C CA . THR A 1 163 ? -11.258 5.203 7.928 1.00 97.06 163 THR A CA 1
ATOM 1270 C C . THR A 1 163 ? -11.725 6.242 8.943 1.00 97.06 163 THR A C 1
ATOM 1272 O O . THR A 1 163 ? -12.123 5.864 10.043 1.00 97.06 163 THR A O 1
ATOM 1275 N N . ALA A 1 164 ? -11.767 7.531 8.588 1.00 96.12 164 ALA A N 1
ATOM 1276 C CA . ALA A 1 164 ? -12.335 8.563 9.458 1.00 96.12 164 ALA A CA 1
ATOM 1277 C C . ALA A 1 164 ? -13.812 8.280 9.796 1.00 96.12 164 ALA A C 1
ATOM 1279 O O . ALA A 1 164 ? -14.226 8.407 10.946 1.00 96.12 164 ALA A O 1
ATOM 1280 N N . PHE A 1 165 ? -14.610 7.829 8.826 1.00 97.25 165 PHE A N 1
ATOM 1281 C CA . PHE A 1 165 ? -16.003 7.448 9.074 1.00 97.25 165 PHE A CA 1
ATOM 1282 C C . PHE A 1 165 ? -16.138 6.197 9.947 1.00 97.25 165 PHE A C 1
ATOM 1284 O O . PHE A 1 165 ? -17.026 6.152 10.796 1.00 97.25 165 PHE A O 1
ATOM 1291 N N . ALA A 1 166 ? -15.264 5.203 9.774 1.00 97.56 166 ALA A N 1
ATOM 1292 C CA . ALA A 1 166 ? -15.235 4.027 10.639 1.00 97.56 166 ALA A CA 1
ATOM 1293 C C . ALA A 1 166 ? -14.895 4.399 12.092 1.00 97.56 166 ALA A C 1
ATOM 1295 O O . ALA A 1 166 ? -15.563 3.948 13.019 1.00 97.56 166 ALA A O 1
ATOM 1296 N N . LEU A 1 167 ? -13.912 5.279 12.295 1.00 96.00 167 LEU A N 1
ATOM 1297 C CA . LEU A 1 167 ? -13.547 5.777 13.623 1.00 96.00 167 LEU A CA 1
ATOM 1298 C C . LEU A 1 167 ? -14.672 6.594 14.266 1.00 96.00 167 LEU A C 1
ATOM 1300 O O . LEU A 1 167 ? -14.973 6.397 15.441 1.00 96.00 167 LEU A O 1
ATOM 1304 N N . ALA A 1 168 ? -15.358 7.441 13.495 1.00 94.88 168 ALA A N 1
ATOM 1305 C CA . ALA A 1 168 ? -16.525 8.171 13.983 1.00 94.88 168 ALA A CA 1
ATOM 1306 C C . ALA A 1 168 ? -17.669 7.223 14.395 1.00 94.88 168 ALA A C 1
ATOM 1308 O O . ALA A 1 168 ? -18.301 7.438 15.429 1.00 94.88 168 ALA A O 1
ATOM 1309 N N . ASP A 1 169 ? -17.911 6.148 13.635 1.00 95.88 169 ASP A N 1
ATOM 1310 C CA . ASP A 1 169 ? -18.879 5.112 14.013 1.00 95.88 169 ASP A CA 1
ATOM 1311 C C . ASP A 1 169 ? -18.475 4.390 15.305 1.00 95.88 169 ASP A C 1
ATOM 1313 O O . ASP A 1 169 ? -19.319 4.196 16.179 1.00 95.88 169 ASP A O 1
ATOM 1317 N N . ALA A 1 170 ? -17.197 4.039 15.467 1.00 95.06 170 ALA A N 1
ATOM 1318 C CA . ALA A 1 170 ? -16.689 3.411 16.685 1.00 95.06 170 ALA A CA 1
ATOM 1319 C C . ALA A 1 170 ? -16.811 4.335 17.908 1.00 95.06 170 ALA A C 1
ATOM 1321 O O . ALA A 1 170 ? -17.275 3.903 18.969 1.00 95.06 170 ALA A O 1
ATOM 1322 N N . ARG A 1 171 ? -16.489 5.624 17.746 1.00 92.19 171 ARG A N 1
ATOM 1323 C CA . ARG A 1 171 ? -16.676 6.651 18.779 1.00 92.19 171 ARG A CA 1
ATOM 1324 C C . ARG A 1 171 ? -18.127 6.713 19.251 1.00 92.19 171 ARG A C 1
ATOM 1326 O O . ARG A 1 171 ? -18.380 6.715 20.456 1.00 92.19 171 ARG A O 1
ATOM 1333 N N . ASP A 1 172 ? -19.065 6.684 18.308 1.00 91.94 172 ASP A N 1
ATOM 1334 C CA . ASP A 1 172 ? -20.509 6.679 18.565 1.00 91.94 172 ASP A CA 1
ATOM 1335 C C . ASP A 1 172 ? -21.033 5.313 19.080 1.00 91.94 172 ASP A C 1
ATOM 1337 O O . ASP A 1 172 ? -22.237 5.145 19.278 1.00 91.94 172 ASP A O 1
ATOM 1341 N N . GLY A 1 173 ? -20.160 4.317 19.289 1.00 92.31 173 GLY A N 1
ATOM 1342 C CA . GLY A 1 173 ? -20.511 2.980 19.783 1.00 92.31 173 GLY A CA 1
ATOM 1343 C C . GLY A 1 173 ? -21.090 2.030 18.728 1.00 92.31 173 GLY A C 1
ATOM 1344 O O . GLY A 1 173 ? -21.561 0.947 19.070 1.00 92.31 173 GLY A O 1
ATOM 1345 N N . ARG A 1 174 ? -21.053 2.398 17.442 1.00 95.94 174 ARG A N 1
ATOM 1346 C CA . ARG A 1 174 ? -21.559 1.603 16.310 1.00 95.94 174 ARG A CA 1
ATOM 1347 C C . ARG A 1 174 ? -20.468 0.689 15.735 1.00 95.94 174 ARG A C 1
ATOM 1349 O O . ARG A 1 174 ? -20.114 0.798 14.563 1.00 95.94 174 ARG A O 1
ATOM 1356 N N . PHE A 1 175 ? -19.939 -0.229 16.546 1.00 95.81 175 PHE A N 1
ATOM 1357 C CA . PHE A 1 175 ? -18.791 -1.070 16.163 1.00 95.81 175 PHE A CA 1
ATOM 1358 C C . PHE A 1 175 ? -19.033 -1.947 14.930 1.00 95.81 175 PHE A C 1
ATOM 1360 O O . PHE A 1 175 ? -18.145 -2.054 14.090 1.00 95.81 175 PHE A O 1
ATOM 1367 N N . ASP A 1 176 ? -20.232 -2.512 14.767 1.00 96.31 176 ASP A N 1
ATOM 1368 C CA . ASP A 1 176 ? -20.567 -3.294 13.566 1.00 96.31 176 ASP A CA 1
ATOM 1369 C C . ASP A 1 176 ? -20.450 -2.449 12.290 1.00 96.31 176 ASP A C 1
ATOM 1371 O O . ASP A 1 176 ? -19.903 -2.896 11.285 1.00 96.31 176 ASP A O 1
ATOM 1375 N N . GLN A 1 177 ? -20.907 -1.192 12.338 1.00 96.38 177 GLN A N 1
ATOM 1376 C CA . GLN A 1 177 ? -20.805 -0.276 11.200 1.00 96.38 177 GLN A CA 1
ATOM 1377 C C . GLN A 1 177 ? -19.355 0.130 10.940 1.00 96.38 177 GLN A C 1
ATOM 1379 O O . GLN A 1 177 ? -18.941 0.173 9.782 1.00 96.38 177 GLN A O 1
ATOM 1384 N N . ALA A 1 178 ? -18.580 0.371 12.002 1.00 97.31 178 ALA A N 1
ATOM 1385 C CA . ALA A 1 178 ? -17.167 0.708 11.902 1.00 97.31 178 ALA A CA 1
ATOM 1386 C C . ALA A 1 178 ? -16.377 -0.394 11.181 1.00 97.31 178 ALA A C 1
ATOM 1388 O O . ALA A 1 178 ? -15.773 -0.134 10.141 1.00 97.31 178 ALA A O 1
ATOM 1389 N N . PHE A 1 179 ? -16.442 -1.637 11.668 1.00 96.75 179 PHE A N 1
ATOM 1390 C CA . PHE A 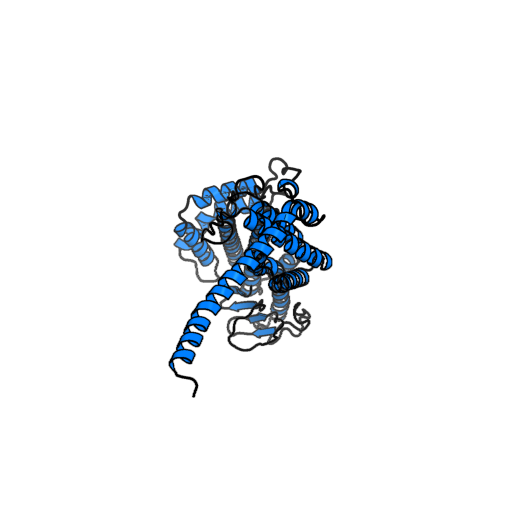1 179 ? -15.724 -2.757 11.052 1.00 96.75 179 PHE A CA 1
ATOM 1391 C C . PHE A 1 179 ? -16.267 -3.114 9.664 1.00 96.75 179 PHE A C 1
ATOM 1393 O O . PHE A 1 179 ? -15.475 -3.406 8.770 1.00 96.75 179 PHE A O 1
ATOM 1400 N N . ASN A 1 180 ? -17.578 -2.982 9.423 1.00 95.88 180 ASN A N 1
ATOM 1401 C CA . ASN A 1 180 ? -18.136 -3.138 8.079 1.00 95.88 180 ASN A CA 1
ATOM 1402 C C . ASN A 1 180 ? -17.561 -2.108 7.089 1.00 95.88 180 ASN A C 1
ATOM 1404 O O . ASN A 1 180 ? -17.229 -2.468 5.963 1.00 95.88 180 ASN A O 1
ATOM 1408 N N . ARG A 1 181 ? -17.377 -0.838 7.487 1.00 96.19 181 ARG A N 1
ATOM 1409 C CA . ARG A 1 181 ? -16.722 0.164 6.621 1.00 96.19 181 ARG A CA 1
ATOM 1410 C C . ARG A 1 181 ? -15.263 -0.165 6.342 1.00 96.19 181 ARG A C 1
ATOM 1412 O O . ARG A 1 181 ? -14.810 0.037 5.218 1.00 96.19 181 ARG A O 1
ATOM 1419 N N . LEU A 1 182 ? -14.530 -0.666 7.335 1.00 96.69 182 LEU A N 1
ATOM 1420 C CA . LEU A 1 182 ? -13.150 -1.106 7.122 1.00 96.69 182 LEU A CA 1
ATOM 1421 C C . LEU A 1 182 ? -13.100 -2.302 6.158 1.00 96.69 182 LEU A C 1
ATOM 1423 O O . LEU A 1 182 ? -12.252 -2.328 5.270 1.00 96.69 182 LEU A O 1
ATOM 1427 N N . GLY A 1 183 ? -14.051 -3.236 6.255 1.00 95.12 183 GLY A N 1
ATOM 1428 C CA . GLY A 1 183 ? -14.224 -4.319 5.282 1.00 95.12 183 GLY A CA 1
ATOM 1429 C C . GLY A 1 183 ? -14.552 -3.813 3.871 1.00 95.12 183 GLY A C 1
ATOM 1430 O O . GLY A 1 183 ? -13.958 -4.268 2.895 1.00 95.12 183 GLY A O 1
ATOM 1431 N N . GLN A 1 184 ? -15.426 -2.809 3.746 1.00 94.50 184 GLN A N 1
ATOM 1432 C CA . GLN A 1 184 ? -15.704 -2.150 2.464 1.00 94.50 184 GLN A CA 1
ATOM 1433 C C . GLN A 1 184 ? -14.442 -1.507 1.872 1.00 94.50 184 GLN A C 1
ATOM 1435 O O . GLN A 1 184 ? -14.201 -1.630 0.674 1.00 94.50 184 GLN A O 1
ATOM 1440 N N . LEU A 1 185 ? -13.610 -0.863 2.697 1.00 94.88 185 LEU A N 1
ATOM 1441 C CA . LEU A 1 185 ? -12.352 -0.266 2.247 1.00 94.88 185 LEU A CA 1
ATOM 1442 C C . LEU A 1 185 ? -11.382 -1.317 1.685 1.00 94.88 185 LEU A C 1
ATOM 1444 O O . LEU A 1 185 ? -10.824 -1.116 0.606 1.00 94.88 185 LEU A O 1
ATOM 1448 N N . ARG A 1 186 ? -11.230 -2.460 2.362 1.00 92.88 186 ARG A N 1
ATOM 1449 C CA . ARG A 1 186 ? -10.455 -3.594 1.831 1.00 92.88 186 ARG A CA 1
ATOM 1450 C C . ARG A 1 186 ? -10.980 -4.070 0.486 1.00 92.88 186 ARG A C 1
ATOM 1452 O O . ARG A 1 186 ? -10.218 -4.307 -0.447 1.00 92.88 186 ARG A O 1
ATOM 1459 N N . ARG A 1 187 ? -12.305 -4.145 0.351 1.00 91.56 187 ARG A N 1
ATOM 1460 C CA . ARG A 1 187 ? -12.947 -4.563 -0.894 1.00 91.56 187 ARG A CA 1
ATOM 1461 C C . ARG A 1 187 ? -12.669 -3.594 -2.047 1.00 91.56 187 ARG A C 1
ATOM 1463 O O . ARG A 1 187 ? -12.417 -4.051 -3.158 1.00 91.56 187 ARG A O 1
ATOM 1470 N N . ILE A 1 188 ? -12.609 -2.285 -1.788 1.00 90.81 188 ILE A N 1
ATOM 1471 C CA . ILE A 1 188 ? -12.105 -1.297 -2.761 1.00 90.81 188 ILE A CA 1
ATOM 1472 C C . ILE A 1 188 ? -10.638 -1.570 -3.122 1.00 90.81 188 ILE A C 1
ATOM 1474 O O . ILE A 1 188 ? -10.302 -1.572 -4.305 1.00 90.81 188 ILE A O 1
ATOM 1478 N N . GLY A 1 189 ? -9.780 -1.861 -2.138 1.00 89.56 189 GLY A N 1
ATOM 1479 C CA . GLY A 1 189 ? -8.391 -2.279 -2.375 1.00 89.56 189 GLY A CA 1
ATOM 1480 C C . GLY A 1 189 ? -8.284 -3.485 -3.307 1.00 89.56 189 GLY A C 1
ATOM 1481 O O . GLY A 1 189 ? -7.524 -3.448 -4.275 1.00 89.56 189 GLY A O 1
ATOM 1482 N N . TRP A 1 190 ? -9.123 -4.499 -3.099 1.00 88.00 190 TRP A N 1
ATOM 1483 C CA . TRP A 1 190 ? -9.213 -5.644 -4.001 1.00 88.00 190 TRP A CA 1
ATOM 1484 C C . TRP A 1 190 ? -9.645 -5.259 -5.418 1.00 88.00 190 TRP A C 1
ATOM 1486 O O . TRP A 1 190 ? -9.027 -5.704 -6.386 1.00 88.00 190 TRP A O 1
ATOM 1496 N N . HIS A 1 191 ? -10.674 -4.422 -5.569 1.00 87.00 191 HIS A N 1
ATOM 1497 C CA . HIS A 1 191 ? -11.105 -3.965 -6.891 1.00 87.00 191 HIS A CA 1
ATOM 1498 C C . HIS A 1 191 ? -9.972 -3.255 -7.645 1.00 87.00 191 HIS A C 1
ATOM 1500 O O . HIS A 1 191 ? -9.844 -3.446 -8.848 1.00 87.00 191 HIS A O 1
ATOM 1506 N N . ILE A 1 192 ? -9.132 -2.489 -6.947 1.00 83.06 192 ILE A N 1
ATOM 1507 C CA . ILE A 1 192 ? -7.980 -1.786 -7.533 1.00 83.06 192 ILE A CA 1
ATOM 1508 C C . ILE A 1 192 ? -6.829 -2.734 -7.853 1.00 83.06 192 ILE A C 1
ATOM 1510 O O . ILE A 1 192 ? -6.152 -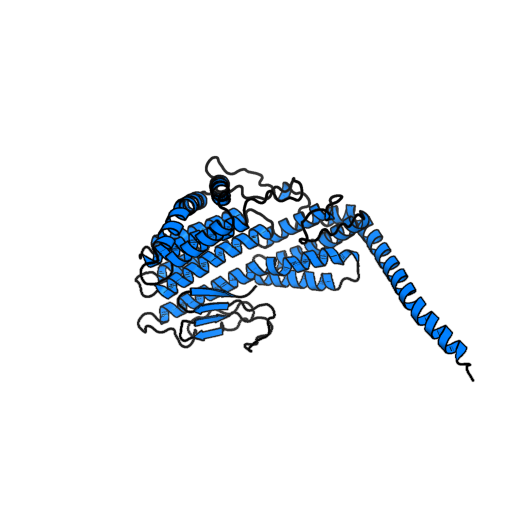2.556 -8.861 1.00 83.06 192 ILE A O 1
ATOM 1514 N N . SER A 1 193 ? -6.644 -3.785 -7.052 1.00 79.62 193 SER A N 1
ATOM 1515 C CA . SER A 1 193 ? -5.627 -4.819 -7.289 1.00 79.62 193 SER A CA 1
ATOM 1516 C C . SER A 1 193 ? -5.823 -5.609 -8.589 1.00 79.62 193 SER A C 1
ATOM 1518 O O . SER A 1 193 ? -4.984 -6.429 -8.953 1.00 79.62 193 SER A O 1
ATOM 1520 N N . ARG A 1 194 ? -6.926 -5.361 -9.308 1.00 78.19 194 ARG A N 1
ATOM 1521 C CA . ARG A 1 194 ? -7.118 -5.836 -10.678 1.00 78.19 194 ARG A CA 1
ATOM 1522 C C . ARG A 1 194 ? -6.146 -5.182 -11.670 1.00 78.19 194 ARG A C 1
ATOM 1524 O O . ARG A 1 194 ? -5.847 -5.830 -12.673 1.00 78.19 194 ARG A O 1
ATOM 1531 N N . ASP A 1 195 ? -5.601 -3.991 -11.381 1.00 79.56 195 ASP A N 1
ATOM 1532 C CA . ASP A 1 195 ? -4.423 -3.484 -12.100 1.00 79.56 195 ASP A CA 1
ATOM 1533 C C . ASP A 1 195 ? -3.200 -4.337 -11.732 1.00 79.56 195 ASP A C 1
ATOM 1535 O O . ASP A 1 195 ? -2.751 -4.369 -10.585 1.00 79.56 195 ASP A O 1
ATOM 1539 N N . SER A 1 196 ? -2.658 -5.018 -12.739 1.00 79.12 196 SER A N 1
ATOM 1540 C CA . SER A 1 196 ? -1.456 -5.844 -12.675 1.00 79.12 196 SER A CA 1
ATOM 1541 C C . SER A 1 196 ? -0.151 -5.041 -12.698 1.00 79.12 196 SER A C 1
ATOM 1543 O O . SER A 1 196 ? 0.911 -5.636 -12.782 1.00 79.12 196 SER A O 1
ATOM 1545 N N . GLY A 1 197 ? -0.169 -3.710 -12.625 1.00 84.12 197 GLY A N 1
ATOM 1546 C CA . GLY A 1 197 ? 1.037 -2.908 -12.389 1.00 84.12 197 GLY A CA 1
ATOM 1547 C C . GLY A 1 197 ? 1.404 -2.794 -10.904 1.00 84.12 197 GLY A C 1
ATOM 1548 O O . GLY A 1 197 ? 0.556 -2.956 -10.023 1.00 84.12 197 GLY A O 1
ATOM 1549 N N . LEU A 1 198 ? 2.650 -2.421 -10.598 1.00 86.94 198 LEU A N 1
ATOM 1550 C CA . LEU A 1 198 ? 3.074 -2.168 -9.211 1.00 86.94 198 LEU A CA 1
ATOM 1551 C C . LEU A 1 198 ? 2.350 -0.953 -8.574 1.00 86.94 198 LEU A C 1
ATOM 1553 O O . LEU A 1 198 ? 2.331 -0.824 -7.354 1.00 86.94 198 LEU A O 1
ATOM 1557 N N . ASP A 1 199 ? 1.712 -0.073 -9.357 1.00 84.19 199 ASP A N 1
ATOM 1558 C CA . ASP A 1 199 ? 0.901 1.048 -8.838 1.00 84.19 199 ASP A CA 1
ATOM 1559 C C . ASP A 1 199 ? -0.403 0.551 -8.185 1.00 84.19 199 ASP A C 1
ATOM 1561 O O . ASP A 1 199 ? -0.813 1.045 -7.127 1.00 84.19 199 ASP A O 1
ATOM 1565 N N . GLY A 1 200 ? -1.014 -0.480 -8.780 1.00 84.94 200 GLY A N 1
ATOM 1566 C CA . GLY A 1 200 ? -2.165 -1.180 -8.214 1.00 84.94 200 GLY A CA 1
ATOM 1567 C C . GLY A 1 200 ? -1.810 -1.859 -6.891 1.00 84.94 200 GLY A C 1
ATOM 1568 O O . GLY A 1 200 ? -2.541 -1.709 -5.909 1.00 84.94 200 GLY A O 1
ATOM 1569 N N . LEU A 1 201 ? -0.639 -2.511 -6.825 1.00 88.69 201 LEU A N 1
ATOM 1570 C CA . LEU A 1 201 ? -0.089 -3.076 -5.587 1.00 88.69 201 LEU A CA 1
ATOM 1571 C C . LEU A 1 201 ? 0.064 -2.010 -4.497 1.00 88.69 201 LEU A C 1
ATOM 1573 O O . LEU A 1 201 ? -0.440 -2.188 -3.388 1.00 88.69 201 LEU A O 1
ATOM 1577 N N . VAL A 1 202 ? 0.737 -0.898 -4.812 1.00 89.88 202 VAL A N 1
ATOM 1578 C CA . VAL A 1 202 ? 0.988 0.196 -3.860 1.00 89.88 202 VAL A CA 1
ATOM 1579 C C . VAL A 1 202 ? -0.328 0.723 -3.295 1.00 89.88 202 VAL A C 1
ATOM 1581 O O . VAL A 1 202 ? -0.458 0.897 -2.082 1.00 89.88 202 VAL A O 1
ATOM 1584 N N . THR A 1 203 ? -1.322 0.940 -4.155 1.00 89.31 203 THR A N 1
ATOM 1585 C CA . THR A 1 203 ? -2.627 1.455 -3.733 1.00 89.31 203 THR A CA 1
ATOM 1586 C C . THR A 1 203 ? -3.378 0.442 -2.875 1.00 89.31 203 THR A C 1
ATOM 1588 O O . THR A 1 203 ? -3.879 0.809 -1.813 1.00 89.31 203 THR A O 1
ATOM 1591 N N . HIS A 1 204 ? -3.403 -0.836 -3.265 1.00 90.88 204 HIS A N 1
ATOM 1592 C CA . HIS A 1 204 ? -4.011 -1.903 -2.468 1.00 90.88 204 HIS A CA 1
ATOM 1593 C C . HIS A 1 204 ? -3.375 -1.988 -1.071 1.00 90.88 204 HIS A C 1
ATOM 1595 O O . HIS A 1 204 ? -4.087 -1.901 -0.068 1.00 90.88 204 HIS A O 1
ATOM 1601 N N . VAL A 1 205 ? -2.041 -2.061 -0.986 1.00 92.06 205 VAL A N 1
ATOM 1602 C CA . VAL A 1 205 ? -1.317 -2.096 0.296 1.00 92.06 205 VAL A CA 1
ATOM 1603 C C . VAL A 1 205 ? -1.613 -0.856 1.137 1.00 92.06 205 VAL A C 1
ATOM 1605 O O . VAL A 1 205 ? -1.768 -0.960 2.356 1.00 92.06 205 VAL A O 1
ATOM 1608 N N . ASN A 1 206 ? -1.719 0.317 0.510 1.00 92.38 206 ASN A N 1
ATOM 1609 C CA . ASN A 1 206 ? -2.033 1.557 1.205 1.00 92.38 206 ASN A CA 1
ATOM 1610 C C . ASN A 1 206 ? -3.429 1.509 1.846 1.00 92.38 206 ASN A C 1
ATOM 1612 O O . ASN A 1 206 ? -3.556 1.790 3.037 1.00 92.38 206 ASN A O 1
ATOM 1616 N N . LEU A 1 207 ? -4.459 1.106 1.095 1.00 93.44 207 LEU A N 1
ATOM 1617 C CA . LEU A 1 207 ? -5.828 1.006 1.614 1.00 93.44 207 LEU A CA 1
ATOM 1618 C C . LEU A 1 207 ? -5.950 -0.040 2.728 1.00 93.44 207 LEU A C 1
ATOM 1620 O O . LEU A 1 207 ? -6.575 0.228 3.754 1.00 93.44 207 LEU A O 1
ATOM 1624 N N . GLU A 1 208 ? -5.303 -1.194 2.564 1.00 93.81 208 GLU A N 1
ATOM 1625 C CA . GLU A 1 208 ? -5.233 -2.237 3.592 1.00 93.81 208 GLU A CA 1
ATOM 1626 C C . GLU A 1 208 ? -4.542 -1.740 4.865 1.00 93.81 208 GLU A C 1
ATOM 1628 O O . GLU A 1 208 ? -5.050 -1.931 5.968 1.00 93.81 208 GLU A O 1
ATOM 1633 N N . THR A 1 209 ? -3.415 -1.037 4.723 1.00 93.06 209 THR A N 1
ATOM 1634 C CA . THR A 1 209 ? -2.675 -0.470 5.861 1.00 93.06 209 THR A CA 1
ATOM 1635 C C . THR A 1 209 ? -3.513 0.570 6.603 1.00 93.06 209 THR A C 1
ATOM 1637 O O . THR A 1 209 ? -3.541 0.575 7.832 1.00 93.06 209 THR A O 1
ATOM 1640 N N . GLN A 1 210 ? -4.241 1.426 5.879 1.00 94.75 210 GLN A N 1
ATOM 1641 C CA . GLN A 1 210 ? -5.158 2.390 6.488 1.00 94.75 210 GLN A CA 1
ATOM 1642 C C . GLN A 1 210 ? -6.298 1.692 7.243 1.00 94.75 210 GLN A C 1
ATOM 1644 O O . GLN A 1 210 ? -6.602 2.069 8.377 1.00 94.75 210 GLN A O 1
ATOM 1649 N N . ALA A 1 211 ? -6.911 0.666 6.643 1.00 95.56 211 ALA A N 1
ATOM 1650 C CA . ALA A 1 211 ? -7.972 -0.107 7.281 1.00 95.56 211 ALA A CA 1
ATOM 1651 C C . ALA A 1 211 ? -7.471 -0.801 8.558 1.00 95.56 211 ALA A C 1
ATOM 1653 O O . ALA A 1 211 ? -8.132 -0.751 9.594 1.00 95.56 211 ALA A O 1
ATOM 1654 N N . LEU A 1 212 ? -6.276 -1.394 8.496 1.00 95.06 212 LEU A N 1
ATOM 1655 C CA . LEU A 1 212 ? -5.634 -2.066 9.618 1.00 95.06 212 LEU A CA 1
ATOM 1656 C C . LEU A 1 212 ? -5.282 -1.097 10.751 1.00 95.06 212 LEU A C 1
ATOM 1658 O O . LEU A 1 212 ? -5.594 -1.381 11.904 1.00 95.06 212 LEU A O 1
ATOM 1662 N N . ALA A 1 213 ? -4.697 0.062 10.438 1.00 93.75 213 ALA A N 1
ATOM 1663 C CA . ALA A 1 213 ? -4.370 1.081 11.436 1.00 93.75 213 ALA A CA 1
ATOM 1664 C C . ALA A 1 213 ? -5.629 1.591 12.153 1.00 93.75 213 ALA A C 1
ATOM 1666 O O . ALA A 1 213 ? -5.651 1.687 13.378 1.00 93.75 213 ALA A O 1
ATOM 1667 N N . ALA A 1 214 ? -6.712 1.842 11.410 1.00 95.44 214 ALA A N 1
ATOM 1668 C CA . ALA A 1 214 ? -7.989 2.233 12.001 1.00 95.44 214 ALA A CA 1
ATOM 1669 C C . ALA A 1 214 ? -8.591 1.120 12.877 1.00 95.44 214 ALA A C 1
ATOM 1671 O O . ALA A 1 214 ? -9.123 1.408 13.944 1.00 95.44 214 ALA A O 1
ATOM 1672 N N . ALA A 1 215 ? -8.486 -0.149 12.471 1.00 95.94 215 ALA A N 1
ATOM 1673 C CA . ALA A 1 215 ? -8.943 -1.280 13.278 1.00 95.94 215 ALA A CA 1
ATOM 1674 C C . ALA A 1 215 ? -8.159 -1.410 14.593 1.00 95.94 215 ALA A C 1
ATOM 1676 O O . ALA A 1 215 ? -8.767 -1.601 15.647 1.00 95.94 215 ALA A O 1
ATOM 1677 N N . VAL A 1 216 ? -6.832 -1.253 14.533 1.00 93.75 216 VAL A N 1
ATOM 1678 C CA . VAL A 1 216 ? -5.953 -1.211 15.709 1.00 93.75 216 VAL A CA 1
ATOM 1679 C C . VAL A 1 216 ? -6.360 -0.075 16.646 1.00 93.75 216 VAL A C 1
ATOM 1681 O O . VAL A 1 216 ? -6.509 -0.284 17.846 1.00 93.75 216 VAL A O 1
ATOM 1684 N N . GLU A 1 217 ? -6.590 1.118 16.105 1.00 93.12 217 GLU A N 1
ATOM 1685 C CA . GLU A 1 217 ? -7.004 2.286 16.881 1.00 93.12 217 GLU A CA 1
ATOM 1686 C C . GLU A 1 217 ? -8.361 2.082 17.568 1.00 93.12 217 GLU A C 1
ATOM 1688 O O . GLU A 1 217 ? -8.525 2.436 18.736 1.00 93.12 217 GLU A O 1
ATOM 1693 N N . ILE A 1 218 ? -9.326 1.459 16.882 1.00 93.62 218 ILE A N 1
ATOM 1694 C CA . ILE A 1 218 ? -10.617 1.085 17.475 1.00 93.62 218 ILE A CA 1
ATOM 1695 C C . ILE A 1 218 ? -10.411 0.086 18.615 1.00 93.62 218 ILE A C 1
ATOM 1697 O O . ILE A 1 218 ? -10.970 0.273 19.695 1.00 93.62 218 ILE A O 1
ATOM 1701 N N . ALA A 1 219 ? -9.618 -0.964 18.389 1.00 92.12 219 ALA A N 1
ATOM 1702 C CA . ALA A 1 219 ? -9.349 -1.991 19.391 1.00 92.12 219 ALA A CA 1
ATOM 1703 C C . ALA A 1 219 ? -8.627 -1.420 20.617 1.00 92.12 219 ALA A C 1
ATOM 1705 O O . ALA A 1 219 ? -8.938 -1.798 21.741 1.00 92.12 219 ALA A O 1
ATOM 1706 N N . PHE A 1 220 ? -7.705 -0.482 20.417 1.00 88.19 220 PHE A N 1
ATOM 1707 C CA . PHE A 1 220 ? -6.978 0.165 21.500 1.00 88.19 220 PHE A CA 1
ATOM 1708 C C . PHE A 1 220 ? -7.868 1.109 22.319 1.00 88.19 220 PHE A C 1
ATOM 1710 O O . PHE A 1 220 ? -7.918 1.007 23.541 1.00 88.19 220 PHE A O 1
ATOM 1717 N N . ASN A 1 221 ? -8.605 2.007 21.657 1.00 88.06 221 ASN A N 1
ATOM 1718 C CA . ASN A 1 221 ? -9.394 3.042 22.337 1.00 88.06 221 ASN A CA 1
ATOM 1719 C C . ASN A 1 221 ? -10.719 2.531 22.920 1.00 88.06 221 ASN A C 1
ATOM 1721 O O . ASN A 1 221 ? -11.274 3.154 23.823 1.00 88.06 221 ASN A O 1
ATOM 1725 N N . TYR A 1 222 ? -11.260 1.442 22.371 1.00 89.06 222 TYR A N 1
ATOM 1726 C CA . TYR A 1 222 ? -12.588 0.923 22.715 1.00 89.06 222 TYR A CA 1
ATOM 1727 C C . TYR A 1 222 ? -12.583 -0.573 23.039 1.00 89.06 222 TYR A C 1
ATOM 1729 O O . TYR A 1 222 ? -13.649 -1.198 23.067 1.00 89.06 222 TYR A O 1
ATOM 1737 N N . GLY A 1 223 ? -11.401 -1.160 23.241 1.00 86.38 223 GLY A N 1
ATOM 1738 C CA . GLY A 1 223 ? -11.225 -2.587 23.500 1.00 86.38 223 GLY A CA 1
ATOM 1739 C C . GLY A 1 223 ? -11.976 -3.058 24.734 1.00 86.38 223 GLY A C 1
ATOM 1740 O O . GLY A 1 223 ? -12.592 -4.112 24.686 1.00 86.38 223 GLY A O 1
ATOM 1741 N N . ASP A 1 224 ? -12.027 -2.231 25.781 1.00 84.88 224 ASP A N 1
ATOM 1742 C CA . ASP A 1 224 ? -12.746 -2.473 27.037 1.00 84.88 224 ASP A CA 1
ATOM 1743 C C . ASP A 1 224 ? -14.264 -2.657 26.868 1.00 84.88 224 ASP A C 1
ATOM 1745 O O . ASP A 1 224 ? -14.924 -3.242 27.733 1.00 84.88 224 ASP A O 1
ATOM 1749 N N . ARG A 1 225 ? -14.832 -2.193 25.749 1.00 87.31 225 ARG A N 1
ATOM 1750 C CA . ARG A 1 225 ? -16.258 -2.335 25.456 1.00 87.31 225 ARG A CA 1
ATOM 1751 C C . ARG A 1 225 ? -16.590 -3.759 24.984 1.00 87.31 225 ARG A C 1
ATOM 1753 O O . ARG A 1 225 ? -15.839 -4.353 24.206 1.00 87.31 225 ARG A O 1
ATOM 1760 N N . PRO A 1 226 ? -17.744 -4.319 25.399 1.00 87.00 226 PRO A N 1
ATOM 1761 C CA . PRO A 1 226 ? -18.105 -5.698 25.079 1.00 87.00 226 PRO A CA 1
ATOM 1762 C C . PRO A 1 226 ? -18.082 -6.010 23.575 1.00 87.00 226 PRO A C 1
ATOM 1764 O O . PRO A 1 226 ? -18.762 -5.364 22.778 1.00 87.00 226 PRO A O 1
ATOM 1767 N N . GLY A 1 227 ? -17.331 -7.048 23.199 1.00 87.69 227 GLY A N 1
ATOM 1768 C CA . GLY A 1 227 ? -17.270 -7.567 21.832 1.00 87.69 227 GLY A CA 1
ATOM 1769 C C . GLY A 1 227 ? -16.476 -6.713 20.835 1.00 87.69 227 GLY A C 1
ATOM 1770 O O . GLY A 1 227 ? -16.538 -7.005 19.639 1.00 87.69 227 GLY A O 1
ATOM 1771 N N . THR A 1 228 ? -15.752 -5.671 21.266 1.00 91.12 228 THR A N 1
ATOM 1772 C CA . THR A 1 228 ? -14.860 -4.906 20.373 1.00 91.12 228 THR A CA 1
ATOM 1773 C C . THR A 1 228 ? -13.672 -5.756 19.918 1.00 91.12 228 THR A C 1
ATOM 1775 O O . THR A 1 228 ? -13.395 -5.825 18.722 1.00 91.12 228 THR A O 1
ATOM 1778 N N . ILE A 1 229 ? -12.999 -6.446 20.848 1.00 91.44 229 ILE A N 1
ATOM 1779 C CA . ILE A 1 229 ? -11.839 -7.296 20.529 1.00 91.44 229 ILE A CA 1
ATOM 1780 C C . ILE A 1 229 ? -12.227 -8.485 19.640 1.00 91.44 229 ILE A C 1
ATOM 1782 O O . ILE A 1 229 ? -11.495 -8.807 18.705 1.00 91.44 229 ILE A O 1
ATOM 1786 N N . ASP A 1 230 ? -13.401 -9.087 19.847 1.00 92.50 230 ASP A N 1
ATOM 1787 C CA . ASP A 1 230 ? -13.889 -10.173 18.984 1.00 92.50 230 ASP A CA 1
ATOM 1788 C C . ASP A 1 230 ? -14.104 -9.702 17.540 1.00 92.50 230 ASP A C 1
ATOM 1790 O O . ASP A 1 230 ? -13.701 -10.383 16.597 1.00 92.50 230 ASP A O 1
ATOM 1794 N N . ARG A 1 231 ? -14.672 -8.503 17.350 1.00 94.62 231 ARG A N 1
ATOM 1795 C CA . ARG A 1 231 ? -14.829 -7.889 16.019 1.00 94.62 231 ARG A CA 1
ATOM 1796 C C . ARG A 1 231 ? -13.494 -7.546 15.381 1.00 94.62 231 ARG A C 1
ATOM 1798 O O . ARG A 1 231 ? -13.327 -7.751 14.185 1.00 94.62 231 ARG A O 1
ATOM 1805 N N . TYR A 1 232 ? -12.543 -7.057 16.170 1.00 95.19 232 TYR A N 1
ATOM 1806 C CA . TYR A 1 232 ? -11.188 -6.806 15.699 1.00 95.19 232 TYR A CA 1
ATOM 1807 C C . TYR A 1 232 ? -10.520 -8.095 15.203 1.00 95.19 232 TYR A C 1
ATOM 1809 O O . TYR A 1 232 ? -9.978 -8.120 14.102 1.00 95.19 232 TYR A O 1
ATOM 1817 N N . ARG A 1 233 ? -10.641 -9.200 15.947 1.00 93.25 233 ARG A N 1
ATOM 1818 C CA . ARG A 1 233 ? -10.138 -10.518 15.526 1.00 93.25 233 ARG A CA 1
ATOM 1819 C C . ARG A 1 233 ? -10.834 -11.045 14.280 1.00 93.25 233 ARG A C 1
ATOM 1821 O O . ARG A 1 233 ? -10.152 -11.520 13.376 1.00 93.25 233 ARG A O 1
ATOM 1828 N N . ALA A 1 234 ? -12.161 -10.932 14.213 1.00 94.00 234 ALA A N 1
ATOM 1829 C CA . ALA A 1 234 ? -12.922 -11.288 13.019 1.00 94.00 234 ALA A CA 1
ATOM 1830 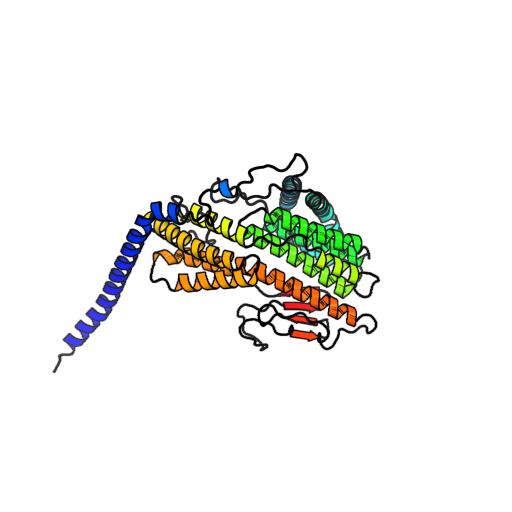C C . ALA A 1 234 ? -12.440 -10.475 11.810 1.00 94.00 234 ALA A C 1
ATOM 1832 O O . ALA A 1 234 ? -12.122 -11.047 10.775 1.00 94.00 234 ALA A O 1
ATOM 1833 N N . PHE A 1 235 ? -12.247 -9.164 11.975 1.00 95.00 235 PHE A N 1
ATOM 1834 C CA . PHE A 1 235 ? -11.681 -8.305 10.943 1.00 95.00 235 PHE A CA 1
ATOM 1835 C C . PHE A 1 235 ? -10.269 -8.743 10.525 1.00 95.00 235 PHE A C 1
ATOM 1837 O O . PHE A 1 235 ? -9.977 -8.763 9.334 1.00 95.00 235 PHE A O 1
ATOM 1844 N N . LEU A 1 236 ? -9.373 -9.120 11.440 1.00 93.06 236 LEU A N 1
ATOM 1845 C CA . LEU A 1 236 ? -8.053 -9.645 11.057 1.00 93.06 236 LEU A CA 1
ATOM 1846 C C . LEU A 1 236 ? -8.158 -10.973 10.285 1.00 93.06 236 LEU A C 1
ATOM 1848 O O . LEU A 1 236 ? -7.446 -11.161 9.298 1.00 93.06 236 LEU A O 1
ATOM 1852 N N . ALA A 1 237 ? -9.063 -11.864 10.697 1.00 90.56 237 ALA A N 1
ATOM 1853 C CA . ALA A 1 237 ? -9.278 -13.166 10.065 1.00 90.56 237 ALA A CA 1
ATOM 1854 C C . ALA A 1 237 ? -9.936 -13.062 8.675 1.00 90.56 237 ALA A C 1
ATOM 1856 O O . ALA A 1 237 ? -9.592 -13.813 7.764 1.00 90.56 237 ALA A O 1
ATOM 1857 N N . GLU A 1 238 ? -10.837 -12.099 8.477 1.00 86.69 238 GLU A N 1
ATOM 1858 C CA . GLU A 1 238 ? -11.580 -11.852 7.233 1.00 86.69 238 GLU A CA 1
ATOM 1859 C C . GLU A 1 238 ? -10.776 -11.071 6.179 1.00 86.69 238 GLU A C 1
ATOM 1861 O O . GLU A 1 238 ? -11.348 -10.405 5.316 1.00 86.69 238 GLU A O 1
ATOM 1866 N N . ARG A 1 239 ? -9.438 -11.128 6.208 1.00 80.69 239 ARG A N 1
ATOM 1867 C CA . ARG A 1 239 ? -8.573 -10.366 5.290 1.00 80.69 239 ARG A CA 1
ATOM 1868 C C . ARG A 1 239 ? -8.903 -10.575 3.804 1.00 80.69 239 ARG A C 1
ATOM 1870 O O . ARG A 1 239 ? -8.585 -9.704 3.009 1.00 80.69 239 ARG A O 1
ATOM 1877 N N . GLY A 1 240 ? -9.589 -11.659 3.434 1.00 63.91 240 GLY A N 1
ATOM 1878 C CA . GLY A 1 240 ? -10.306 -11.821 2.164 1.00 63.91 240 GLY A CA 1
ATOM 1879 C C . GLY A 1 240 ? -9.414 -11.989 0.932 1.00 63.91 240 GLY A C 1
ATOM 1880 O O . GLY A 1 240 ? -9.556 -12.969 0.207 1.00 63.91 240 GLY A O 1
ATOM 1881 N N . THR A 1 241 ? -8.496 -11.055 0.682 1.00 67.94 241 THR A N 1
ATOM 1882 C CA . THR A 1 241 ? -7.667 -10.973 -0.522 1.00 67.94 241 THR A CA 1
ATOM 1883 C C . THR A 1 241 ? -6.276 -10.446 -0.186 1.00 67.94 241 THR A C 1
ATOM 1885 O O . THR A 1 241 ? -6.131 -9.378 0.404 1.00 67.94 241 THR A O 1
ATOM 1888 N N . ARG A 1 242 ? -5.236 -11.187 -0.578 1.00 81.12 242 ARG A N 1
ATOM 1889 C CA . ARG A 1 242 ? -3.850 -10.700 -0.560 1.00 81.12 242 ARG A CA 1
ATOM 1890 C C . ARG A 1 242 ? -3.518 -10.067 -1.914 1.00 81.12 242 ARG A C 1
ATOM 1892 O O . ARG A 1 242 ? -4.072 -10.517 -2.918 1.00 81.12 242 ARG A O 1
ATOM 1899 N N . PRO A 1 243 ? -2.661 -9.033 -1.966 1.00 81.50 243 PRO A N 1
ATOM 1900 C CA . PRO A 1 243 ? -2.130 -8.567 -3.238 1.00 81.50 243 PRO A CA 1
ATOM 1901 C C . PRO A 1 243 ? -1.367 -9.697 -3.943 1.00 81.50 243 PRO A C 1
ATOM 1903 O O . PRO A 1 243 ? -0.630 -10.444 -3.301 1.00 81.50 243 PRO A O 1
ATOM 1906 N N . ASP A 1 244 ? -1.544 -9.805 -5.256 1.00 86.25 244 ASP A N 1
ATOM 1907 C CA . ASP A 1 244 ? -0.857 -10.785 -6.098 1.00 86.25 244 ASP A CA 1
ATOM 1908 C C . ASP A 1 244 ? 0.459 -10.178 -6.599 1.00 86.25 244 ASP A C 1
ATOM 1910 O O . ASP A 1 244 ? 0.545 -9.649 -7.708 1.00 86.25 244 ASP A O 1
ATOM 1914 N N . LEU A 1 245 ? 1.479 -10.196 -5.731 1.00 89.19 245 LEU A N 1
ATOM 1915 C CA . LEU A 1 245 ? 2.777 -9.578 -6.013 1.00 89.19 245 LEU A CA 1
ATOM 1916 C C . LEU A 1 245 ? 3.372 -10.086 -7.330 1.00 89.19 245 LEU A C 1
ATOM 1918 O O . LEU A 1 245 ? 3.873 -9.284 -8.116 1.00 89.19 245 LEU A O 1
ATOM 1922 N N . PHE A 1 246 ? 3.280 -11.392 -7.586 1.00 89.56 246 PHE A N 1
ATOM 1923 C CA . PHE A 1 246 ? 3.813 -11.995 -8.798 1.00 89.56 246 PHE A CA 1
ATOM 1924 C C . PHE A 1 246 ? 3.136 -11.413 -10.040 1.00 89.56 246 PHE A C 1
ATOM 1926 O O . PHE A 1 246 ? 3.813 -10.859 -10.906 1.00 89.56 246 PHE A O 1
ATOM 1933 N N . ARG A 1 247 ? 1.798 -11.411 -10.088 1.00 86.88 247 ARG A N 1
ATOM 1934 C CA . ARG A 1 247 ? 1.048 -10.773 -11.180 1.00 86.88 247 ARG A CA 1
ATOM 1935 C C . ARG A 1 247 ? 1.374 -9.285 -11.315 1.00 86.88 247 ARG A C 1
ATOM 1937 O O . ARG A 1 247 ? 1.475 -8.791 -12.438 1.00 86.88 247 ARG A O 1
ATOM 1944 N N . ASN A 1 248 ? 1.540 -8.572 -10.197 1.00 88.44 248 ASN A N 1
ATOM 1945 C CA . ASN A 1 248 ? 1.908 -7.156 -10.204 1.00 88.44 248 ASN A CA 1
ATOM 1946 C C . ASN A 1 248 ? 3.313 -6.915 -10.796 1.00 88.44 248 ASN A C 1
ATOM 1948 O O . ASN A 1 248 ? 3.540 -5.929 -11.501 1.00 88.44 248 ASN A O 1
ATOM 1952 N N . MET A 1 249 ? 4.256 -7.826 -10.545 1.00 90.62 249 MET A N 1
ATOM 1953 C CA . MET A 1 249 ? 5.582 -7.810 -11.162 1.00 90.62 249 MET A CA 1
ATOM 1954 C C . MET A 1 249 ? 5.516 -8.155 -12.651 1.00 90.62 249 MET A C 1
ATOM 1956 O O . MET A 1 249 ? 6.185 -7.498 -13.442 1.00 90.62 249 MET A O 1
ATOM 1960 N N . GLN A 1 250 ? 4.681 -9.116 -13.059 1.00 87.69 250 GLN A N 1
ATOM 1961 C CA . GLN A 1 250 ? 4.500 -9.457 -14.473 1.00 87.69 250 GLN A CA 1
ATOM 1962 C C . GLN A 1 250 ? 3.957 -8.270 -15.282 1.00 87.69 250 GLN A C 1
ATOM 1964 O O . GLN A 1 250 ? 4.463 -7.979 -16.368 1.00 87.69 250 GLN A O 1
ATOM 1969 N N . GLY A 1 251 ? 2.951 -7.555 -14.766 1.00 84.06 251 GLY A N 1
ATOM 1970 C CA . GLY A 1 251 ? 2.406 -6.390 -15.468 1.00 84.06 251 GLY A CA 1
ATOM 1971 C C . GLY A 1 251 ? 3.385 -5.218 -15.513 1.00 84.06 251 GLY A C 1
ATOM 1972 O O . GLY A 1 251 ? 3.474 -4.537 -16.534 1.00 84.06 251 GLY A O 1
ATOM 1973 N N . GLU A 1 252 ? 4.190 -5.010 -14.466 1.00 86.94 252 GLU A N 1
ATOM 1974 C CA . GLU A 1 252 ? 5.273 -4.018 -14.498 1.00 86.94 252 GLU A CA 1
ATOM 1975 C C . GLU A 1 252 ? 6.407 -4.417 -15.462 1.00 86.94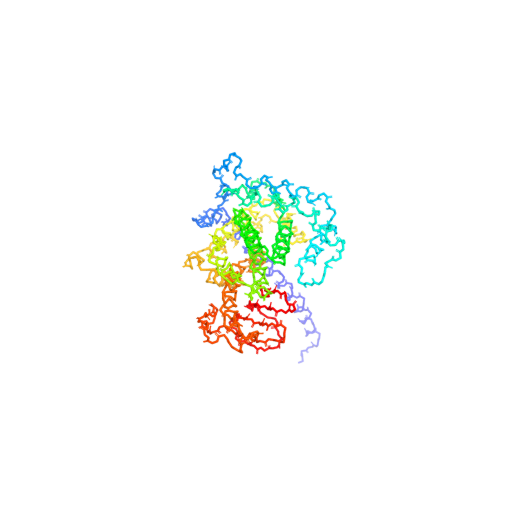 252 GLU A C 1
ATOM 1977 O O . GLU A 1 252 ? 6.962 -3.560 -16.162 1.00 86.94 252 GLU A O 1
ATOM 1982 N N . ALA A 1 253 ? 6.719 -5.712 -15.560 1.00 87.19 253 ALA A N 1
ATOM 1983 C CA . ALA A 1 253 ? 7.679 -6.244 -16.518 1.00 87.19 253 ALA A CA 1
ATOM 1984 C C . ALA A 1 253 ? 7.253 -5.946 -17.953 1.00 87.19 253 ALA A C 1
ATOM 1986 O O . ALA A 1 253 ? 7.987 -5.282 -18.691 1.00 87.19 253 ALA A O 1
ATOM 1987 N N . MET A 1 254 ? 6.026 -6.331 -18.310 1.00 83.12 254 MET A N 1
ATOM 1988 C CA . MET A 1 254 ? 5.454 -6.026 -19.618 1.00 83.12 254 MET A CA 1
ATOM 1989 C C . MET A 1 254 ? 5.463 -4.523 -19.885 1.00 83.12 254 MET A C 1
ATOM 1991 O O . MET A 1 254 ? 5.978 -4.092 -20.914 1.00 83.12 254 MET A O 1
ATOM 1995 N N . ARG A 1 255 ? 4.978 -3.708 -18.935 1.00 80.44 255 ARG A N 1
ATOM 1996 C CA . ARG A 1 255 ? 4.928 -2.243 -19.066 1.00 80.44 255 ARG A CA 1
ATOM 1997 C C . ARG A 1 255 ? 6.282 -1.665 -19.447 1.00 80.44 255 ARG A C 1
ATOM 1999 O O . ARG A 1 255 ? 6.395 -0.897 -20.399 1.00 80.44 255 ARG A O 1
ATOM 2006 N N . THR A 1 256 ? 7.300 -1.980 -18.656 1.00 80.75 256 THR A N 1
ATOM 2007 C CA . THR A 1 256 ? 8.624 -1.372 -18.799 1.00 80.75 256 THR A CA 1
ATOM 2008 C C . THR A 1 256 ? 9.308 -1.832 -20.082 1.00 80.75 256 THR A C 1
ATOM 2010 O O . THR A 1 256 ? 9.901 -1.002 -20.769 1.00 80.75 256 THR A O 1
ATOM 2013 N N . ILE A 1 257 ? 9.157 -3.101 -20.470 1.00 79.38 257 ILE A N 1
ATOM 2014 C CA . ILE A 1 257 ? 9.678 -3.627 -21.740 1.00 79.38 257 ILE A CA 1
ATOM 2015 C C . ILE A 1 257 ? 8.946 -2.996 -22.927 1.00 79.38 257 ILE A C 1
ATOM 2017 O O . ILE A 1 257 ? 9.595 -2.466 -23.829 1.00 79.38 257 ILE A O 1
ATOM 2021 N N . HIS A 1 258 ? 7.610 -2.990 -22.905 1.00 77.19 258 HIS A N 1
ATOM 2022 C CA . HIS A 1 258 ? 6.780 -2.408 -23.958 1.00 77.19 258 HIS A CA 1
ATOM 2023 C C . HIS A 1 258 ? 7.139 -0.940 -24.189 1.00 77.19 258 HIS A C 1
ATOM 2025 O O . HIS A 1 258 ? 7.389 -0.529 -25.320 1.00 77.19 258 HIS A O 1
ATOM 2031 N N . VAL A 1 259 ? 7.256 -0.152 -23.121 1.00 75.94 259 VAL A N 1
ATOM 2032 C CA . VAL A 1 259 ? 7.616 1.265 -23.225 1.00 75.94 259 VAL A CA 1
ATOM 2033 C C . VAL A 1 259 ? 9.014 1.428 -23.799 1.00 75.94 2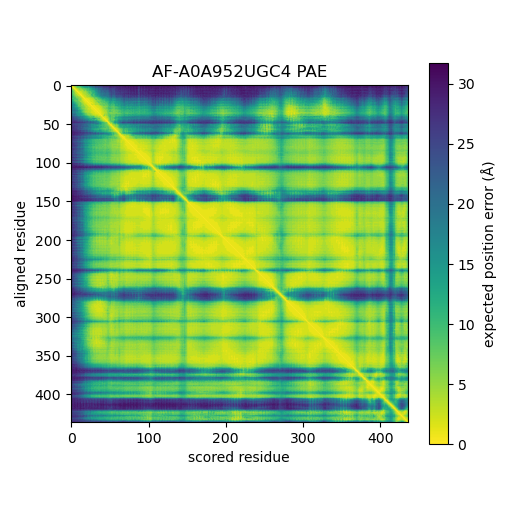59 VAL A C 1
ATOM 2035 O O . VAL A 1 259 ? 9.169 2.116 -24.801 1.00 75.94 259 VAL A O 1
ATOM 2038 N N . LEU A 1 260 ? 10.023 0.758 -23.237 1.00 76.81 260 LEU A N 1
ATOM 2039 C CA . LEU A 1 260 ? 11.402 0.865 -23.729 1.00 76.81 260 LEU A CA 1
ATOM 2040 C C . LEU A 1 260 ? 11.559 0.379 -25.182 1.00 76.81 260 LEU A C 1
ATOM 2042 O O . LEU A 1 260 ? 12.504 0.781 -25.861 1.00 76.81 260 LEU A O 1
ATOM 2046 N N . SER A 1 261 ? 10.638 -0.458 -25.670 1.00 75.19 261 SER A N 1
ATOM 2047 C CA . SER A 1 261 ? 10.606 -0.943 -27.053 1.00 75.19 261 SER A CA 1
ATOM 2048 C C . SER A 1 261 ? 10.041 0.069 -28.063 1.00 75.19 261 SER A C 1
ATOM 2050 O O . SER A 1 261 ? 10.325 -0.049 -29.260 1.00 75.19 261 SER A O 1
ATOM 2052 N N . ARG A 1 262 ? 9.265 1.073 -27.616 1.00 74.38 262 ARG A N 1
ATOM 2053 C CA . ARG A 1 262 ? 8.637 2.071 -28.499 1.00 74.38 262 ARG A CA 1
ATOM 2054 C C . ARG A 1 262 ? 9.627 3.173 -28.908 1.00 74.38 262 ARG A C 1
ATOM 2056 O O . ARG A 1 262 ? 10.416 3.623 -28.070 1.00 74.38 262 ARG A O 1
ATOM 2063 N N . PRO A 1 263 ? 9.560 3.657 -30.166 1.00 66.00 263 PRO A N 1
ATOM 2064 C CA . PRO A 1 263 ? 10.263 4.870 -30.580 1.00 66.00 263 PRO A CA 1
ATOM 2065 C C . PRO A 1 263 ? 9.882 6.049 -29.676 1.00 66.00 263 PRO A C 1
ATOM 2067 O O . PRO A 1 263 ? 8.727 6.167 -29.282 1.00 66.00 263 PRO A O 1
ATOM 2070 N N . ASP A 1 264 ? 10.849 6.910 -29.354 1.00 63.72 264 ASP A N 1
ATOM 2071 C CA . ASP A 1 264 ? 10.659 8.144 -28.567 1.00 63.72 264 ASP A CA 1
ATOM 2072 C C . ASP A 1 264 ? 10.142 7.977 -27.122 1.00 63.72 264 ASP A C 1
ATOM 2074 O O . ASP A 1 264 ? 9.891 8.973 -26.447 1.00 63.72 264 ASP A O 1
ATOM 2078 N N . SER A 1 265 ? 10.095 6.751 -26.596 1.00 61.09 265 SER A N 1
ATOM 2079 C CA . SER A 1 265 ? 9.587 6.412 -25.254 1.00 61.09 265 SER A CA 1
ATOM 2080 C C . SER A 1 265 ? 10.273 7.115 -24.081 1.00 61.09 265 SER A C 1
ATOM 2082 O O . SER A 1 265 ? 9.703 7.250 -23.003 1.00 61.09 265 SER A O 1
ATOM 2084 N N . PHE A 1 266 ? 11.496 7.605 -24.266 1.00 57.94 266 PHE A N 1
ATOM 2085 C CA . PHE A 1 266 ? 12.199 8.388 -23.250 1.00 57.94 266 PHE A CA 1
ATOM 2086 C C . PHE A 1 266 ? 11.748 9.860 -23.165 1.00 57.94 266 PHE A C 1
ATOM 2088 O O . PHE A 1 266 ? 12.103 10.565 -22.219 1.00 57.94 266 PHE A O 1
ATOM 2095 N N . ASN A 1 267 ? 10.943 10.333 -24.122 1.00 51.91 267 ASN A N 1
ATOM 2096 C CA . ASN A 1 267 ? 10.262 11.627 -24.024 1.00 51.91 267 ASN A CA 1
ATOM 2097 C C . ASN A 1 267 ? 9.014 11.562 -23.127 1.00 51.91 267 ASN A C 1
ATOM 2099 O O . ASN A 1 267 ? 8.520 12.612 -22.696 1.00 51.91 267 ASN A O 1
ATOM 2103 N N . ASP A 1 268 ? 8.557 10.351 -22.805 1.00 50.53 268 ASP A N 1
ATOM 2104 C CA . ASP A 1 268 ? 7.428 10.108 -21.924 1.00 50.53 268 ASP A CA 1
ATOM 2105 C C . ASP A 1 268 ? 7.839 10.250 -20.453 1.00 50.53 268 ASP A C 1
ATOM 2107 O O . ASP A 1 268 ? 8.931 9.862 -20.034 1.00 50.53 268 ASP A O 1
ATOM 2111 N N . ARG A 1 269 ? 6.949 10.817 -19.631 1.00 48.38 269 ARG A N 1
ATOM 2112 C CA . ARG A 1 269 ? 7.181 11.204 -18.219 1.00 48.38 269 ARG A CA 1
ATOM 2113 C C . ARG A 1 269 ? 7.409 10.034 -17.245 1.00 48.38 269 ARG A C 1
ATOM 2115 O O . ARG A 1 269 ? 7.347 10.216 -16.034 1.00 48.38 269 ARG A O 1
ATOM 2122 N N . MET A 1 270 ? 7.671 8.838 -17.752 1.00 49.75 270 MET A N 1
ATOM 2123 C CA . MET A 1 270 ? 7.596 7.584 -17.008 1.00 49.75 270 MET A CA 1
ATOM 2124 C C . MET A 1 270 ? 8.662 7.407 -15.917 1.00 49.75 270 MET A C 1
ATOM 2126 O O . MET A 1 270 ? 8.454 6.594 -15.023 1.00 49.75 270 MET A O 1
ATOM 2130 N N . PHE A 1 271 ? 9.785 8.139 -15.958 1.00 50.22 271 PHE A N 1
ATOM 2131 C CA . PHE A 1 271 ? 10.976 7.761 -15.176 1.00 50.22 271 PHE A CA 1
ATOM 2132 C C . PHE A 1 271 ? 11.584 8.846 -14.282 1.00 50.22 271 PHE A C 1
ATOM 2134 O O . PHE A 1 271 ? 12.711 8.689 -13.823 1.00 50.22 271 PHE A O 1
ATOM 2141 N N . SER A 1 272 ? 10.861 9.939 -14.037 1.00 40.09 272 SER A N 1
ATOM 2142 C CA . SER A 1 272 ? 11.137 11.038 -13.085 1.00 40.09 272 SER A CA 1
ATOM 2143 C C . SER A 1 272 ? 10.619 12.333 -13.705 1.00 40.09 272 SER A C 1
ATOM 2145 O O . SER A 1 272 ? 10.534 12.457 -14.924 1.00 40.09 272 SER A O 1
ATOM 2147 N N . GLY A 1 273 ? 10.328 13.349 -12.893 1.00 38.97 273 GLY A N 1
ATOM 2148 C CA . GLY A 1 273 ? 9.971 14.694 -13.373 1.00 38.97 273 GLY A CA 1
ATOM 2149 C C . GLY A 1 273 ? 11.031 15.386 -14.257 1.00 38.97 273 GLY A C 1
ATOM 2150 O O . GLY A 1 273 ? 10.863 16.555 -14.597 1.00 38.97 273 GLY A O 1
ATOM 2151 N N . SER A 1 274 ? 12.107 14.694 -14.644 1.00 38.97 274 SER A N 1
ATOM 2152 C CA . SER A 1 274 ? 13.118 15.120 -15.608 1.00 38.97 274 SER A CA 1
ATOM 2153 C C . SER A 1 274 ? 13.008 14.327 -16.913 1.00 38.97 274 SER A C 1
ATOM 2155 O O . SER A 1 274 ? 13.173 13.111 -16.932 1.00 38.97 274 SER A O 1
ATOM 2157 N N . ARG A 1 275 ? 12.783 15.037 -18.027 1.00 46.62 275 ARG A N 1
ATOM 2158 C CA . ARG A 1 275 ? 12.839 14.474 -19.384 1.00 46.62 275 ARG A CA 1
ATOM 2159 C C . ARG A 1 275 ? 14.255 13.969 -19.674 1.00 46.62 275 ARG A C 1
ATOM 2161 O O . ARG A 1 275 ? 15.152 14.771 -19.929 1.00 46.62 275 ARG A O 1
ATOM 2168 N N . LEU A 1 276 ? 14.458 12.657 -19.662 1.00 50.91 276 LEU A N 1
ATOM 2169 C CA . LEU A 1 276 ? 15.659 12.041 -20.222 1.00 50.91 276 LEU A CA 1
ATOM 2170 C C . LEU A 1 276 ? 15.471 11.951 -21.738 1.00 50.91 276 LEU A C 1
ATOM 2172 O O . LEU A 1 276 ? 15.037 10.931 -22.228 1.00 50.91 276 LEU A O 1
ATOM 2176 N N . SER A 1 277 ? 15.779 12.987 -22.519 1.00 54.31 277 SER A N 1
ATOM 2177 C CA . SER A 1 277 ? 15.633 12.904 -23.984 1.00 54.31 277 SER A CA 1
ATOM 2178 C C . SER A 1 277 ? 16.767 12.074 -24.612 1.00 54.31 277 SER A C 1
ATOM 2180 O O . SER A 1 277 ? 17.735 12.621 -25.150 1.00 54.31 277 SER A O 1
ATOM 2182 N N . ILE A 1 278 ? 16.698 10.744 -24.510 1.00 59.84 278 ILE A N 1
ATOM 2183 C CA . ILE A 1 278 ? 17.640 9.843 -25.185 1.00 59.84 278 ILE A CA 1
ATOM 2184 C C . ILE A 1 278 ? 17.100 9.527 -26.584 1.00 59.84 278 ILE A C 1
ATOM 2186 O O . ILE A 1 278 ? 16.344 8.577 -26.776 1.00 59.84 278 ILE A O 1
ATOM 2190 N N . ASN A 1 279 ? 17.544 10.302 -27.576 1.00 65.56 279 ASN A N 1
ATOM 2191 C CA . ASN A 1 279 ? 17.151 10.158 -28.988 1.00 65.56 279 ASN A CA 1
ATOM 2192 C C . ASN A 1 279 ? 18.013 9.134 -29.759 1.00 65.56 279 ASN A C 1
ATOM 2194 O O . ASN A 1 279 ? 18.249 9.293 -30.955 1.00 65.56 279 ASN A O 1
ATOM 2198 N N . ASN A 1 280 ? 18.546 8.109 -29.085 1.00 75.81 280 ASN A N 1
ATOM 2199 C CA . ASN A 1 280 ? 19.350 7.064 -29.724 1.00 75.81 280 ASN A CA 1
ATOM 2200 C C . ASN A 1 280 ? 18.570 5.733 -29.756 1.00 75.81 280 ASN A C 1
ATOM 2202 O O . ASN A 1 280 ? 18.475 5.072 -28.718 1.00 75.81 280 ASN A O 1
ATOM 2206 N N . PRO A 1 281 ? 18.067 5.298 -30.931 1.00 77.62 281 PRO A N 1
ATOM 2207 C CA . PRO A 1 281 ? 17.301 4.056 -31.063 1.00 77.62 281 PRO A CA 1
ATOM 2208 C C . PRO A 1 281 ? 18.066 2.801 -30.628 1.00 77.62 281 PRO A C 1
ATOM 2210 O O . PRO A 1 281 ? 17.473 1.865 -30.100 1.00 77.62 281 PRO A O 1
ATOM 2213 N N . MET A 1 282 ? 19.391 2.768 -30.808 1.00 81.19 282 MET A N 1
ATOM 2214 C CA . MET A 1 282 ? 20.203 1.630 -30.362 1.00 81.19 282 MET A CA 1
ATOM 2215 C C . MET A 1 282 ? 20.317 1.570 -28.844 1.00 81.19 282 MET A C 1
ATOM 2217 O O . MET A 1 282 ? 20.325 0.481 -28.277 1.00 81.19 282 MET A O 1
ATOM 2221 N N . PHE A 1 283 ? 20.346 2.724 -28.176 1.00 80.25 283 PHE A N 1
ATOM 2222 C CA . PHE A 1 283 ? 20.305 2.767 -26.719 1.00 80.25 283 PHE A CA 1
ATOM 2223 C C . PHE A 1 283 ? 18.961 2.283 -26.174 1.00 80.25 283 PHE A C 1
ATOM 2225 O O . PHE A 1 283 ? 18.948 1.471 -25.255 1.00 80.25 283 PHE A O 1
ATOM 2232 N N . GLN A 1 284 ? 17.847 2.725 -26.767 1.00 78.62 284 GLN A N 1
ATOM 2233 C CA . GLN A 1 284 ? 16.497 2.253 -26.422 1.00 78.62 284 GLN A CA 1
ATOM 2234 C C . GLN A 1 284 ? 16.389 0.730 -26.545 1.00 78.62 284 GLN A C 1
ATOM 2236 O O . GLN A 1 284 ? 16.035 0.052 -25.583 1.00 78.62 284 GLN A O 1
ATOM 2241 N N . ARG A 1 285 ? 16.816 0.181 -27.688 1.00 82.50 285 ARG A N 1
ATOM 2242 C CA . ARG A 1 285 ? 16.860 -1.268 -27.919 1.00 82.50 285 ARG A CA 1
ATOM 2243 C C . ARG A 1 285 ? 17.715 -1.992 -26.887 1.00 82.50 285 ARG A C 1
ATOM 2245 O O . ARG A 1 285 ? 17.264 -2.972 -26.307 1.00 82.50 285 ARG A O 1
ATOM 2252 N N . ALA A 1 286 ? 18.930 -1.510 -26.630 1.00 84.38 286 ALA A N 1
ATOM 2253 C CA . ALA A 1 286 ? 19.813 -2.131 -25.650 1.00 84.38 286 ALA A CA 1
ATOM 2254 C C . ALA A 1 286 ? 19.218 -2.096 -24.230 1.00 84.38 286 ALA A C 1
ATOM 2256 O O . ALA A 1 286 ? 19.281 -3.097 -23.521 1.00 84.38 286 ALA A O 1
ATOM 2257 N N . ALA A 1 287 ? 18.595 -0.982 -23.833 1.00 84.06 287 ALA A N 1
ATOM 2258 C CA . ALA A 1 287 ? 17.913 -0.854 -22.548 1.00 84.06 287 ALA A CA 1
ATOM 2259 C C . ALA A 1 287 ? 16.721 -1.817 -22.433 1.00 84.06 287 ALA A C 1
ATOM 2261 O O . ALA A 1 287 ? 16.588 -2.484 -21.411 1.00 84.06 287 ALA A O 1
ATOM 2262 N N . ALA A 1 288 ? 15.902 -1.948 -23.480 1.00 84.06 288 ALA A N 1
ATOM 2263 C CA . ALA A 1 288 ? 14.788 -2.894 -23.512 1.00 84.06 288 ALA A CA 1
ATOM 2264 C C . ALA A 1 288 ? 15.259 -4.350 -23.352 1.00 84.06 288 ALA A C 1
ATOM 2266 O O . ALA A 1 288 ? 14.701 -5.082 -22.539 1.00 84.06 288 ALA A O 1
ATOM 2267 N N . VAL A 1 289 ? 16.337 -4.748 -24.044 1.00 86.50 289 VAL A N 1
ATOM 2268 C CA . VAL A 1 289 ? 16.949 -6.083 -23.883 1.00 86.50 289 VAL A CA 1
ATOM 2269 C C . VAL A 1 289 ? 17.396 -6.318 -22.445 1.00 86.50 289 VAL A C 1
ATOM 2271 O O . VAL A 1 289 ? 17.079 -7.346 -21.858 1.00 86.50 289 VAL A O 1
ATOM 2274 N N . ARG A 1 290 ? 18.115 -5.359 -21.855 1.00 88.50 290 ARG A N 1
ATOM 2275 C CA . ARG A 1 290 ? 18.594 -5.472 -20.473 1.00 88.50 290 ARG A CA 1
ATOM 2276 C C . ARG A 1 290 ? 17.453 -5.508 -19.458 1.00 88.50 290 ARG A C 1
ATOM 2278 O O . ARG A 1 290 ? 17.566 -6.214 -18.462 1.00 88.50 290 ARG A O 1
ATOM 2285 N N . MET A 1 291 ? 16.366 -4.781 -19.710 1.00 88.69 291 MET A N 1
ATOM 2286 C CA . MET A 1 291 ? 15.175 -4.826 -18.864 1.00 88.69 291 MET A CA 1
ATOM 2287 C C . MET A 1 291 ? 14.465 -6.182 -18.964 1.00 88.69 291 MET A C 1
ATOM 2289 O O . MET A 1 291 ? 14.043 -6.717 -17.945 1.00 88.69 291 MET A O 1
ATOM 2293 N N . ALA A 1 292 ? 14.382 -6.764 -20.164 1.00 87.31 292 ALA A N 1
ATOM 2294 C CA . ALA A 1 292 ? 13.833 -8.104 -20.363 1.00 87.31 292 ALA A CA 1
ATOM 2295 C C . ALA A 1 292 ? 14.678 -9.185 -19.665 1.00 87.31 292 ALA A C 1
ATOM 2297 O O . ALA A 1 292 ? 14.125 -10.038 -18.972 1.00 87.31 292 ALA A O 1
ATOM 2298 N N . GLU A 1 293 ? 16.012 -9.112 -19.778 1.00 88.25 293 GLU A N 1
ATOM 2299 C CA . GLU A 1 293 ? 16.945 -9.994 -19.053 1.00 88.25 293 GLU A CA 1
ATOM 2300 C C . GLU A 1 293 ? 16.748 -9.880 -17.528 1.00 88.25 293 GLU A C 1
ATOM 2302 O O . GLU A 1 293 ? 16.665 -10.896 -16.837 1.00 88.25 293 GLU A O 1
ATOM 2307 N N . PHE A 1 294 ? 16.630 -8.653 -17.004 1.00 91.81 294 PHE A N 1
ATOM 2308 C CA . PHE A 1 294 ? 16.378 -8.411 -15.582 1.00 91.81 294 PHE A CA 1
ATOM 2309 C C . PHE A 1 294 ? 15.049 -9.017 -15.116 1.00 91.81 294 PHE A C 1
ATOM 2311 O O . PHE A 1 294 ? 15.033 -9.781 -14.153 1.00 91.81 294 PHE A O 1
ATOM 2318 N N . TRP A 1 295 ? 13.939 -8.695 -15.789 1.00 91.44 295 TRP A N 1
ATOM 2319 C CA . TRP A 1 295 ? 12.616 -9.150 -15.359 1.00 91.44 295 TRP A CA 1
ATOM 2320 C C . TRP A 1 295 ? 12.443 -10.653 -15.458 1.00 91.44 295 TRP A C 1
ATOM 2322 O O . TRP A 1 295 ? 11.821 -11.225 -14.571 1.00 91.44 295 TRP A O 1
ATOM 2332 N N . SER A 1 296 ? 13.016 -11.287 -16.484 1.00 88.94 296 SER A N 1
ATOM 2333 C CA . SER A 1 296 ? 12.996 -12.747 -16.601 1.00 88.94 296 SER A CA 1
ATOM 2334 C C . SER A 1 296 ? 13.634 -13.381 -15.364 1.00 88.94 296 SER A C 1
ATOM 2336 O O . SER A 1 296 ? 12.995 -14.173 -14.684 1.00 88.94 296 SER A O 1
ATOM 2338 N N . SER A 1 297 ? 14.833 -12.927 -14.982 1.00 89.31 297 SER A N 1
ATOM 2339 C CA . SER A 1 297 ? 15.529 -13.434 -13.792 1.00 89.31 297 SER A CA 1
ATOM 2340 C C . SER A 1 297 ? 14.806 -13.116 -12.476 1.00 89.31 297 SER A C 1
ATOM 2342 O O . SER A 1 297 ? 14.790 -13.949 -11.566 1.00 89.31 297 SER A O 1
ATOM 2344 N N . ALA A 1 298 ? 14.209 -11.926 -12.361 1.00 91.50 298 ALA A N 1
ATOM 2345 C CA . ALA A 1 298 ? 13.467 -11.530 -11.168 1.00 91.50 298 ALA A CA 1
ATOM 2346 C C . ALA A 1 298 ? 12.185 -12.362 -10.997 1.00 91.50 298 ALA A C 1
ATOM 2348 O O . ALA A 1 298 ? 11.906 -12.827 -9.897 1.00 91.50 298 ALA A O 1
ATOM 2349 N N . LEU A 1 299 ? 11.429 -12.578 -12.079 1.00 91.31 299 LEU A N 1
ATOM 2350 C CA . LEU A 1 299 ? 10.192 -13.359 -12.061 1.00 91.31 299 LEU A CA 1
ATOM 2351 C C . LEU A 1 299 ? 10.451 -14.857 -11.907 1.00 91.31 299 LEU A C 1
ATOM 2353 O O . LEU A 1 299 ? 9.710 -15.499 -11.177 1.00 91.31 299 LEU A O 1
ATOM 2357 N N . GLU A 1 300 ? 11.492 -15.412 -12.530 1.00 90.25 300 GLU A N 1
ATOM 2358 C CA . GLU A 1 300 ? 11.889 -16.811 -12.310 1.00 90.25 300 GLU A CA 1
ATOM 2359 C C . GLU A 1 300 ? 12.166 -17.068 -10.823 1.00 90.25 300 GLU A C 1
ATOM 2361 O O . GLU A 1 300 ? 11.555 -17.955 -10.231 1.00 90.25 300 GLU A O 1
ATOM 2366 N N . SER A 1 301 ? 12.989 -16.222 -10.191 1.00 87.44 301 SER A N 1
ATOM 2367 C CA . SER A 1 301 ? 13.270 -16.323 -8.750 1.00 87.44 301 SER A CA 1
ATOM 2368 C C . SER A 1 301 ? 11.995 -16.193 -7.904 1.00 87.44 301 SER A C 1
ATOM 2370 O O . SER A 1 301 ? 11.737 -17.020 -7.037 1.00 87.44 301 SER A O 1
ATOM 2372 N N . SER A 1 302 ? 11.149 -15.193 -8.182 1.00 87.81 302 SER A N 1
ATOM 2373 C CA . SER A 1 302 ? 9.901 -14.998 -7.429 1.00 87.81 302 SER A CA 1
ATOM 2374 C C . SER A 1 302 ? 8.866 -16.106 -7.658 1.00 87.81 302 SER A C 1
ATOM 2376 O O . SER A 1 302 ? 8.032 -16.345 -6.791 1.00 87.81 302 SER A O 1
ATOM 2378 N N . GLN A 1 303 ? 8.891 -16.797 -8.800 1.00 88.12 303 GLN A N 1
ATOM 2379 C CA . GLN A 1 303 ? 8.018 -17.946 -9.038 1.00 88.12 303 GLN A CA 1
ATOM 2380 C C . GLN A 1 303 ? 8.421 -19.140 -8.162 1.00 88.12 303 GLN A C 1
ATOM 2382 O O . GLN A 1 303 ? 7.543 -19.841 -7.653 1.00 88.12 303 GLN A O 1
ATOM 2387 N N . GLU A 1 304 ? 9.725 -19.364 -7.969 1.00 86.69 304 GLU A N 1
ATOM 2388 C CA . GLU A 1 304 ? 10.252 -20.411 -7.080 1.00 86.69 304 GLU A CA 1
ATOM 2389 C C . GLU A 1 304 ? 9.861 -20.172 -5.613 1.00 86.69 304 GLU A C 1
ATOM 2391 O O . GLU A 1 304 ? 9.565 -21.127 -4.891 1.00 86.69 304 GLU A O 1
ATOM 2396 N N . ASP A 1 305 ? 9.771 -18.905 -5.204 1.00 84.62 305 ASP A N 1
ATOM 2397 C CA . ASP A 1 305 ? 9.326 -18.481 -3.869 1.00 84.62 305 ASP A CA 1
ATOM 2398 C C . ASP A 1 305 ? 7.816 -18.696 -3.624 1.00 84.62 305 ASP A C 1
ATOM 2400 O O . ASP A 1 305 ? 7.334 -18.665 -2.485 1.00 84.62 305 ASP A O 1
ATOM 2404 N N . GLY A 1 306 ? 7.039 -18.925 -4.686 1.00 81.50 306 GLY A N 1
ATOM 2405 C CA . GLY A 1 306 ? 5.591 -19.085 -4.622 1.00 81.50 306 GLY A CA 1
ATOM 2406 C C . GLY A 1 306 ? 4.869 -17.818 -4.145 1.00 81.50 306 GLY A C 1
ATOM 2407 O O . GLY A 1 306 ? 5.186 -16.704 -4.542 1.00 81.50 306 GLY A O 1
ATOM 2408 N N . ASN A 1 307 ? 3.854 -17.982 -3.290 1.00 77.25 307 ASN A N 1
ATOM 2409 C CA . ASN A 1 307 ? 3.053 -16.866 -2.762 1.00 77.25 307 ASN A CA 1
ATOM 2410 C C . ASN A 1 307 ? 3.641 -16.249 -1.474 1.00 77.25 307 ASN A C 1
ATOM 2412 O O . ASN A 1 307 ? 2.892 -15.633 -0.709 1.00 77.25 307 ASN A O 1
ATOM 2416 N N . ASP A 1 308 ? 4.933 -16.448 -1.189 1.00 88.62 308 ASP A N 1
ATOM 2417 C CA . ASP A 1 308 ? 5.609 -15.817 -0.052 1.00 88.62 308 ASP A CA 1
ATOM 2418 C C . ASP A 1 308 ? 6.141 -14.423 -0.446 1.00 88.62 308 ASP A C 1
ATOM 2420 O O . ASP A 1 308 ? 7.098 -14.312 -1.224 1.00 88.62 308 ASP A O 1
ATOM 2424 N N . PRO A 1 309 ? 5.546 -13.334 0.078 1.00 88.00 309 PRO A N 1
ATOM 2425 C CA . PRO A 1 309 ? 5.967 -11.986 -0.272 1.00 88.00 309 PRO A CA 1
ATOM 2426 C C . PRO A 1 309 ? 7.326 -11.603 0.325 1.00 88.00 309 PRO A C 1
ATOM 2428 O O . PRO A 1 309 ? 7.988 -10.734 -0.241 1.00 88.00 309 PRO A O 1
ATOM 2431 N N . PHE A 1 310 ? 7.760 -12.221 1.431 1.00 87.69 310 PHE A N 1
ATOM 2432 C CA . PHE A 1 310 ? 9.077 -11.951 2.018 1.00 87.69 310 PHE A CA 1
ATOM 2433 C C . PHE A 1 310 ? 10.177 -12.520 1.125 1.00 87.69 310 PHE A C 1
ATOM 2435 O O . PHE A 1 310 ? 11.075 -11.784 0.713 1.00 87.69 310 PHE A O 1
ATOM 2442 N N . ALA A 1 311 ? 10.048 -13.797 0.761 1.00 88.81 311 ALA A N 1
ATOM 2443 C CA . ALA A 1 311 ? 10.978 -14.466 -0.142 1.00 88.81 311 ALA A CA 1
ATOM 2444 C C . ALA A 1 311 ? 11.028 -13.760 -1.510 1.00 88.81 311 ALA A C 1
ATOM 2446 O O . ALA A 1 311 ? 12.104 -13.361 -1.952 1.00 88.81 311 ALA A O 1
ATOM 2447 N N . SER A 1 312 ? 9.864 -13.436 -2.091 1.00 89.69 312 SER A N 1
ATOM 2448 C CA . SER A 1 312 ? 9.784 -12.702 -3.364 1.00 89.69 312 SER A CA 1
ATOM 2449 C C . SER A 1 312 ? 10.499 -11.343 -3.323 1.00 89.69 312 SER A C 1
ATOM 2451 O O . SER A 1 312 ? 11.188 -10.970 -4.276 1.00 89.69 312 SER A O 1
ATOM 2453 N N . ALA A 1 313 ? 10.365 -10.588 -2.224 1.00 88.81 313 ALA A N 1
ATOM 2454 C CA . ALA A 1 313 ? 11.040 -9.301 -2.061 1.00 88.81 313 ALA A CA 1
ATOM 2455 C C . ALA A 1 313 ? 12.567 -9.450 -1.930 1.00 88.81 313 ALA A C 1
ATOM 2457 O O . ALA A 1 313 ? 13.320 -8.644 -2.489 1.00 88.81 313 ALA A O 1
ATOM 2458 N N . ASP A 1 314 ? 13.037 -10.486 -1.233 1.00 88.62 314 ASP A N 1
ATOM 2459 C CA . ASP A 1 314 ? 14.463 -10.795 -1.103 1.00 88.62 314 ASP A CA 1
ATOM 2460 C C . ASP A 1 314 ? 15.076 -11.287 -2.421 1.00 88.62 314 ASP A C 1
ATOM 2462 O O . ASP A 1 314 ? 16.191 -10.876 -2.777 1.00 88.62 314 ASP A O 1
ATOM 2466 N N . SER A 1 315 ? 14.337 -12.091 -3.183 1.00 90.50 315 SER A N 1
ATOM 2467 C CA . SER A 1 315 ? 14.692 -12.519 -4.536 1.00 90.50 315 SER A CA 1
ATOM 2468 C C . SER A 1 315 ? 14.799 -11.332 -5.485 1.00 90.50 315 SER A C 1
ATOM 2470 O O . SER A 1 315 ? 15.834 -11.156 -6.131 1.00 90.50 315 SER A O 1
ATOM 2472 N N . TYR A 1 316 ? 13.814 -10.427 -5.484 1.00 92.56 316 TYR A N 1
ATOM 2473 C CA . TYR A 1 316 ? 13.879 -9.196 -6.273 1.00 92.56 316 TYR A CA 1
ATOM 2474 C C . TYR A 1 316 ? 15.096 -8.337 -5.892 1.00 92.56 316 TYR A C 1
ATOM 2476 O O . TYR A 1 316 ? 15.853 -7.890 -6.757 1.00 92.56 316 TYR A O 1
ATOM 2484 N N . ARG A 1 317 ? 15.363 -8.154 -4.590 1.00 91.50 317 ARG A N 1
ATOM 2485 C CA . ARG A 1 317 ? 16.552 -7.426 -4.109 1.00 91.50 317 ARG A CA 1
ATOM 2486 C C . ARG A 1 317 ? 17.856 -8.092 -4.542 1.00 91.50 317 ARG A C 1
ATOM 2488 O O . ARG A 1 317 ? 18.853 -7.410 -4.790 1.00 91.50 317 ARG A O 1
ATOM 2495 N N . SER A 1 318 ? 17.890 -9.416 -4.606 1.00 90.94 318 SER A N 1
ATOM 2496 C CA . SER A 1 318 ? 19.054 -10.168 -5.076 1.00 90.94 318 SER A CA 1
ATOM 2497 C C . SER A 1 318 ? 19.248 -10.001 -6.583 1.00 90.94 318 SER A C 1
ATOM 2499 O O . SER A 1 318 ? 20.352 -9.644 -6.995 1.00 90.94 318 SER A O 1
ATOM 2501 N N . ALA A 1 319 ? 18.173 -10.080 -7.373 1.00 93.25 319 ALA A N 1
ATOM 2502 C CA . ALA A 1 319 ? 18.195 -9.806 -8.809 1.00 93.25 319 ALA A CA 1
ATOM 2503 C C . ALA A 1 319 ? 18.715 -8.392 -9.114 1.00 93.25 319 ALA A C 1
ATOM 2505 O O . ALA A 1 319 ? 19.587 -8.221 -9.964 1.00 93.25 319 ALA A O 1
ATOM 2506 N N . VAL A 1 320 ? 18.269 -7.374 -8.368 1.00 93.19 320 VAL A N 1
ATOM 2507 C CA . VAL A 1 320 ? 18.774 -5.996 -8.501 1.00 93.19 320 VAL A CA 1
ATOM 2508 C C . VAL A 1 320 ? 20.274 -5.909 -8.195 1.00 93.19 320 VAL A C 1
ATOM 2510 O O . VAL A 1 320 ? 21.034 -5.311 -8.961 1.00 93.19 320 VAL A O 1
ATOM 2513 N N . ARG A 1 321 ? 20.736 -6.539 -7.106 1.00 93.31 321 ARG A N 1
ATOM 2514 C CA . ARG A 1 321 ? 22.163 -6.556 -6.731 1.00 93.31 321 ARG A CA 1
ATOM 2515 C C . ARG A 1 321 ? 23.030 -7.237 -7.786 1.00 93.31 321 ARG A C 1
ATOM 2517 O O . ARG A 1 321 ? 24.112 -6.735 -8.096 1.00 93.31 321 ARG A O 1
ATOM 2524 N N . ASP A 1 322 ? 22.577 -8.354 -8.339 1.00 92.69 322 ASP A N 1
ATOM 2525 C CA . ASP A 1 322 ? 23.313 -9.074 -9.375 1.00 92.69 322 ASP A CA 1
ATOM 2526 C C . ASP A 1 322 ? 23.297 -8.320 -10.706 1.00 92.69 322 ASP A C 1
ATOM 2528 O O . ASP A 1 322 ? 24.337 -8.185 -11.358 1.00 92.69 322 ASP A O 1
ATOM 2532 N N . PHE A 1 323 ? 22.175 -7.686 -11.041 1.00 93.12 323 PHE A N 1
ATOM 2533 C CA . PHE A 1 323 ? 22.070 -6.799 -12.190 1.00 93.12 323 PHE A CA 1
ATOM 2534 C C . PHE A 1 323 ? 23.005 -5.583 -12.072 1.00 93.12 323 PHE A C 1
ATOM 2536 O O . PHE A 1 323 ? 23.687 -5.209 -13.031 1.00 93.12 323 PHE A O 1
ATOM 2543 N N . ALA A 1 324 ? 23.149 -5.010 -10.873 1.00 90.94 324 ALA A N 1
ATOM 2544 C CA . ALA A 1 324 ? 24.076 -3.912 -10.604 1.00 90.94 324 ALA A CA 1
ATOM 2545 C C . ALA A 1 324 ? 25.558 -4.294 -10.773 1.00 90.94 324 ALA A C 1
ATOM 2547 O O . ALA A 1 324 ? 26.395 -3.422 -11.037 1.00 90.94 324 ALA A O 1
ATOM 2548 N N . ARG A 1 325 ? 25.899 -5.585 -10.662 1.00 91.94 325 ARG A N 1
ATOM 2549 C CA . ARG A 1 325 ? 27.262 -6.108 -10.863 1.00 91.94 325 ARG A CA 1
ATOM 2550 C C . ARG A 1 325 ? 27.616 -6.325 -12.333 1.00 91.94 325 ARG A C 1
ATOM 2552 O O . ARG A 1 325 ? 28.798 -6.508 -12.642 1.00 91.94 325 ARG A O 1
ATOM 2559 N N . LEU A 1 326 ? 26.644 -6.276 -13.247 1.00 87.88 326 LEU A N 1
ATOM 2560 C CA . LEU A 1 326 ? 26.902 -6.436 -14.677 1.00 87.88 326 LEU A CA 1
ATOM 2561 C C . LEU A 1 326 ? 27.869 -5.354 -15.181 1.00 87.88 326 LEU A C 1
ATOM 2563 O O . LEU A 1 326 ? 27.732 -4.161 -14.912 1.00 87.88 326 LEU A O 1
ATOM 2567 N N . LYS A 1 327 ? 28.876 -5.748 -15.960 1.00 86.69 327 LYS A N 1
ATOM 2568 C CA . LYS A 1 327 ? 29.825 -4.805 -16.574 1.00 86.69 327 LYS A CA 1
ATOM 2569 C C . LYS A 1 327 ? 29.312 -4.350 -17.938 1.00 86.69 327 LYS A C 1
ATOM 2571 O O . LYS A 1 327 ? 29.894 -4.692 -18.960 1.00 86.69 327 LYS A O 1
ATOM 2576 N N . SER A 1 328 ? 28.212 -3.601 -17.944 1.00 84.00 328 SER A N 1
ATOM 2577 C CA . SER A 1 328 ? 27.522 -3.176 -19.166 1.00 84.00 328 SER A CA 1
ATOM 2578 C C . SER A 1 328 ? 26.912 -1.778 -18.995 1.00 84.00 328 SER A C 1
ATOM 2580 O O . SER A 1 328 ? 26.145 -1.584 -18.057 1.00 84.00 328 SER A O 1
ATOM 2582 N N . PRO A 1 329 ? 27.227 -0.788 -19.848 1.00 80.88 329 PRO A N 1
ATOM 2583 C CA . PRO A 1 329 ? 26.622 0.544 -19.784 1.00 80.88 329 PRO A CA 1
ATOM 2584 C C . PRO A 1 329 ? 25.136 0.578 -20.123 1.00 80.88 329 PRO A C 1
ATOM 2586 O O . PRO A 1 329 ? 24.408 1.400 -19.568 1.00 80.88 329 PRO A O 1
ATOM 2589 N N . SER A 1 330 ? 24.670 -0.320 -20.998 1.00 83.25 330 SER A N 1
ATOM 2590 C CA . SER A 1 330 ? 23.248 -0.423 -21.360 1.00 83.25 330 SER A CA 1
ATOM 2591 C C . SER A 1 330 ? 22.336 -0.746 -20.172 1.00 83.25 330 SER A C 1
ATOM 2593 O O . SER A 1 330 ? 21.131 -0.522 -20.250 1.00 83.25 330 SER A O 1
ATOM 2595 N N . ARG A 1 331 ? 22.895 -1.205 -19.043 1.00 87.44 331 ARG A N 1
ATOM 2596 C CA . ARG A 1 331 ? 22.141 -1.494 -17.816 1.00 87.44 331 ARG A CA 1
ATOM 2597 C C . ARG A 1 331 ? 21.748 -0.262 -17.003 1.00 87.44 331 ARG A C 1
ATOM 2599 O O . ARG A 1 331 ? 20.932 -0.405 -16.109 1.00 87.44 331 ARG A O 1
ATOM 2606 N N . ILE A 1 332 ? 22.361 0.908 -17.219 1.00 84.25 332 ILE A N 1
ATOM 2607 C CA . ILE A 1 332 ? 22.256 2.041 -16.273 1.00 84.25 332 ILE A CA 1
ATOM 2608 C C . ILE A 1 332 ? 20.801 2.478 -16.076 1.00 84.25 332 ILE A C 1
ATOM 2610 O O . ILE A 1 332 ? 20.351 2.627 -14.945 1.00 84.25 332 ILE A O 1
ATOM 2614 N N . VAL A 1 333 ? 20.064 2.653 -17.174 1.00 82.81 333 VAL A N 1
ATOM 2615 C CA . VAL A 1 333 ? 18.651 3.047 -17.123 1.00 82.81 333 VAL A CA 1
ATOM 2616 C C . VAL A 1 333 ? 17.772 1.914 -16.572 1.00 82.81 333 VAL A C 1
ATOM 2618 O O . VAL A 1 333 ? 17.058 2.168 -15.606 1.00 82.81 333 VAL A O 1
ATOM 2621 N N . PRO A 1 334 ? 17.855 0.667 -17.082 1.00 87.69 334 PRO A N 1
ATOM 2622 C CA . PRO A 1 334 ? 17.160 -0.475 -16.485 1.00 87.69 334 PRO A CA 1
ATOM 2623 C C . PRO A 1 334 ? 17.415 -0.657 -14.986 1.00 87.69 334 PRO A C 1
ATOM 2625 O O . PRO A 1 334 ? 16.485 -0.944 -14.244 1.00 87.69 334 PRO A O 1
ATOM 2628 N N . LEU A 1 335 ? 18.648 -0.436 -14.517 1.00 88.25 335 LEU A N 1
ATOM 2629 C CA . LEU A 1 335 ? 18.984 -0.552 -13.100 1.00 88.25 335 LEU A CA 1
ATOM 2630 C C . LEU A 1 335 ? 18.278 0.531 -12.292 1.00 88.25 335 LEU A C 1
ATOM 2632 O O . LEU A 1 335 ? 17.705 0.215 -11.264 1.00 88.25 335 LEU A O 1
ATOM 2636 N N . ALA A 1 336 ? 18.260 1.779 -12.765 1.00 84.81 336 ALA A N 1
ATOM 2637 C CA . ALA A 1 336 ? 17.540 2.847 -12.075 1.00 84.81 336 ALA A CA 1
ATOM 2638 C C . ALA A 1 336 ? 16.031 2.548 -11.960 1.00 84.81 336 ALA A C 1
ATOM 2640 O O . ALA A 1 336 ? 15.423 2.835 -10.932 1.00 84.81 336 ALA A O 1
ATOM 2641 N N . ILE A 1 337 ? 15.435 1.937 -12.991 1.00 85.06 337 ILE A N 1
ATOM 2642 C CA . ILE A 1 337 ? 14.034 1.485 -12.971 1.00 85.06 337 ILE A CA 1
ATOM 2643 C C . ILE A 1 337 ? 13.853 0.346 -11.959 1.00 85.06 337 ILE A C 1
ATOM 2645 O O . ILE A 1 337 ? 12.939 0.381 -11.137 1.00 85.06 337 ILE A O 1
ATOM 2649 N N . ALA A 1 338 ? 14.735 -0.653 -12.001 1.00 89.06 338 ALA A N 1
ATOM 2650 C CA . ALA A 1 338 ? 14.702 -1.796 -11.100 1.00 89.06 338 ALA A CA 1
ATOM 2651 C C . ALA A 1 338 ? 14.877 -1.377 -9.628 1.00 89.06 338 ALA A C 1
ATOM 2653 O O . ALA A 1 338 ? 14.114 -1.827 -8.769 1.00 89.06 338 ALA A O 1
ATOM 2654 N N . ASP A 1 339 ? 15.815 -0.463 -9.363 1.00 85.75 339 ASP A N 1
ATOM 2655 C CA . ASP A 1 339 ? 16.080 0.148 -8.060 1.00 85.75 339 ASP A CA 1
ATOM 2656 C C . ASP A 1 339 ? 14.874 0.950 -7.563 1.00 85.75 339 ASP A C 1
ATOM 2658 O O . ASP A 1 339 ? 14.509 0.867 -6.394 1.00 85.75 339 ASP A O 1
ATOM 2662 N N . TRP A 1 340 ? 14.204 1.701 -8.441 1.00 84.62 340 TRP A N 1
ATOM 2663 C CA . TRP A 1 340 ? 12.993 2.439 -8.073 1.00 84.62 340 TRP A CA 1
ATOM 2664 C C . TRP A 1 340 ? 11.852 1.508 -7.628 1.00 84.62 340 TRP A C 1
ATOM 2666 O O . TRP A 1 340 ? 11.076 1.839 -6.728 1.00 84.62 340 TRP A O 1
ATOM 2676 N N . ASN A 1 341 ? 11.788 0.309 -8.204 1.00 88.62 341 ASN A N 1
ATOM 2677 C CA . ASN A 1 341 ? 10.772 -0.690 -7.895 1.00 88.62 341 ASN A CA 1
ATOM 2678 C C . ASN A 1 341 ? 11.045 -1.501 -6.616 1.00 88.62 341 ASN A C 1
ATOM 2680 O O . ASN A 1 341 ? 10.112 -2.128 -6.115 1.00 88.62 341 ASN A O 1
ATOM 2684 N N . LEU A 1 342 ? 12.254 -1.445 -6.033 1.00 86.25 342 LEU A N 1
ATOM 2685 C CA . LEU A 1 342 ? 12.604 -2.169 -4.796 1.00 86.25 342 LEU A CA 1
ATOM 2686 C C . LEU A 1 342 ? 11.604 -1.919 -3.664 1.00 86.25 342 LEU A C 1
ATOM 2688 O O . LEU A 1 342 ? 11.076 -2.863 -3.079 1.00 86.25 342 LEU A O 1
ATOM 2692 N N . ALA A 1 343 ? 11.318 -0.646 -3.380 1.00 81.88 343 ALA A N 1
ATOM 2693 C CA . ALA A 1 343 ? 10.394 -0.277 -2.312 1.00 81.88 343 ALA A CA 1
ATOM 2694 C C . ALA A 1 343 ? 8.963 -0.748 -2.617 1.00 81.88 343 ALA A C 1
ATOM 2696 O O . ALA A 1 343 ? 8.267 -1.222 -1.728 1.00 81.88 343 ALA A O 1
ATOM 2697 N N . ARG A 1 344 ? 8.532 -0.673 -3.886 1.00 87.88 344 ARG A N 1
ATOM 2698 C CA . ARG A 1 344 ? 7.176 -1.061 -4.314 1.00 87.88 344 ARG A CA 1
ATOM 2699 C C . ARG A 1 344 ? 6.948 -2.566 -4.163 1.00 87.88 344 ARG A C 1
ATOM 2701 O O . ARG A 1 344 ? 5.887 -2.960 -3.694 1.00 87.88 344 ARG A O 1
ATOM 2708 N N . VAL A 1 345 ? 7.940 -3.387 -4.509 1.00 88.56 345 VAL A N 1
ATOM 2709 C CA . VAL A 1 345 ? 7.904 -4.848 -4.315 1.00 88.56 345 VAL A CA 1
ATOM 2710 C C . VAL A 1 345 ? 7.904 -5.202 -2.822 1.00 88.56 345 VAL A C 1
ATOM 2712 O O . VAL A 1 345 ? 7.129 -6.055 -2.391 1.00 88.56 345 VAL A O 1
ATOM 2715 N N . GLY A 1 346 ? 8.703 -4.495 -2.013 1.00 87.25 346 GLY A N 1
ATOM 2716 C CA . GLY A 1 346 ? 8.776 -4.701 -0.561 1.00 87.25 346 GLY A CA 1
ATOM 2717 C C . GLY A 1 346 ? 7.457 -4.466 0.185 1.00 87.25 346 GLY A C 1
ATOM 2718 O O . GLY A 1 346 ? 7.205 -5.127 1.189 1.00 87.25 346 GLY A O 1
ATOM 2719 N N . LEU A 1 347 ? 6.567 -3.613 -0.338 1.00 88.19 347 LEU A N 1
ATOM 2720 C CA . LEU A 1 347 ? 5.291 -3.272 0.304 1.00 88.19 347 LEU A CA 1
ATOM 2721 C C . LEU A 1 347 ? 4.397 -4.482 0.611 1.00 88.19 347 LEU A C 1
ATOM 2723 O O . LEU A 1 347 ? 3.651 -4.448 1.591 1.00 88.19 347 LEU A O 1
ATOM 2727 N N . ALA A 1 348 ? 4.442 -5.539 -0.207 1.00 88.00 348 ALA A N 1
ATOM 2728 C CA . ALA A 1 348 ? 3.665 -6.751 0.046 1.00 88.00 348 ALA A CA 1
ATOM 2729 C C . ALA A 1 348 ? 4.144 -7.473 1.318 1.00 88.00 348 ALA A C 1
ATOM 2731 O O . ALA A 1 348 ? 3.323 -7.848 2.156 1.00 88.00 348 ALA A O 1
ATOM 2732 N N . ALA A 1 349 ? 5.463 -7.601 1.495 1.00 87.56 349 ALA A N 1
ATOM 2733 C CA . ALA A 1 349 ? 6.072 -8.173 2.695 1.00 87.56 349 ALA A CA 1
ATOM 2734 C C . ALA A 1 349 ? 5.770 -7.306 3.923 1.00 87.56 349 ALA A C 1
ATOM 2736 O O . ALA A 1 349 ? 5.339 -7.805 4.964 1.00 87.56 349 ALA A O 1
ATOM 2737 N N . SER A 1 350 ? 5.889 -5.986 3.773 1.00 86.50 350 SER A N 1
ATOM 2738 C CA . SER A 1 350 ? 5.588 -5.035 4.841 1.00 86.50 350 SER A CA 1
ATOM 2739 C C . SER A 1 350 ? 4.124 -5.105 5.267 1.00 86.50 350 SER A C 1
ATOM 2741 O O . SER A 1 350 ? 3.827 -5.005 6.454 1.00 86.50 350 SER A O 1
ATOM 2743 N N . LEU A 1 351 ? 3.190 -5.343 4.340 1.00 90.00 351 LEU A N 1
ATOM 2744 C CA . LEU A 1 351 ? 1.789 -5.560 4.692 1.00 90.00 351 LEU A CA 1
ATOM 2745 C C . LEU A 1 351 ? 1.598 -6.819 5.551 1.00 90.00 351 LEU A C 1
ATOM 2747 O O . LEU A 1 351 ? 0.889 -6.753 6.554 1.00 90.00 351 LEU A O 1
ATOM 2751 N N . GLU A 1 352 ? 2.227 -7.944 5.198 1.00 89.69 352 GLU A N 1
ATOM 2752 C CA . GLU A 1 352 ? 2.167 -9.164 6.020 1.00 89.69 352 GLU A CA 1
ATOM 2753 C C . GLU A 1 352 ? 2.743 -8.935 7.422 1.00 89.69 352 GLU A C 1
ATOM 2755 O O . GLU A 1 352 ? 2.120 -9.323 8.412 1.00 89.69 352 GLU A O 1
ATOM 2760 N N . ALA A 1 353 ? 3.875 -8.232 7.521 1.00 87.75 353 ALA A N 1
ATOM 2761 C CA . ALA A 1 353 ? 4.458 -7.854 8.805 1.00 87.75 353 ALA A CA 1
ATOM 2762 C C . ALA A 1 353 ? 3.488 -6.991 9.634 1.00 87.75 353 ALA A C 1
ATOM 2764 O O . ALA A 1 353 ? 3.272 -7.265 10.812 1.00 87.75 353 ALA A O 1
ATOM 2765 N N . ARG A 1 354 ? 2.809 -6.006 9.030 1.00 90.12 354 ARG A N 1
ATOM 2766 C CA . ARG A 1 354 ? 1.803 -5.184 9.732 1.00 90.12 354 ARG A CA 1
ATOM 2767 C C . ARG A 1 354 ? 0.644 -6.024 10.275 1.00 90.12 354 ARG A C 1
ATOM 2769 O O . ARG A 1 354 ? 0.202 -5.789 11.398 1.00 90.12 354 ARG A O 1
ATOM 2776 N N . TYR A 1 355 ? 0.169 -7.014 9.517 1.00 91.38 355 TYR A N 1
ATOM 2777 C CA . TYR A 1 355 ? -0.872 -7.940 9.980 1.00 91.38 355 TYR A CA 1
ATOM 2778 C C . TYR A 1 355 ? -0.411 -8.805 11.156 1.00 91.38 355 TYR A C 1
ATOM 2780 O O . TYR A 1 355 ? -1.184 -9.017 12.091 1.00 91.38 355 TYR A O 1
ATOM 2788 N N . LEU A 1 356 ? 0.842 -9.260 11.139 1.00 90.06 356 LEU A N 1
ATOM 2789 C CA . LEU A 1 356 ? 1.438 -9.984 12.258 1.00 90.06 356 LEU A CA 1
ATOM 2790 C C . LEU A 1 356 ? 1.488 -9.115 13.524 1.00 90.06 356 LEU A C 1
ATOM 2792 O O . LEU A 1 356 ? 1.014 -9.536 14.577 1.00 90.06 356 LEU A O 1
ATOM 2796 N N . LEU A 1 357 ? 1.982 -7.879 13.411 1.00 89.38 357 LEU A N 1
ATOM 2797 C CA . LEU A 1 357 ? 2.042 -6.929 14.529 1.00 89.38 357 LEU A CA 1
ATOM 2798 C C . LEU A 1 357 ? 0.644 -6.606 15.083 1.00 89.38 357 LEU A C 1
ATOM 2800 O O . LEU A 1 357 ? 0.444 -6.531 16.295 1.00 89.38 357 LEU A O 1
ATOM 2804 N N . ALA A 1 358 ? -0.343 -6.453 14.199 1.00 90.75 358 ALA A N 1
ATOM 2805 C CA . ALA A 1 358 ? -1.735 -6.226 14.572 1.00 90.75 358 ALA A CA 1
ATOM 2806 C C . ALA A 1 358 ? -2.353 -7.428 15.319 1.00 90.75 358 ALA A C 1
ATOM 2808 O O . ALA A 1 358 ? -3.116 -7.229 16.272 1.00 90.75 358 ALA A O 1
ATOM 2809 N N . SER A 1 359 ? -2.005 -8.661 14.928 1.00 90.06 359 SER A N 1
ATOM 2810 C CA . SER A 1 359 ? -2.392 -9.891 15.640 1.00 90.06 359 SER A CA 1
ATOM 2811 C C . SER A 1 359 ? -1.788 -9.939 17.044 1.00 90.06 359 SER A C 1
ATOM 2813 O O . SER A 1 359 ? -2.518 -10.137 18.020 1.00 90.06 359 SER A O 1
ATOM 2815 N N . ALA A 1 360 ? -0.494 -9.629 17.167 1.00 86.69 360 ALA A N 1
ATOM 2816 C CA . ALA A 1 360 ? 0.206 -9.587 18.450 1.00 86.69 360 ALA A CA 1
ATOM 2817 C C . ALA A 1 360 ? -0.440 -8.607 19.426 1.00 86.69 360 ALA A C 1
ATOM 2819 O O . ALA A 1 360 ? -0.687 -8.929 20.593 1.00 86.69 360 ALA A O 1
ATOM 2820 N N . LEU A 1 361 ? -0.813 -7.424 18.936 1.00 85.25 361 LEU A N 1
ATOM 2821 C CA . LEU A 1 361 ? -1.551 -6.460 19.738 1.00 85.25 361 LEU A CA 1
ATOM 2822 C C . LEU A 1 361 ? -2.898 -7.017 20.227 1.00 85.25 361 LEU A C 1
ATOM 2824 O O . LEU A 1 361 ? -3.267 -6.779 21.376 1.00 85.25 361 LEU A O 1
ATOM 2828 N N . ALA A 1 362 ? -3.632 -7.768 19.399 1.00 84.00 362 ALA A N 1
ATOM 2829 C CA . ALA A 1 362 ? -4.904 -8.374 19.806 1.00 84.00 362 ALA A CA 1
ATOM 2830 C C . ALA A 1 362 ? -4.732 -9.284 21.034 1.00 84.00 362 ALA A C 1
ATOM 2832 O O . ALA A 1 362 ? -5.577 -9.286 21.931 1.00 84.00 362 ALA A O 1
ATOM 2833 N N . GLY A 1 363 ? -3.634 -10.047 21.080 1.00 79.19 363 GLY A N 1
ATOM 2834 C CA . GLY A 1 363 ? -3.266 -10.857 22.242 1.00 79.19 363 GLY A CA 1
ATOM 2835 C C . GLY A 1 363 ? -2.911 -10.006 23.465 1.00 79.19 363 GLY A C 1
ATOM 2836 O O . GLY A 1 363 ? -3.311 -10.330 24.584 1.00 79.19 363 GLY A O 1
ATOM 2837 N N . ALA A 1 364 ? -2.212 -8.886 23.259 1.00 79.69 364 ALA A N 1
ATOM 2838 C CA . ALA A 1 364 ? -1.805 -7.984 24.336 1.00 79.69 364 ALA A CA 1
ATOM 2839 C C . ALA A 1 364 ? -3.015 -7.310 24.996 1.00 79.69 364 ALA A C 1
ATOM 2841 O O . ALA A 1 364 ? -3.097 -7.227 26.224 1.00 79.69 364 ALA A O 1
ATOM 2842 N N . LEU A 1 365 ? -3.970 -6.865 24.174 1.00 80.56 365 LEU A N 1
ATOM 2843 C CA . LEU A 1 365 ? -5.197 -6.217 24.626 1.00 80.56 365 LEU A CA 1
ATOM 2844 C C . LEU A 1 365 ? -6.089 -7.189 25.411 1.00 80.56 365 LEU A C 1
ATOM 2846 O O . LEU A 1 365 ? -6.600 -6.809 26.462 1.00 80.56 365 LEU A O 1
ATOM 2850 N N . GLU A 1 366 ? -6.201 -8.455 24.992 1.00 75.06 366 GLU A N 1
ATOM 2851 C CA . GLU A 1 366 ? -6.942 -9.485 25.741 1.00 75.06 366 GLU A CA 1
ATOM 2852 C C . GLU A 1 366 ? -6.366 -9.719 27.143 1.00 75.06 366 GLU A C 1
ATOM 2854 O O . GLU A 1 366 ? -7.115 -9.769 28.116 1.00 75.06 366 GLU A O 1
ATOM 2859 N N . GLY A 1 367 ? -5.038 -9.778 27.275 1.00 65.25 367 GLY A N 1
ATOM 2860 C CA . GLY A 1 367 ? -4.378 -9.912 28.578 1.00 65.25 367 GLY A CA 1
ATOM 2861 C C . GLY A 1 367 ? -4.547 -8.694 29.498 1.00 65.25 367 GLY A C 1
ATOM 2862 O O . GLY A 1 367 ? -4.398 -8.820 30.712 1.00 65.25 367 GLY A O 1
ATOM 2863 N N . SER A 1 368 ? -4.871 -7.526 28.932 1.00 67.94 368 SER A N 1
ATOM 2864 C CA . SER A 1 368 ? -5.106 -6.277 29.673 1.00 67.94 368 SER A CA 1
ATOM 2865 C C . SER A 1 368 ? -6.564 -6.072 30.111 1.00 67.94 368 SER A C 1
ATOM 2867 O O . SER A 1 368 ? -6.855 -5.188 30.927 1.00 67.94 368 SER A O 1
ATOM 2869 N N . HIS A 1 369 ? -7.494 -6.898 29.611 1.00 59.31 369 HIS A N 1
ATOM 2870 C CA . HIS A 1 369 ? -8.897 -6.849 30.012 1.00 59.31 369 HIS A CA 1
ATOM 2871 C C . HIS A 1 369 ? -9.041 -7.167 31.506 1.00 59.31 369 HIS A C 1
ATOM 2873 O O . HIS A 1 369 ? -8.882 -8.301 31.949 1.00 59.31 369 HIS A O 1
ATOM 2879 N N . GLY A 1 370 ? -9.368 -6.137 32.291 1.00 52.84 370 GLY A N 1
ATOM 2880 C CA . GLY A 1 370 ? -9.583 -6.227 33.740 1.00 52.84 370 GLY A CA 1
ATOM 2881 C C . GLY A 1 370 ? -8.472 -5.619 34.603 1.00 52.84 370 GLY A C 1
ATOM 2882 O O . GLY A 1 370 ? -8.717 -5.357 35.777 1.00 52.84 370 GLY A O 1
ATOM 2883 N N . THR A 1 371 ? -7.292 -5.325 34.045 1.00 58.50 371 THR A N 1
ATOM 2884 C CA . THR A 1 371 ? -6.170 -4.687 34.771 1.00 58.50 371 THR A CA 1
ATOM 2885 C C . THR A 1 371 ? -5.933 -3.228 34.374 1.00 58.50 371 THR A C 1
ATOM 2887 O O . THR A 1 371 ? -5.083 -2.571 34.978 1.00 58.50 371 THR A O 1
ATOM 2890 N N . ALA A 1 372 ? -6.653 -2.725 33.360 1.00 62.53 372 ALA A N 1
ATOM 2891 C CA . ALA A 1 372 ? -6.526 -1.375 32.791 1.00 62.53 372 ALA A CA 1
ATOM 2892 C C . ALA A 1 372 ? -5.095 -0.995 32.353 1.00 62.53 372 ALA A C 1
ATOM 2894 O O . ALA A 1 372 ? -4.790 0.180 32.158 1.00 62.53 372 ALA A O 1
ATOM 2895 N N . SER A 1 373 ? -4.199 -1.975 32.215 1.00 70.88 373 SER A N 1
ATOM 2896 C CA . SER A 1 373 ? -2.793 -1.752 31.896 1.00 70.88 373 SER A CA 1
ATOM 2897 C C . SER A 1 373 ? -2.296 -2.800 30.910 1.00 70.88 373 SER A C 1
ATOM 2899 O O . SER A 1 373 ? -2.515 -3.998 31.086 1.00 70.88 373 SER A O 1
ATOM 2901 N N . LEU A 1 374 ? -1.610 -2.331 29.865 1.00 79.44 374 LEU A N 1
ATOM 2902 C CA . LEU A 1 374 ? -0.920 -3.196 28.912 1.00 79.44 374 LEU A CA 1
ATOM 2903 C C . LEU A 1 374 ? 0.137 -4.047 29.634 1.00 79.44 374 LEU A C 1
ATOM 2905 O O . LEU A 1 374 ? 0.739 -3.566 30.610 1.00 79.44 374 LEU A O 1
ATOM 2909 N N . PRO A 1 375 ? 0.387 -5.282 29.167 1.00 77.00 375 PRO A N 1
ATOM 2910 C CA . PRO A 1 375 ? 1.375 -6.153 29.786 1.00 77.00 375 PRO A CA 1
ATOM 2911 C C . PRO A 1 375 ? 2.790 -5.570 29.652 1.00 77.00 375 PRO A C 1
ATOM 2913 O O . PRO A 1 375 ? 3.089 -4.839 28.712 1.00 77.00 375 PRO A O 1
ATOM 2916 N N . GLU A 1 376 ? 3.685 -5.906 30.584 1.00 78.00 376 GLU A N 1
ATOM 2917 C CA . GLU A 1 376 ? 5.105 -5.506 30.513 1.00 78.00 376 GLU A CA 1
ATOM 2918 C C . GLU A 1 376 ? 5.879 -6.281 29.429 1.00 78.00 376 GLU A C 1
ATOM 2920 O O . GLU A 1 376 ? 6.952 -5.865 29.005 1.00 78.00 376 GLU A O 1
ATOM 2925 N N . SER A 1 377 ? 5.336 -7.407 28.953 1.00 74.19 377 SER A N 1
ATOM 2926 C CA . SER A 1 377 ? 5.893 -8.180 27.840 1.00 74.19 377 SER A CA 1
ATOM 2927 C C . SER A 1 377 ? 4.801 -8.941 27.091 1.00 74.19 377 SER A C 1
ATOM 2929 O O . SER A 1 377 ? 3.777 -9.289 27.677 1.00 74.19 377 SER A O 1
ATOM 2931 N N . LEU A 1 378 ? 5.053 -9.272 25.823 1.00 72.06 378 LEU A N 1
ATOM 2932 C CA . LEU A 1 378 ? 4.174 -10.122 25.014 1.00 72.06 378 LEU A CA 1
ATOM 2933 C C . LEU A 1 378 ? 4.415 -11.624 25.240 1.00 72.06 378 LEU A C 1
ATOM 2935 O O . LEU A 1 378 ? 3.956 -12.412 24.434 1.00 72.06 378 LEU A O 1
ATOM 2939 N N . GLY A 1 379 ? 5.120 -12.062 26.294 1.00 58.16 379 GLY A N 1
ATOM 2940 C CA . GLY A 1 379 ? 5.657 -13.434 26.424 1.00 58.16 379 GLY A CA 1
ATOM 2941 C C . GLY A 1 379 ? 4.663 -14.612 26.336 1.00 58.16 379 GLY A C 1
ATOM 2942 O O . GLY A 1 379 ? 5.089 -15.764 26.280 1.00 58.16 379 GLY A O 1
ATOM 2943 N N . THR A 1 380 ? 3.352 -14.360 26.319 1.00 58.34 380 THR A N 1
ATOM 2944 C CA . THR A 1 380 ? 2.291 -15.349 26.041 1.00 58.34 380 THR A CA 1
ATOM 2945 C C . THR A 1 380 ? 1.916 -15.463 24.558 1.00 58.34 380 THR A C 1
ATOM 2947 O O . THR A 1 380 ? 1.318 -16.461 24.152 1.00 58.34 380 THR A O 1
ATOM 2950 N N . ILE A 1 381 ? 2.279 -14.472 23.751 1.00 64.56 381 ILE A N 1
ATOM 2951 C CA . ILE A 1 381 ? 2.062 -14.386 22.313 1.00 64.56 381 ILE A CA 1
ATOM 2952 C C . ILE A 1 381 ? 3.232 -15.071 21.606 1.00 64.56 381 ILE A C 1
ATOM 2954 O O . ILE A 1 381 ? 4.395 -14.737 21.812 1.00 64.56 381 ILE A O 1
ATOM 2958 N N . ARG A 1 382 ? 2.915 -16.089 20.804 1.00 66.38 382 ARG A N 1
ATOM 2959 C CA . ARG A 1 382 ? 3.896 -16.988 20.167 1.00 66.38 382 ARG A CA 1
ATOM 2960 C C . ARG A 1 382 ? 4.291 -16.570 18.752 1.00 66.38 382 ARG A C 1
ATOM 2962 O O . ARG A 1 382 ? 4.878 -17.370 18.029 1.00 66.38 382 ARG A O 1
ATOM 2969 N N . GLU A 1 383 ? 3.904 -15.378 18.329 1.00 78.81 383 GLU A N 1
ATOM 2970 C CA . GLU A 1 383 ? 4.191 -14.901 16.983 1.00 78.81 383 GLU A CA 1
ATOM 2971 C C . GLU A 1 383 ? 5.687 -14.610 16.846 1.00 78.81 383 GLU A C 1
ATOM 2973 O O . GLU A 1 383 ? 6.290 -13.929 17.680 1.00 78.81 383 GLU A O 1
ATOM 2978 N N . LEU A 1 384 ? 6.282 -15.196 15.809 1.00 82.25 384 LEU A N 1
ATOM 2979 C CA . LEU A 1 384 ? 7.685 -15.018 15.473 1.00 82.25 384 LEU A CA 1
ATOM 2980 C C . LEU A 1 384 ? 7.802 -13.956 14.390 1.00 82.25 384 LEU A C 1
ATOM 2982 O O . LEU A 1 384 ? 7.022 -13.940 13.439 1.00 82.25 384 LEU A O 1
ATOM 2986 N N . ASP A 1 385 ? 8.799 -13.103 14.539 1.00 80.56 385 ASP A N 1
ATOM 2987 C CA . ASP A 1 385 ? 9.233 -12.159 13.528 1.00 80.56 385 ASP A CA 1
ATOM 2988 C C . ASP A 1 385 ? 9.621 -12.912 12.238 1.00 80.56 385 ASP A C 1
ATOM 2990 O O . ASP A 1 385 ? 10.489 -13.792 12.283 1.00 80.56 385 ASP A O 1
ATOM 2994 N N . PRO A 1 386 ? 9.004 -12.592 11.085 1.00 75.94 386 PRO A N 1
ATOM 2995 C CA . PRO A 1 386 ? 9.224 -13.309 9.834 1.00 75.94 386 PRO A CA 1
ATOM 2996 C C . PRO A 1 386 ? 10.637 -13.104 9.280 1.00 75.94 386 PRO A C 1
ATOM 2998 O O . PRO A 1 386 ? 11.104 -13.932 8.504 1.00 75.94 386 PRO A O 1
ATOM 3001 N N . TYR A 1 387 ? 11.334 -12.039 9.686 1.00 75.50 387 TYR A N 1
ATOM 3002 C CA . TYR A 1 387 ? 12.684 -11.742 9.212 1.00 75.50 387 TYR A CA 1
ATOM 3003 C C . TYR A 1 387 ? 13.768 -12.426 10.051 1.00 75.50 387 TYR A C 1
ATOM 3005 O O . TYR A 1 387 ? 14.821 -12.790 9.527 1.00 75.50 387 TYR A O 1
ATOM 3013 N N . THR A 1 388 ? 13.540 -12.601 11.357 1.00 76.00 388 THR A N 1
ATOM 3014 C CA . THR A 1 388 ? 14.560 -13.133 12.279 1.00 76.00 388 THR A CA 1
ATOM 3015 C C . THR A 1 388 ? 14.270 -14.534 12.798 1.00 76.00 388 THR A C 1
ATOM 3017 O O . THR A 1 388 ? 15.200 -15.194 13.270 1.00 76.00 388 THR A O 1
ATOM 3020 N N . GLY A 1 389 ? 13.012 -14.981 12.749 1.00 78.56 389 GLY A N 1
ATOM 3021 C CA . GLY A 1 389 ? 12.538 -16.193 13.417 1.00 78.56 389 GLY A CA 1
ATOM 3022 C C . GLY A 1 389 ? 12.532 -16.096 14.948 1.00 78.56 389 GLY A C 1
ATOM 3023 O O . GLY A 1 389 ? 12.307 -17.105 15.619 1.00 78.56 389 GLY A O 1
ATOM 3024 N N . GLU A 1 390 ? 12.807 -14.916 15.512 1.00 80.50 390 GLU A N 1
ATOM 3025 C CA . GLU A 1 390 ? 12.797 -14.656 16.95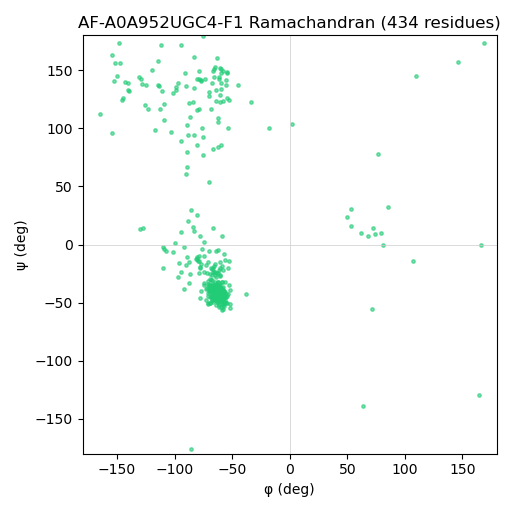3 1.00 80.50 390 GLU A CA 1
ATOM 3026 C C . GLU A 1 390 ? 11.441 -14.094 17.399 1.00 80.50 390 GLU A C 1
ATOM 3028 O O . GLU A 1 390 ? 10.566 -13.811 16.585 1.00 80.50 390 GLU A O 1
ATOM 3033 N N . ALA A 1 391 ? 11.224 -13.967 18.709 1.00 81.44 391 ALA A N 1
ATOM 3034 C CA . ALA A 1 391 ? 10.011 -13.332 19.218 1.00 81.44 391 ALA A CA 1
ATOM 3035 C C . ALA A 1 391 ? 9.977 -11.843 18.835 1.00 81.44 391 ALA A C 1
ATOM 3037 O O . ALA A 1 391 ? 11.011 -11.173 18.869 1.00 81.44 391 ALA A O 1
ATOM 3038 N N . LEU A 1 392 ? 8.782 -11.323 18.536 1.00 83.12 392 LEU A N 1
ATOM 3039 C CA . LEU A 1 392 ? 8.580 -9.899 18.261 1.00 83.12 392 LEU A CA 1
ATOM 3040 C C . LEU A 1 392 ? 9.100 -9.030 19.413 1.00 83.12 392 LEU A C 1
ATOM 3042 O O . LEU A 1 392 ? 8.851 -9.311 20.592 1.00 83.12 392 LEU A O 1
ATOM 3046 N N . ALA A 1 393 ? 9.786 -7.940 19.072 1.00 81.44 393 ALA A N 1
ATOM 3047 C CA . ALA A 1 393 ? 10.204 -6.968 20.069 1.00 81.44 393 ALA A CA 1
ATOM 3048 C C . ALA A 1 393 ? 8.990 -6.154 20.536 1.00 81.44 393 ALA A C 1
ATOM 3050 O O . ALA A 1 393 ? 8.114 -5.801 19.744 1.00 81.44 393 ALA A O 1
ATOM 3051 N N . TYR A 1 394 ? 8.950 -5.835 21.829 1.00 83.56 394 TYR A N 1
ATOM 3052 C CA . TYR A 1 394 ? 7.849 -5.107 22.451 1.00 83.56 394 TYR A CA 1
ATOM 3053 C C . TYR A 1 394 ? 8.350 -4.143 23.515 1.00 83.56 394 TYR A C 1
ATOM 3055 O O . TYR A 1 394 ? 9.220 -4.482 24.320 1.00 83.56 394 TYR A O 1
ATOM 3063 N N . SER A 1 395 ? 7.751 -2.957 23.554 1.00 83.62 395 SER A N 1
ATOM 3064 C CA . SER A 1 395 ? 7.937 -2.006 24.638 1.00 83.62 395 SER A CA 1
ATOM 3065 C C . SER A 1 395 ? 6.624 -1.327 24.976 1.00 83.62 395 SER A C 1
ATOM 3067 O O . SER A 1 395 ? 5.910 -0.821 24.109 1.00 83.62 395 SER A O 1
ATOM 3069 N N . LYS A 1 396 ? 6.329 -1.274 26.269 1.00 82.56 396 LYS A N 1
ATOM 3070 C CA . LYS A 1 396 ? 5.243 -0.473 26.812 1.00 82.56 396 LYS A CA 1
ATOM 3071 C C . LYS A 1 396 ? 5.719 0.965 27.005 1.00 82.56 396 LYS A C 1
ATOM 3073 O O . LYS A 1 396 ? 6.796 1.200 27.550 1.00 82.56 396 LYS A O 1
ATOM 3078 N N . THR A 1 397 ? 4.902 1.925 26.594 1.00 80.69 397 THR A N 1
ATOM 3079 C CA . THR A 1 397 ? 5.151 3.356 26.801 1.00 80.69 397 THR A CA 1
ATOM 3080 C C . THR A 1 397 ? 4.130 3.926 27.787 1.00 80.69 397 THR A C 1
ATOM 3082 O O . THR A 1 397 ? 3.180 3.252 28.185 1.00 80.69 397 THR A O 1
ATOM 3085 N N . ALA A 1 398 ? 4.316 5.180 28.210 1.00 76.19 398 ALA A N 1
ATOM 3086 C CA . ALA A 1 398 ? 3.347 5.854 29.077 1.00 76.19 398 ALA A CA 1
ATOM 3087 C C . ALA A 1 398 ? 1.981 6.070 28.392 1.00 76.19 398 ALA A C 1
ATOM 3089 O O . ALA A 1 398 ? 0.965 6.158 29.075 1.00 76.19 398 ALA A O 1
ATOM 3090 N N . GLU A 1 399 ? 1.962 6.148 27.058 1.00 76.19 399 GLU A N 1
ATOM 3091 C CA . GLU A 1 399 ? 0.778 6.482 26.255 1.00 76.19 399 GLU A CA 1
ATOM 3092 C C . GLU A 1 399 ? 0.212 5.287 25.467 1.00 76.19 399 GLU A C 1
ATOM 3094 O O . GLU A 1 399 ? -0.824 5.421 24.816 1.00 76.19 399 GLU A O 1
ATOM 3099 N N . GLY A 1 400 ? 0.871 4.124 25.514 1.00 83.62 400 GLY A N 1
ATOM 3100 C CA . GLY A 1 400 ? 0.490 2.938 24.753 1.00 83.62 400 GLY A CA 1
ATOM 3101 C C . GLY A 1 400 ? 1.605 1.897 24.689 1.00 83.62 400 GLY A C 1
ATOM 3102 O O . GLY A 1 400 ? 2.171 1.500 25.711 1.00 83.62 400 GLY A O 1
ATOM 3103 N N . CYS A 1 401 ? 1.912 1.423 23.486 1.00 83.06 401 CYS A N 1
ATOM 3104 C CA . CYS A 1 401 ? 2.963 0.435 23.255 1.00 83.06 401 CYS A CA 1
ATOM 3105 C C . CYS A 1 401 ? 3.526 0.531 21.841 1.00 83.06 401 CYS A C 1
ATOM 3107 O O . CYS A 1 401 ? 2.891 1.092 20.946 1.00 83.06 401 CYS A O 1
ATOM 3109 N N . ALA A 1 402 ? 4.691 -0.074 21.654 1.00 84.31 402 ALA A N 1
ATOM 3110 C CA . ALA A 1 402 ? 5.285 -0.304 20.355 1.00 84.31 402 ALA A CA 1
ATOM 3111 C C . ALA A 1 402 ? 5.677 -1.781 20.200 1.00 84.31 402 ALA A C 1
ATOM 3113 O O . ALA A 1 402 ? 6.168 -2.408 21.144 1.00 84.31 402 ALA A O 1
ATOM 3114 N N . ILE A 1 403 ? 5.413 -2.325 19.012 1.00 84.75 403 ILE A N 1
ATOM 3115 C CA . ILE A 1 403 ? 5.752 -3.690 18.597 1.00 84.75 403 ILE A CA 1
ATOM 3116 C C . ILE A 1 403 ? 6.566 -3.591 17.309 1.00 84.75 403 ILE A C 1
ATOM 3118 O O . ILE A 1 403 ? 6.200 -2.821 16.419 1.00 84.75 403 ILE A O 1
ATOM 3122 N N . TRP A 1 404 ? 7.638 -4.371 17.189 1.00 82.75 404 TRP A N 1
ATOM 3123 C CA . TRP A 1 404 ? 8.521 -4.335 16.023 1.00 82.75 404 TRP A CA 1
ATOM 3124 C C . TRP A 1 404 ? 8.793 -5.724 15.460 1.00 82.75 404 TRP A C 1
ATOM 3126 O O . TRP A 1 404 ? 8.982 -6.684 16.214 1.00 82.75 404 TRP A O 1
ATOM 3136 N N . CYS A 1 405 ? 8.895 -5.780 14.134 1.00 77.50 405 CYS A N 1
ATOM 3137 C CA . CYS A 1 405 ? 9.686 -6.788 13.439 1.00 77.50 405 CYS A CA 1
ATOM 3138 C C . CYS A 1 405 ? 11.109 -6.234 13.265 1.00 77.50 405 CYS A C 1
ATOM 3140 O O . CYS A 1 405 ? 11.263 -5.060 12.931 1.00 77.50 405 CYS A O 1
ATOM 3142 N N . ALA A 1 406 ? 12.137 -7.045 13.504 1.00 66.88 406 ALA A N 1
ATOM 3143 C CA . ALA A 1 406 ? 13.535 -6.645 13.400 1.00 66.88 406 ALA A CA 1
ATOM 3144 C C . ALA A 1 406 ? 14.142 -7.089 12.058 1.00 66.88 406 ALA A C 1
ATOM 3146 O O . ALA A 1 406 ? 13.965 -8.218 11.615 1.00 66.88 406 ALA A O 1
ATOM 3147 N N . GLY A 1 407 ? 14.899 -6.205 11.407 1.00 54.03 407 GLY A N 1
ATOM 3148 C CA . GLY A 1 407 ? 15.616 -6.507 10.166 1.00 54.03 407 GLY A CA 1
ATOM 3149 C C . GLY A 1 407 ? 16.887 -7.353 10.334 1.00 54.03 407 GLY A C 1
ATOM 3150 O O . GLY A 1 407 ? 17.319 -7.701 11.436 1.00 54.03 407 GLY A O 1
ATOM 3151 N N . SER A 1 408 ? 17.540 -7.643 9.200 1.00 40.38 408 SER A N 1
ATOM 3152 C CA . SER A 1 408 ? 18.772 -8.453 9.101 1.00 40.38 408 SER A CA 1
ATOM 3153 C C . SER A 1 408 ? 19.972 -7.964 9.936 1.00 40.38 408 SER A C 1
ATOM 3155 O O . SER A 1 408 ? 20.934 -8.710 10.119 1.00 40.38 408 SER A O 1
ATOM 3157 N N . ASP A 1 409 ? 19.936 -6.741 10.466 1.00 47.03 409 ASP A N 1
ATOM 3158 C CA . ASP A 1 409 ? 20.994 -6.133 11.273 1.00 47.03 409 ASP A CA 1
ATOM 3159 C C . ASP A 1 409 ? 20.724 -6.154 12.792 1.00 47.03 409 ASP A C 1
ATOM 3161 O O . ASP A 1 409 ? 21.640 -5.859 13.566 1.00 47.03 409 ASP A O 1
ATOM 3165 N N . ARG A 1 410 ? 19.530 -6.587 13.237 1.00 48.84 410 ARG A N 1
ATOM 3166 C CA . ARG A 1 410 ? 19.165 -6.890 14.642 1.00 48.84 410 ARG A CA 1
ATOM 3167 C C . ARG A 1 410 ? 19.511 -5.800 15.673 1.00 48.84 410 ARG A C 1
ATOM 3169 O O . ARG A 1 410 ? 19.682 -6.101 16.859 1.00 48.84 410 ARG A O 1
ATOM 3176 N N . ARG A 1 411 ? 19.653 -4.531 15.279 1.00 43.81 411 ARG A N 1
ATOM 3177 C CA . ARG A 1 411 ? 20.083 -3.465 16.199 1.00 43.81 411 ARG A CA 1
ATOM 3178 C C . ARG A 1 411 ? 18.921 -2.588 16.645 1.00 43.81 411 ARG A C 1
ATOM 3180 O O . ARG A 1 411 ? 18.633 -1.558 16.055 1.00 43.81 411 ARG A O 1
ATOM 3187 N N . MET A 1 412 ? 18.386 -2.920 17.821 1.00 42.12 412 MET A N 1
ATOM 3188 C CA . MET A 1 412 ? 17.731 -1.946 18.698 1.00 42.12 412 MET A CA 1
ATOM 3189 C C . MET A 1 412 ? 18.779 -0.949 19.215 1.00 42.12 412 MET A C 1
ATOM 3191 O O . MET A 1 412 ? 19.350 -1.119 20.291 1.00 42.12 412 MET A O 1
ATOM 3195 N N . GLY A 1 413 ? 19.107 0.066 18.421 1.00 36.56 413 GLY A N 1
ATOM 3196 C CA . GLY A 1 413 ? 20.122 1.049 18.781 1.00 36.56 413 GLY A CA 1
ATOM 3197 C C . GLY A 1 413 ? 19.882 2.370 18.080 1.00 36.56 413 GLY A C 1
ATOM 3198 O O . GLY A 1 413 ? 20.293 2.540 16.943 1.00 36.56 413 GLY A O 1
ATOM 3199 N N . SER A 1 414 ? 19.210 3.280 18.787 1.00 37.19 414 SER A N 1
ATOM 3200 C CA . SER A 1 414 ? 19.113 4.724 18.542 1.00 37.19 414 SER A CA 1
ATOM 3201 C C . SER A 1 414 ? 19.839 5.251 17.292 1.00 37.19 414 SER A C 1
ATOM 3203 O O . SER A 1 414 ? 21.046 5.489 17.324 1.00 37.19 414 SER A O 1
ATOM 3205 N N . GLY A 1 415 ? 19.071 5.547 16.245 1.00 39.50 415 GLY A N 1
ATOM 3206 C CA . GLY A 1 415 ? 19.460 6.514 15.224 1.00 39.50 415 GLY A CA 1
ATOM 3207 C C . GLY A 1 415 ? 20.492 6.037 14.205 1.00 39.50 415 GLY A C 1
ATOM 3208 O O . GLY A 1 415 ? 21.627 6.495 14.211 1.00 39.50 415 GLY A O 1
ATOM 3209 N N . SER A 1 416 ? 20.054 5.247 13.234 1.00 33.84 416 SER A N 1
ATOM 3210 C CA . SER A 1 416 ? 20.517 5.366 11.848 1.00 33.84 416 SER A CA 1
ATOM 3211 C C . SER A 1 416 ? 19.549 4.590 10.973 1.00 33.84 416 SER A C 1
ATOM 3213 O O . SER A 1 416 ? 19.461 3.376 11.107 1.00 33.84 416 SER A O 1
ATOM 3215 N N . GLY A 1 417 ? 18.791 5.293 10.133 1.00 44.41 417 GLY A N 1
ATOM 3216 C CA . GLY A 1 417 ? 17.908 4.648 9.172 1.00 44.41 417 GLY A CA 1
ATOM 3217 C C . GLY A 1 417 ? 18.710 3.774 8.210 1.00 44.41 417 GLY A C 1
ATOM 3218 O O . GLY A 1 417 ? 19.599 4.278 7.531 1.00 44.41 417 GLY A O 1
ATOM 3219 N N . ASP A 1 418 ? 18.365 2.493 8.170 1.00 36.47 418 ASP A N 1
ATOM 3220 C CA . ASP A 1 418 ? 18.567 1.573 7.052 1.00 36.47 418 ASP A CA 1
ATOM 3221 C C . ASP A 1 418 ? 17.388 0.566 7.071 1.00 36.47 418 ASP A C 1
ATOM 3223 O O . ASP A 1 418 ? 16.689 0.460 8.083 1.00 36.47 418 ASP A O 1
ATOM 3227 N N . PRO A 1 419 ? 17.037 -0.072 5.942 1.00 45.34 419 PRO A N 1
ATOM 3228 C CA . PRO A 1 419 ? 15.673 -0.529 5.684 1.00 45.34 419 PRO A CA 1
ATOM 3229 C C . PRO A 1 419 ? 15.379 -1.903 6.306 1.00 45.34 419 PRO A C 1
ATOM 3231 O O . PRO A 1 419 ? 16.053 -2.864 5.944 1.00 45.34 419 PRO A O 1
ATOM 3234 N N . ALA A 1 420 ? 14.355 -1.995 7.173 1.00 46.16 420 ALA A N 1
ATOM 3235 C CA . ALA A 1 420 ? 13.498 -3.182 7.423 1.00 46.16 420 ALA A CA 1
ATOM 3236 C C . ALA A 1 420 ? 12.629 -3.095 8.702 1.00 46.16 420 ALA A C 1
ATOM 3238 O O . ALA A 1 420 ? 11.870 -4.023 8.967 1.00 46.16 420 ALA A O 1
ATOM 3239 N N . ASP A 1 421 ? 12.692 -2.019 9.492 1.00 57.00 421 ASP A N 1
ATOM 3240 C CA . ASP A 1 421 ? 11.871 -1.922 10.706 1.00 57.00 421 ASP A CA 1
ATOM 3241 C C . ASP A 1 421 ? 10.412 -1.611 10.356 1.00 57.00 421 ASP A C 1
ATOM 3243 O O . ASP A 1 421 ? 10.023 -0.451 10.216 1.00 57.00 421 ASP A O 1
ATOM 3247 N N . VAL A 1 422 ? 9.593 -2.656 10.214 1.00 61.19 422 VAL A N 1
ATOM 3248 C CA . VAL A 1 422 ? 8.139 -2.503 10.284 1.00 61.19 422 VAL A CA 1
ATOM 3249 C C . VAL A 1 422 ? 7.768 -2.441 11.757 1.00 61.19 422 VAL A C 1
ATOM 3251 O O . VAL A 1 422 ? 7.964 -3.402 12.505 1.00 61.19 422 VAL A O 1
ATOM 3254 N N . SER A 1 423 ? 7.232 -1.303 12.177 1.00 71.31 423 SER A N 1
ATOM 3255 C CA . SER A 1 423 ? 6.783 -1.091 13.547 1.00 71.31 423 SER A CA 1
ATOM 3256 C C . SER A 1 423 ? 5.298 -0.779 13.587 1.00 71.31 423 SER A C 1
ATOM 3258 O O . SER A 1 423 ? 4.736 -0.206 12.654 1.00 71.31 423 SER A O 1
ATOM 3260 N N . LEU A 1 424 ? 4.664 -1.169 14.685 1.00 77.75 424 LEU A N 1
ATOM 3261 C CA . LEU A 1 424 ? 3.356 -0.695 15.094 1.00 77.75 424 LEU A CA 1
ATOM 3262 C C . LEU A 1 424 ? 3.559 0.124 16.360 1.00 77.75 424 LEU A C 1
ATOM 3264 O O . LEU A 1 424 ? 3.973 -0.422 17.381 1.00 77.75 424 LEU A O 1
ATOM 3268 N N . SER A 1 425 ? 3.249 1.413 16.296 1.00 76.88 425 SER A N 1
ATOM 3269 C CA . SER A 1 425 ? 3.281 2.314 17.442 1.00 76.88 425 SER A CA 1
ATOM 3270 C C . SER A 1 425 ? 1.876 2.798 17.762 1.00 76.88 425 SER A C 1
ATOM 3272 O O . SER A 1 425 ? 1.098 3.142 16.869 1.00 76.88 425 SER A O 1
ATOM 3274 N N . ILE A 1 426 ? 1.548 2.824 19.050 1.00 74.06 426 ILE A N 1
ATOM 3275 C CA . ILE A 1 426 ? 0.329 3.440 19.558 1.00 74.06 426 ILE A CA 1
ATOM 3276 C C . ILE A 1 426 ? 0.724 4.494 20.585 1.00 74.06 426 ILE A C 1
ATOM 3278 O O . ILE A 1 426 ? 1.287 4.170 21.634 1.00 74.06 426 ILE A O 1
ATOM 3282 N N . ALA A 1 427 ? 0.409 5.750 20.275 1.00 73.12 427 ALA A N 1
ATOM 3283 C CA . ALA A 1 427 ? 0.657 6.905 21.130 1.00 73.12 427 ALA A CA 1
ATOM 3284 C C . ALA A 1 427 ? -0.531 7.871 21.057 1.00 73.12 427 ALA A C 1
ATOM 3286 O O . ALA A 1 427 ? -1.112 8.076 19.988 1.00 73.12 427 ALA A O 1
ATOM 3287 N N . GLY A 1 428 ? -0.931 8.433 22.200 1.00 65.56 428 GLY A N 1
ATOM 3288 C CA . GLY A 1 428 ? -2.056 9.372 22.280 1.00 65.56 428 GLY A CA 1
ATOM 3289 C C . GLY A 1 428 ? -3.372 8.859 21.673 1.00 65.56 428 GLY A C 1
ATOM 3290 O O . GLY A 1 428 ? -4.135 9.649 21.123 1.00 65.56 428 GLY A O 1
ATOM 3291 N N . GLY A 1 429 ? -3.622 7.544 21.702 1.00 66.12 429 GLY A N 1
ATOM 3292 C CA . GLY A 1 429 ? -4.818 6.935 21.106 1.00 66.12 429 GLY A CA 1
ATOM 3293 C C . GLY A 1 429 ? -4.831 6.903 19.574 1.00 66.12 429 GLY A C 1
ATOM 3294 O O . GLY A 1 429 ? -5.884 6.668 18.991 1.00 66.12 429 GLY A O 1
ATOM 3295 N N . THR A 1 430 ? -3.694 7.134 18.913 1.00 77.75 430 THR A N 1
ATOM 3296 C CA . THR A 1 430 ? -3.531 6.984 17.459 1.00 77.75 430 THR A CA 1
ATOM 3297 C C . THR A 1 430 ? -2.578 5.834 17.171 1.00 77.75 430 THR A C 1
ATOM 3299 O O . THR A 1 430 ? -1.535 5.717 17.814 1.00 77.75 430 THR A O 1
ATOM 3302 N N . ALA A 1 431 ? -2.930 4.995 16.198 1.00 77.44 431 ALA A N 1
ATOM 3303 C CA . ALA A 1 431 ? -2.070 3.919 15.726 1.00 77.44 431 ALA A CA 1
ATOM 3304 C C . ALA A 1 431 ? -1.339 4.336 14.446 1.00 77.44 431 ALA A C 1
ATOM 3306 O O . ALA A 1 431 ? -1.959 4.837 13.503 1.00 77.44 431 ALA A O 1
ATOM 3307 N N . SER A 1 432 ? -0.033 4.093 14.388 1.00 79.75 432 SER A N 1
ATOM 3308 C CA . SER A 1 432 ? 0.776 4.269 13.185 1.00 79.75 432 SER A CA 1
ATOM 3309 C C . SER A 1 432 ? 1.595 3.019 12.900 1.00 79.75 432 SER A C 1
ATOM 3311 O O . SER A 1 432 ? 2.112 2.366 13.805 1.00 79.75 432 SER A O 1
ATOM 3313 N N . PHE A 1 433 ? 1.717 2.703 11.613 1.00 74.69 433 PHE A N 1
ATOM 3314 C CA . PHE A 1 433 ? 2.732 1.779 11.134 1.00 74.69 433 PHE A CA 1
ATOM 3315 C C . PHE A 1 433 ? 3.875 2.586 10.524 1.00 74.69 433 PHE A C 1
ATOM 3317 O O . PHE A 1 433 ? 3.623 3.453 9.684 1.00 74.69 433 PHE A O 1
ATOM 3324 N N . GLU A 1 434 ? 5.108 2.298 10.923 1.00 73.44 434 GLU A N 1
ATOM 3325 C CA . GLU A 1 434 ? 6.319 2.878 10.329 1.00 73.44 434 GLU A CA 1
ATOM 3326 C C . GLU A 1 434 ? 7.132 1.769 9.643 1.00 73.44 434 GLU A C 1
ATOM 3328 O O . GLU A 1 434 ? 6.935 0.592 9.944 1.00 73.44 434 GLU A O 1
ATOM 3333 N N . GLY A 1 435 ? 7.989 2.133 8.684 1.00 56.84 435 GLY A N 1
ATOM 3334 C CA . GLY A 1 435 ? 8.772 1.184 7.876 1.00 56.84 435 GLY A CA 1
ATOM 3335 C C . GLY A 1 435 ? 8.322 1.093 6.414 1.00 56.84 435 GLY A C 1
ATOM 3336 O O . GLY A 1 435 ? 7.131 1.252 6.119 1.00 56.84 435 GLY A O 1
ATOM 3337 N N . GLN A 1 436 ? 9.295 0.887 5.509 1.00 48.28 436 GLN A N 1
ATOM 3338 C CA . GLN A 1 436 ? 9.087 0.809 4.051 1.00 48.28 436 GLN A CA 1
ATOM 3339 C C . GLN A 1 436 ? 8.217 -0.376 3.666 1.00 48.28 436 GLN A C 1
ATOM 3341 O O . GLN A 1 436 ? 8.499 -1.485 4.161 1.00 48.28 436 GLN A O 1
#

pLDDT: mean 78.85, std 15.58, range [33.84, 97.56]

Foldseek 3Di:
DPPVVVVVVVVVCCVPVVVVCVVVVVVCQQVVLLQVLLVCLVVLLVVLPDVQAPQDLVVLQDPDDDDVPLALVVLLLVLLVVLVVDDPVLLVVLLVLLLQCLDPDPHRDVVSVVSLVVCVVSLVSLLSSLPGPAHNQEWPSPDDPPTPPRDLPVLLSSLSSLLSVLSNCLSVVNNVVSLSSLSSLLSVLVNLLSYLALSSLVSSLSSNQSSLQSLLLSCVVPVLPPCSLVSSVVSLVPSPDARPLSSNLSNNLNSVLNLLQDQQSLCDCPQDVDRPRPNDNSLSSSLSSLSSVLSSQLSVQLVVVPRQLVSSLVSLVVSLVVLVPDPGPSSPSSSSVSVVCSVSSCSSVLSVQSSLQSVLVSQQSVVCRPVVDGDQDSVVDPRAQPAPRHDWDKHADPFGIKTWRDHPVRDPDPDDDDADTFMWDAGPSGIDTDGD